Protein AF-0000000080394955 (afdb_homodimer)

Sequence (750 aa):
MQQEDTTAHTSISVATSKKPDEGQHMMPPAAPVEDSTLRFNTCITTRSNGSTASSISQKGTLDVMFLGTGVSIAVPNMGHVLEGHCATCMRAHSNPASKDRRNNVSIAILVNGTGQGPADSDRDCILVDAGKTMRDAILRRFPAAGVRSVQALLLTHDHADATFGLDDLRDLQMKEHEEGVGIHLLDEPIDVYLQDATLTALKHQFGYLVGATPWADKARRILQRNVPVLAWHPLATDDASFELTRSRVPVRAFPVFHGGEYVSLGFAFGQPGEFVYISDVKRIPPPSMAFLQSLPPIQTLVVDCISTTETSHYSHFNLAEALALVDTLRPRHTYLTGMCCEVGAHEEVEEKLRGMGYPHVSLAWDGMVLGGLRVMQQEDTTAHTSISVATSKKPDEGQHMMPPAAPVEDSTLRFNTCITTRSNGSTASSISQKGTLDVMFLGTGVSIAVPNMGHVLEGHCATCMRAHSNPASKDRRNNVSIAILVNGTGQGPADSDRDCILVDAGKTMRDAILRRFPAAGVRSVQALLLTHDHADATFGLDDLRDLQMKEHEEGVGIHLLDEPIDVYLQDATLTALKHQFGYLVGATPWADKARRILQRNVPVLAWHPLATDDASFELTRSRVPVRAFPVFHGGEYVSLGFAFGQPGEFVYISDVKRIPPPSMAFLQSLPPIQTLVVDCISTTETSHYSHFNLAEALALVDTLRPRHTYLTGMCCEVGAHEEVEEKLRGMGYPHVSLAWDGMVLGGLRV

InterPro domains:
  IPR001279 Metallo-beta-lactamase [PF12706] (126-338)
  IPR036866 Ribonuclease Z/Hydroxyacylglutathione hydrolase-like [G3DSA:3.60.15.10] (58-371)
  IPR036866 Ribonuclease Z/Hydroxyacylglutathione hydrolase-like [SSF56281] (64-370)

pLDDT: mean 79.18, std 28.03, range [19.27, 98.94]

Foldseek 3Di:
DDDDPCPPDPCPPPPDPPPPDPPCPPPPDDDPPPPPPPPPVPPPPPPPPDCPVPPPPQFWWKKKAWLFFAAQCWAPNPVCCVVVDFPLNVCVVVDVPALSGGAQTKMKIWTGDLCPDDPPPATAIEIEFFAPCNVVSCVPACVVVVHQAHQEYEYFAQDRSRYVRQFVNLRRFDWPPPPPDVQTQGDHAYEYEYAPVNLVVCCVVPVVANPDDDPPPVPRDRPPDSGGHHDYDHDPDQFDWDADDPSRWTKTWHWAFQADNHTTIKMDTAPFQQETEAAKHDGGDPVRVVSLQPTDARAEAEYEAAACDPDDDRGTHHPVRVVVVCVVRVHQAYEYGHYHSRNDRQVVNQVVCVVVVNPRYHYDGRGDMDIGGHD/DDPCPDDDPCVPPDPPPPPPDPPCPPDDDDDPPPPPPPPPPPPPPPPPPDPPVPPPPQFWWKKKAWLFFAALCWAPNPVCCVVVDFPLNVCVVVDVPALSGGAQTKMKIWTGDLCPDDPPPATAIEIEFFAPCNVVSCVPACVVVVHQAHQEYEYFAQDRSRYVRQFVNLRRFDWPPPPPDPQTQGDHAYEYEYAPVNLVVCCVVPVVANPDDDVPPVPRDRCPDSGGHHDYDHDPDQFDWDADPPSRWTKTWHWAFQADNHTTIKMDTADFQQETEAAKHDGGDPVRVVSLQPTDARAEAEYEAAACDPDDDRGTHHPVRVVVVCVVRVHQAYEYGHYHSRNDRQVVNQVVCVVVVNPRYHYDGRGDMDIGGHD

Structure (mmCIF, N/CA/C/O backbone):
data_AF-0000000080394955-model_v1
#
loop_
_entity.id
_entity.type
_entity.pdbx_description
1 polymer 'Metallo-beta-lactamase domain-containing protein'
#
loop_
_atom_site.group_PDB
_atom_site.id
_atom_site.type_symbol
_atom_site.label_atom_id
_atom_site.label_alt_id
_atom_site.label_comp_id
_atom_site.label_asym_id
_atom_site.label_entity_id
_atom_site.label_seq_id
_atom_site.pdbx_PDB_ins_code
_atom_site.Cartn_x
_atom_site.Cartn_y
_atom_site.Cartn_z
_atom_site.occupancy
_atom_site.B_iso_or_equiv
_atom_site.auth_seq_id
_atom_site.auth_comp_id
_atom_site.auth_asym_id
_atom_site.auth_atom_id
_atom_site.pdbx_PDB_model_num
ATOM 1 N N . MET A 1 1 ? 90.75 6.746 -20.188 1 22.39 1 MET A N 1
ATOM 2 C CA . MET A 1 1 ? 89.938 7.059 -21.344 1 22.39 1 MET A CA 1
ATOM 3 C C . MET A 1 1 ? 88.688 7.828 -20.938 1 22.39 1 MET A C 1
ATOM 5 O O . MET A 1 1 ? 88.125 7.598 -19.844 1 22.39 1 MET A O 1
ATOM 9 N N . GLN A 1 2 ? 88.125 8.797 -21.828 1 21.91 2 GLN A N 1
ATOM 10 C CA . GLN A 1 2 ? 87.312 10 -21.984 1 21.91 2 GLN A CA 1
ATOM 11 C C . GLN A 1 2 ? 85.812 9.703 -21.719 1 21.91 2 GLN A C 1
ATOM 13 O O . GLN A 1 2 ? 85.375 8.594 -21.984 1 21.91 2 GLN A O 1
ATOM 18 N N . GLN A 1 3 ? 85 10.727 -21.062 1 22.28 3 GLN A N 1
ATOM 19 C CA . GLN A 1 3 ? 83.812 11.156 -20.297 1 22.28 3 GLN A CA 1
ATOM 20 C C . GLN A 1 3 ? 82.625 11.391 -21.203 1 22.28 3 GLN A C 1
ATOM 22 O O . GLN A 1 3 ? 81.938 12.414 -21.078 1 22.28 3 GLN A O 1
ATOM 27 N N . GLU A 1 4 ? 82.562 10.789 -22.422 1 21.94 4 GLU A N 1
ATOM 28 C CA . GLU A 1 4 ? 81.688 11.492 -23.391 1 21.94 4 GLU A CA 1
ATOM 29 C C . GLU A 1 4 ? 80.25 11.492 -22.938 1 21.94 4 GLU A C 1
ATOM 31 O O . GLU A 1 4 ? 79.75 10.461 -22.516 1 21.94 4 GLU A O 1
ATOM 36 N N . ASP A 1 5 ? 79.562 12.711 -22.719 1 21.62 5 ASP A N 1
ATOM 37 C CA . ASP A 1 5 ? 78.438 13.477 -22.156 1 21.62 5 ASP A CA 1
ATOM 38 C C . ASP A 1 5 ? 77.188 13.32 -23 1 21.62 5 ASP A C 1
ATOM 40 O O . ASP A 1 5 ? 77 14.086 -23.953 1 21.62 5 ASP A O 1
ATOM 44 N N . THR A 1 6 ? 76.875 12.133 -23.594 1 21.92 6 THR A N 1
ATOM 45 C CA . THR A 1 6 ? 75.938 12.148 -24.719 1 21.92 6 THR A CA 1
ATOM 46 C C . THR A 1 6 ? 74.562 12.617 -24.297 1 21.92 6 THR A C 1
ATOM 48 O O . THR A 1 6 ? 73.938 11.992 -23.438 1 21.92 6 THR A O 1
ATOM 51 N N . THR A 1 7 ? 74.188 13.984 -24.406 1 19.8 7 THR A N 1
ATOM 52 C CA . THR A 1 7 ? 73.125 14.891 -24.047 1 19.8 7 THR A CA 1
ATOM 53 C C . THR A 1 7 ? 71.875 14.57 -24.844 1 19.8 7 THR A C 1
ATOM 55 O O . THR A 1 7 ? 71.75 14.859 -26.031 1 19.8 7 THR A O 1
ATOM 58 N N . ALA A 1 8 ? 71.312 13.32 -24.922 1 22.05 8 ALA A N 1
ATOM 59 C CA . ALA A 1 8 ? 70.312 12.992 -25.891 1 22.05 8 ALA A CA 1
ATOM 60 C C . ALA A 1 8 ? 69.062 13.883 -25.719 1 22.05 8 ALA A C 1
ATOM 62 O O . ALA A 1 8 ? 68.562 14.039 -24.609 1 22.05 8 ALA A O 1
ATOM 63 N N . HIS A 1 9 ? 68.812 14.922 -26.641 1 19.8 9 HIS A N 1
ATOM 64 C CA . HIS A 1 9 ? 67.875 16.016 -26.844 1 19.8 9 HIS A CA 1
ATOM 65 C C . HIS A 1 9 ? 66.5 15.5 -27 1 19.8 9 HIS A C 1
ATOM 67 O O . HIS A 1 9 ? 66.188 14.648 -27.859 1 19.8 9 HIS A O 1
ATOM 73 N N . THR A 1 10 ? 65.688 15.227 -25.922 1 21.44 10 THR A N 1
ATOM 74 C CA . THR A 1 10 ? 64.375 14.695 -25.75 1 21.44 10 THR A CA 1
ATOM 75 C C . THR A 1 10 ? 63.344 15.594 -26.438 1 21.44 10 THR A C 1
ATOM 77 O O . THR A 1 10 ? 63.188 16.766 -26.078 1 21.44 10 THR A O 1
ATOM 80 N N . SER A 1 11 ? 63.25 15.531 -27.828 1 19.5 11 SER A N 1
ATOM 81 C CA . SER A 1 11 ? 62.438 16.359 -28.703 1 19.5 11 SER A CA 1
ATOM 82 C C . SER A 1 11 ? 60.969 16.328 -28.266 1 19.5 11 SER A C 1
ATOM 84 O O . SER A 1 11 ? 60.375 15.25 -28.172 1 19.5 11 SER A O 1
ATOM 86 N N . ILE A 1 12 ? 60.531 17.172 -27.406 1 21.19 12 ILE A N 1
ATOM 87 C CA . ILE A 1 12 ? 59.25 17.422 -26.75 1 21.19 12 ILE A CA 1
ATOM 88 C C . ILE A 1 12 ? 58.219 17.844 -27.797 1 21.19 12 ILE A C 1
ATOM 90 O O . ILE A 1 12 ? 58.312 18.938 -28.375 1 21.19 12 ILE A O 1
ATOM 94 N N . SER A 1 13 ? 58 17.047 -28.906 1 19.39 13 SER A N 1
ATOM 95 C CA . SER A 1 13 ? 57.125 17.562 -29.953 1 19.39 13 SER A CA 1
ATOM 96 C C . SER A 1 13 ? 55.812 18.031 -29.391 1 19.39 13 SER A C 1
ATOM 98 O O . SER A 1 13 ? 55.219 17.344 -28.547 1 19.39 13 SER A O 1
ATOM 100 N N . VAL A 1 14 ? 55.531 19.344 -29.422 1 19.8 14 VAL A N 1
ATOM 101 C CA . VAL A 1 14 ? 54.5 20.297 -29.031 1 19.8 14 VAL A CA 1
ATOM 102 C C . VAL A 1 14 ? 53.219 20.016 -29.781 1 19.8 14 VAL A C 1
ATOM 104 O O . VAL A 1 14 ? 53.125 20.188 -31 1 19.8 14 VAL A O 1
ATOM 107 N N . ALA A 1 15 ? 52.656 18.797 -29.688 1 20.67 15 ALA A N 1
ATOM 108 C CA . ALA A 1 15 ? 51.438 18.531 -30.469 1 20.67 15 ALA A CA 1
ATOM 109 C C . ALA A 1 15 ? 50.438 19.656 -30.297 1 20.67 15 ALA A C 1
ATOM 111 O O . ALA A 1 15 ? 50.125 20.078 -29.172 1 20.67 15 ALA A O 1
ATOM 112 N N . THR A 1 16 ? 50.312 20.547 -31.234 1 19.27 16 THR A N 1
ATOM 113 C CA . THR A 1 16 ? 49.469 21.734 -31.438 1 19.27 16 THR A CA 1
ATOM 114 C C . THR A 1 16 ? 48 21.406 -31.188 1 19.27 16 THR A C 1
ATOM 116 O O . THR A 1 16 ? 47.531 20.344 -31.594 1 19.27 16 THR A O 1
ATOM 119 N N . SER A 1 17 ? 47.375 21.969 -30.141 1 19.7 17 SER A N 1
ATOM 120 C CA . SER A 1 17 ? 46.094 21.969 -29.469 1 19.7 17 SER A CA 1
ATOM 121 C C . SER A 1 17 ? 45 22.484 -30.375 1 19.7 17 SER A C 1
ATOM 123 O O . SER A 1 17 ? 45 23.656 -30.75 1 19.7 17 SER A O 1
ATOM 125 N N . LYS A 1 18 ? 44.75 21.844 -31.547 1 20.62 18 LYS A N 1
ATOM 126 C CA . LYS A 1 18 ? 43.719 22.422 -32.406 1 20.62 18 LYS A CA 1
ATOM 127 C C . LYS A 1 18 ? 42.469 22.766 -31.578 1 20.62 18 LYS A C 1
ATOM 129 O O . LYS A 1 18 ? 41.938 21.922 -30.844 1 20.62 18 LYS A O 1
ATOM 134 N N . LYS A 1 19 ? 42.188 24 -31.297 1 21.16 19 LYS A N 1
ATOM 135 C CA . LYS A 1 19 ? 41.094 24.656 -30.578 1 21.16 19 LYS A CA 1
ATOM 136 C C . LYS A 1 19 ? 39.75 24.391 -31.234 1 21.16 19 LYS A C 1
ATOM 138 O O . LYS A 1 19 ? 39.531 24.797 -32.375 1 21.16 19 LYS A O 1
ATOM 143 N N . PRO A 1 20 ? 39.219 23.141 -31.281 1 22.84 20 PRO A N 1
ATOM 144 C CA . PRO A 1 20 ? 38 23.156 -32.062 1 22.84 20 PRO A CA 1
ATOM 145 C C . PRO A 1 20 ? 37.031 24.281 -31.656 1 22.84 20 PRO A C 1
ATOM 147 O O . PRO A 1 20 ? 37.062 24.719 -30.5 1 22.84 20 PRO A O 1
ATOM 150 N N . ASP A 1 21 ? 36.656 25.172 -32.562 1 20.31 21 ASP A N 1
ATOM 151 C CA . ASP A 1 21 ? 35.75 26.312 -32.625 1 20.31 21 ASP A CA 1
ATOM 152 C C . ASP A 1 21 ? 34.375 25.953 -32.031 1 20.31 21 ASP A C 1
ATOM 154 O O . ASP A 1 21 ? 33.781 24.953 -32.438 1 20.31 21 ASP A O 1
ATOM 158 N N . GLU A 1 22 ? 34.156 26.266 -30.781 1 22.2 22 GLU A N 1
ATOM 159 C CA . GLU A 1 22 ? 33 26.203 -29.875 1 22.2 22 GLU A CA 1
ATOM 160 C C . GLU A 1 22 ? 31.797 26.891 -30.484 1 22.2 22 GLU A C 1
ATOM 162 O O . GLU A 1 22 ? 31.734 28.125 -30.547 1 22.2 22 GLU A O 1
ATOM 167 N N . GLY A 1 23 ? 31.516 26.672 -31.797 1 20.8 23 GLY A N 1
ATOM 168 C CA . GLY A 1 23 ? 30.406 27.469 -32.25 1 20.8 23 GLY A CA 1
ATOM 169 C C . GLY A 1 23 ? 29.203 27.406 -31.328 1 20.8 23 GLY A C 1
ATOM 170 O O . GLY A 1 23 ? 28.688 26.328 -31.031 1 20.8 23 GLY A O 1
ATOM 171 N N . GLN A 1 24 ? 29.062 28.328 -30.391 1 21.31 24 GLN A N 1
ATOM 172 C CA . GLN A 1 24 ? 28.078 28.656 -29.359 1 21.31 24 GLN A CA 1
ATOM 173 C C . GLN A 1 24 ? 26.703 28.859 -29.969 1 21.31 24 GLN A C 1
ATOM 175 O O . GLN A 1 24 ? 26.469 29.844 -30.688 1 21.31 24 GLN A O 1
ATOM 180 N N . HIS A 1 25 ? 26.234 27.906 -30.781 1 22.23 25 HIS A N 1
ATOM 181 C CA . HIS A 1 25 ? 24.938 28.312 -31.312 1 22.23 25 HIS A CA 1
ATOM 182 C C . HIS A 1 25 ? 24 28.781 -30.188 1 22.23 25 HIS A C 1
ATOM 184 O O . HIS A 1 25 ? 23.781 28.047 -29.219 1 22.23 25 HIS A O 1
ATOM 190 N N . MET A 1 26 ? 23.938 30.047 -29.969 1 22.91 26 MET A N 1
ATOM 191 C CA . MET A 1 26 ? 23.094 30.828 -29.062 1 22.91 26 MET A CA 1
ATOM 192 C C . MET A 1 26 ? 21.625 30.516 -29.297 1 22.91 26 MET A C 1
ATOM 194 O O . MET A 1 26 ? 21.109 30.672 -30.406 1 22.91 26 MET A O 1
ATOM 198 N N . MET A 1 27 ? 21.188 29.422 -28.719 1 23.53 27 MET A N 1
ATOM 199 C CA . MET A 1 27 ? 19.75 29.156 -28.828 1 23.53 27 MET A CA 1
ATOM 200 C C . MET A 1 27 ? 18.953 30.406 -28.547 1 23.53 27 MET A C 1
ATOM 202 O O . MET A 1 27 ? 19.312 31.203 -27.672 1 23.53 27 MET A O 1
ATOM 206 N N . PRO A 1 28 ? 18.172 30.891 -29.531 1 24.58 28 PRO A N 1
ATOM 207 C CA . PRO A 1 28 ? 17.422 32.156 -29.359 1 24.58 28 PRO A CA 1
ATOM 208 C C . PRO A 1 28 ? 16.641 32.219 -28.062 1 24.58 28 PRO A C 1
ATOM 210 O O . PRO A 1 28 ? 16.297 31.172 -27.484 1 24.58 28 PRO A O 1
ATOM 213 N N . PRO A 1 29 ? 16.672 33.344 -27.375 1 21.97 29 PRO A N 1
ATOM 214 C CA . PRO A 1 29 ? 16.047 33.594 -26.078 1 21.97 29 PRO A CA 1
ATOM 215 C C . PRO A 1 29 ? 14.555 33.25 -26.078 1 21.97 29 PRO A C 1
ATOM 217 O O . PRO A 1 29 ? 13.891 33.375 -27.109 1 21.97 29 PRO A O 1
ATOM 220 N N . ALA A 1 30 ? 14.164 32.25 -25.359 1 22.83 30 ALA A N 1
ATOM 221 C CA . ALA A 1 30 ? 12.758 31.891 -25.156 1 22.83 30 ALA A CA 1
ATOM 222 C C . ALA A 1 30 ? 11.898 33.125 -24.938 1 22.83 30 ALA A C 1
ATOM 224 O O . ALA A 1 30 ? 12.344 34.094 -24.328 1 22.83 30 ALA A O 1
ATOM 225 N N . ALA A 1 31 ? 10.961 33.344 -25.797 1 23.23 31 ALA A N 1
ATOM 226 C CA . ALA A 1 31 ? 10.023 34.469 -25.75 1 23.23 31 ALA A CA 1
ATOM 227 C C . ALA A 1 31 ? 9.547 34.719 -24.312 1 23.23 31 ALA A C 1
ATOM 229 O O . ALA A 1 31 ? 9.438 33.781 -23.516 1 23.23 31 ALA A O 1
ATOM 230 N N . PRO A 1 32 ? 9.586 35.938 -23.812 1 20.41 32 PRO A N 1
ATOM 231 C CA . PRO A 1 32 ? 9.164 36.281 -22.453 1 20.41 32 PRO A CA 1
ATOM 232 C C . PRO A 1 32 ? 7.746 35.812 -22.141 1 20.41 32 PRO A C 1
ATOM 234 O O . PRO A 1 32 ? 6.828 36.031 -22.938 1 20.41 32 PRO A O 1
ATOM 237 N N . VAL A 1 33 ? 7.586 34.625 -21.688 1 24.25 33 VAL A N 1
ATOM 238 C CA . VAL A 1 33 ? 6.242 34.25 -21.266 1 24.25 33 VAL A CA 1
ATOM 239 C C . VAL A 1 33 ? 5.629 35.375 -20.453 1 24.25 33 VAL A C 1
ATOM 241 O O . VAL A 1 33 ? 6.254 35.906 -19.516 1 24.25 33 VAL A O 1
ATOM 244 N N . GLU A 1 34 ? 4.844 36.219 -21.109 1 22.86 34 GLU A N 1
ATOM 245 C CA . GLU A 1 34 ? 4.023 37.25 -20.453 1 22.86 34 GLU A CA 1
ATOM 246 C C . GLU A 1 34 ? 3.43 36.75 -19.156 1 22.86 34 GLU A C 1
ATOM 248 O O . GLU A 1 34 ? 3.084 35.562 -19.047 1 22.86 34 GLU A O 1
ATOM 253 N N . ASP A 1 35 ? 3.736 37.406 -18.094 1 22.56 35 ASP A N 1
ATOM 254 C CA . ASP A 1 35 ? 3.332 37.344 -16.688 1 22.56 35 ASP A CA 1
ATOM 255 C C . ASP A 1 35 ? 1.811 37.312 -16.562 1 22.56 35 ASP A C 1
ATOM 257 O O . ASP A 1 35 ? 1.136 38.281 -16.859 1 22.56 35 ASP A O 1
ATOM 261 N N . SER A 1 36 ? 1.146 36.312 -17.125 1 26.47 36 SER A N 1
ATOM 262 C CA . SER A 1 36 ? -0.284 36.344 -16.828 1 26.47 36 SER A CA 1
ATOM 263 C C . SER A 1 36 ? -0.538 36.594 -15.352 1 26.47 36 SER A C 1
ATOM 265 O O . SER A 1 36 ? -0.07 35.844 -14.492 1 26.47 36 SER A O 1
ATOM 267 N N . THR A 1 37 ? -0.648 37.875 -14.953 1 24.64 37 THR A N 1
ATOM 268 C CA . THR A 1 37 ? -1.128 38.406 -13.672 1 24.64 37 THR A CA 1
ATOM 269 C C . THR A 1 37 ? -2.361 37.625 -13.219 1 24.64 37 THR A C 1
ATOM 271 O O . THR A 1 37 ? -3.369 37.562 -13.922 1 24.64 37 THR A O 1
ATOM 274 N N . LEU A 1 38 ? -2.145 36.594 -12.531 1 25.55 38 LEU A N 1
ATOM 275 C CA . LEU A 1 38 ? -3.227 35.969 -11.781 1 25.55 38 LEU A CA 1
ATOM 276 C C . LEU A 1 38 ? -4.086 37 -11.078 1 25.55 38 LEU A C 1
ATOM 278 O O . LEU A 1 38 ? -3.594 37.75 -10.219 1 25.55 38 LEU A O 1
ATOM 282 N N . ARG A 1 39 ? -5.02 37.625 -11.867 1 23.84 39 ARG A N 1
ATOM 283 C CA . ARG A 1 39 ? -6.055 38.469 -11.289 1 23.84 39 ARG A CA 1
ATOM 284 C C . ARG A 1 39 ? -6.746 37.781 -10.125 1 23.84 39 ARG A C 1
ATOM 286 O O . ARG A 1 39 ? -7.473 36.812 -10.32 1 23.84 39 ARG A O 1
ATOM 293 N N . PHE A 1 40 ? -6.086 37.875 -8.906 1 22.59 40 PHE A N 1
ATOM 294 C CA . PHE A 1 40 ? -6.77 37.531 -7.664 1 22.59 40 PHE A CA 1
ATOM 295 C C . PHE A 1 40 ? -7.91 38.5 -7.387 1 22.59 40 PHE A C 1
ATOM 297 O O . PHE A 1 40 ? -7.668 39.656 -7.062 1 22.59 40 PHE A O 1
ATOM 304 N N . ASN A 1 41 ? -8.93 38.562 -8.203 1 23.88 41 ASN A N 1
ATOM 305 C CA . ASN A 1 41 ? -10.055 39.406 -7.801 1 23.88 41 ASN A CA 1
ATOM 306 C C . ASN A 1 41 ? -10.562 39.031 -6.41 1 23.88 41 ASN A C 1
ATOM 308 O O . ASN A 1 41 ? -11.062 37.938 -6.195 1 23.88 41 ASN A O 1
ATOM 312 N N . THR A 1 42 ? -9.945 39.594 -5.395 1 23.72 42 THR A N 1
ATOM 313 C CA . THR A 1 42 ? -10.391 39.531 -4.012 1 23.72 42 THR A CA 1
ATOM 314 C C . THR A 1 42 ? -11.711 40.25 -3.82 1 23.72 42 THR A C 1
ATOM 316 O O . THR A 1 42 ? -11.734 41.5 -3.771 1 23.72 42 THR A O 1
ATOM 319 N N . CYS A 1 43 ? -12.852 40.094 -4.535 1 24.41 43 CYS A N 1
ATOM 320 C CA . CYS A 1 43 ? -14.039 40.812 -4.129 1 24.41 43 CYS A CA 1
ATOM 321 C C . CYS A 1 43 ? -14.461 40.438 -2.711 1 24.41 43 CYS A C 1
ATOM 323 O O . CYS A 1 43 ? -14.953 39.344 -2.477 1 24.41 43 CYS A O 1
ATOM 325 N N . ILE A 1 44 ? -13.797 41.031 -1.711 1 23.73 44 ILE A N 1
ATOM 326 C CA . ILE A 1 44 ? -14.242 40.906 -0.329 1 23.73 44 ILE A CA 1
ATOM 327 C C . ILE A 1 44 ? -15.547 41.688 -0.139 1 23.73 44 ILE A C 1
ATOM 329 O O . ILE A 1 44 ? -15.555 42.938 -0.205 1 23.73 44 ILE A O 1
ATOM 333 N N . THR A 1 45 ? -16.703 41.375 -0.767 1 25.25 45 THR A N 1
ATOM 334 C CA . THR A 1 45 ? -17.906 42.062 -0.316 1 25.25 45 THR A CA 1
ATOM 335 C C . THR A 1 45 ? -18.188 41.75 1.148 1 25.25 45 THR A C 1
ATOM 337 O O . THR A 1 45 ? -18.375 40.594 1.513 1 25.25 45 THR A O 1
ATOM 340 N N . THR A 1 46 ? -17.766 42.625 2.037 1 22.67 46 THR A N 1
ATOM 341 C CA . THR A 1 46 ? -18.078 42.562 3.463 1 22.67 46 THR A CA 1
ATOM 342 C C . THR A 1 46 ? -19.562 42.812 3.701 1 22.67 46 THR A C 1
ATOM 344 O O . THR A 1 46 ? -20.047 43.938 3.498 1 22.67 46 THR A O 1
ATOM 347 N N . ARG A 1 47 ? -20.562 41.969 3.4 1 25.77 47 ARG A N 1
ATOM 348 C CA . ARG A 1 47 ? -21.906 42.219 3.936 1 25.77 47 ARG A CA 1
ATOM 349 C C . ARG A 1 47 ? -21.875 42.25 5.461 1 25.77 47 ARG A C 1
ATOM 351 O O . ARG A 1 47 ? -21.266 41.406 6.102 1 25.77 47 ARG A O 1
ATOM 358 N N . SER A 1 48 ? -22.109 43.438 6.039 1 25.41 48 SER A N 1
ATOM 359 C CA . SER A 1 48 ? -22.328 43.75 7.445 1 25.41 48 SER A CA 1
ATOM 360 C C . SER A 1 48 ? -23.438 42.875 8.039 1 25.41 48 SER A C 1
ATOM 362 O O . SER A 1 48 ? -24.625 43.094 7.785 1 25.41 48 SER A O 1
ATOM 364 N N . ASN A 1 49 ? -23.516 41.594 7.867 1 29.56 49 ASN A N 1
ATOM 365 C CA . ASN A 1 49 ? -24.641 40.969 8.539 1 29.56 49 ASN A CA 1
ATOM 366 C C . ASN A 1 49 ? -24.641 41.25 10.031 1 29.56 49 ASN A C 1
ATOM 368 O O . ASN A 1 49 ? -23.578 41.375 10.648 1 29.56 49 ASN A O 1
ATOM 372 N N . GLY A 1 50 ? -25.703 41.875 10.609 1 30.06 50 GLY A N 1
ATOM 373 C CA . GLY A 1 50 ? -26.156 42.094 11.977 1 30.06 50 GLY A CA 1
ATOM 374 C C . GLY A 1 50 ? -25.875 40.906 12.898 1 30.06 50 GLY A C 1
ATOM 375 O O . GLY A 1 50 ? -25.953 39.75 12.484 1 30.06 50 GLY A O 1
ATOM 376 N N . SER A 1 51 ? -25.141 41.188 13.977 1 30.27 51 SER A N 1
ATOM 377 C CA . SER A 1 51 ? -24.578 40.375 15.055 1 30.27 51 SER A CA 1
ATOM 378 C C . SER A 1 51 ? -25.672 39.656 15.844 1 30.27 51 SER A C 1
ATOM 380 O O . SER A 1 51 ? -26.281 40.219 16.75 1 30.27 51 SER A O 1
ATOM 382 N N . THR A 1 52 ? -26.797 39.094 15.32 1 33 52 THR A N 1
ATOM 383 C CA . THR A 1 52 ? -27.547 38.375 16.328 1 33 52 THR A CA 1
ATOM 384 C C . THR A 1 52 ? -26.625 37.438 17.109 1 33 52 THR A C 1
ATOM 386 O O . THR A 1 52 ? -25.781 36.75 16.5 1 33 52 THR A O 1
ATOM 389 N N . ALA A 1 53 ? -26.438 37.688 18.406 1 33.19 53 ALA A N 1
ATOM 390 C CA . ALA A 1 53 ? -25.797 36.812 19.406 1 33.19 53 ALA A CA 1
ATOM 391 C C . ALA A 1 53 ? -26.266 35.375 19.281 1 33.19 53 ALA A C 1
ATOM 393 O O . ALA A 1 53 ? -27.359 35.031 19.75 1 33.19 53 ALA A O 1
ATOM 394 N N . SER A 1 54 ? -26.359 34.844 18.125 1 32.66 54 SER A N 1
ATOM 395 C CA . SER A 1 54 ? -26.703 33.438 18.031 1 32.66 54 SER A CA 1
ATOM 396 C C . SER A 1 54 ? -26 32.625 19.125 1 32.66 54 SER A C 1
ATOM 398 O O . SER A 1 54 ? -24.875 32.969 19.516 1 32.66 54 SER A O 1
ATOM 400 N N . SER A 1 55 ? -26.812 31.984 20.031 1 35.25 55 SER A N 1
ATOM 401 C CA . SER A 1 55 ? -26.375 30.938 20.953 1 35.25 55 SER A CA 1
ATOM 402 C C . SER A 1 55 ? -25.141 30.219 20.422 1 35.25 55 SER A C 1
ATOM 404 O O . SER A 1 55 ? -25.141 29.719 19.281 1 35.25 55 SER A O 1
ATOM 406 N N . ILE A 1 56 ? -24.047 30.734 20.734 1 35.41 56 ILE A N 1
ATOM 407 C CA . ILE A 1 56 ? -22.812 30 20.453 1 35.41 56 ILE A CA 1
ATOM 408 C C . ILE A 1 56 ? -23.031 28.516 20.656 1 35.41 56 ILE A C 1
ATOM 410 O O . ILE A 1 56 ? -23.172 28.047 21.797 1 35.41 56 ILE A O 1
ATOM 414 N N . SER A 1 57 ? -24.062 27.891 20.094 1 39.56 57 SER A N 1
ATOM 415 C CA . SER A 1 57 ? -24.156 26.422 20.047 1 39.56 57 SER A CA 1
ATOM 416 C C . SER A 1 57 ? -22.797 25.781 20.281 1 39.56 57 SER A C 1
ATOM 418 O O . SER A 1 57 ? -21.781 26.219 19.734 1 39.56 57 SER A O 1
ATOM 420 N N . GLN A 1 58 ? -22.531 25.344 21.5 1 46.91 58 GLN A N 1
ATOM 421 C CA . GLN A 1 58 ? -21.359 24.625 22 1 46.91 58 GLN A CA 1
ATOM 422 C C . GLN A 1 58 ? -20.656 23.875 20.859 1 46.91 58 GLN A C 1
ATOM 424 O O . GLN A 1 58 ? -21.141 22.844 20.406 1 46.91 58 GLN A O 1
ATOM 429 N N . LYS A 1 59 ? -20.109 24.516 20 1 58.03 59 LYS A N 1
ATOM 430 C CA . LYS A 1 59 ? -19.453 24.016 18.812 1 58.03 59 LYS A CA 1
ATOM 431 C C . LYS A 1 59 ? -18.5 22.859 19.156 1 58.03 59 LYS A C 1
ATOM 433 O O . LYS A 1 59 ? -17.938 22.812 20.25 1 58.03 59 LYS A O 1
ATOM 438 N N . GLY A 1 60 ? -18.578 21.672 18.688 1 80.44 60 GLY A N 1
ATOM 439 C CA . GLY A 1 60 ? -17.859 20.406 18.812 1 80.44 60 GLY A CA 1
ATOM 440 C C . GLY A 1 60 ? -16.359 20.578 18.797 1 80.44 60 GLY A C 1
ATOM 441 O O . GLY A 1 60 ? -15.844 21.703 18.875 1 80.44 60 GLY A O 1
ATOM 442 N N . THR A 1 61 ? -15.664 19.734 19.391 1 91.94 61 THR A N 1
ATOM 443 C CA . THR A 1 61 ? -14.211 19.703 19.375 1 91.94 61 THR A CA 1
ATOM 444 C C . THR A 1 61 ? -13.703 18.656 18.391 1 91.94 61 THR A C 1
ATOM 446 O O . THR A 1 61 ? -14.469 17.812 17.906 1 91.94 61 THR A O 1
ATOM 449 N N . LEU A 1 62 ? -12.508 18.875 18.031 1 94.44 62 LEU A N 1
ATOM 450 C CA . LEU A 1 62 ? -11.812 17.922 17.156 1 94.44 62 LEU A CA 1
ATOM 451 C C . LEU A 1 62 ? -10.68 17.234 17.891 1 94.44 62 LEU A C 1
ATOM 453 O O . LEU A 1 62 ? -9.977 17.859 18.688 1 94.44 62 LEU A O 1
ATOM 457 N N . ASP A 1 63 ? -10.555 15.977 17.688 1 96.88 63 ASP A N 1
ATOM 458 C CA . ASP A 1 63 ? -9.344 15.242 18.016 1 96.88 63 ASP A CA 1
ATOM 459 C C . ASP A 1 63 ? -8.562 14.875 16.75 1 96.88 63 ASP A C 1
ATOM 461 O O . ASP A 1 63 ? -9.141 14.391 15.781 1 96.88 63 ASP A O 1
ATOM 465 N N . VAL A 1 64 ? -7.27 15.164 16.812 1 98.19 64 VAL A N 1
ATOM 466 C CA . VAL A 1 64 ? -6.418 14.867 15.664 1 98.19 64 VAL A CA 1
ATOM 467 C C . VAL A 1 64 ? -5.496 13.695 15.992 1 98.19 64 VAL A C 1
ATOM 469 O O . VAL A 1 64 ? -4.754 13.742 16.984 1 98.19 64 VAL A O 1
ATOM 472 N N . MET A 1 65 ? -5.547 12.688 15.211 1 98.62 65 MET A N 1
ATOM 473 C CA . MET A 1 65 ? -4.66 11.531 15.352 1 98.62 65 MET A CA 1
ATOM 474 C C . MET A 1 65 ? -3.664 11.477 14.195 1 98.62 65 MET A C 1
ATOM 476 O O . MET A 1 65 ? -4.059 11.516 13.031 1 98.62 65 MET A O 1
ATOM 480 N N . PHE A 1 66 ? -2.391 11.367 14.547 1 98.88 66 PHE A N 1
ATOM 481 C CA . PHE A 1 66 ? -1.376 11.18 13.516 1 98.88 66 PHE A CA 1
ATOM 482 C C . PHE A 1 66 ? -1.316 9.719 13.07 1 98.88 66 PHE A C 1
ATOM 484 O O . PHE A 1 66 ? -0.921 8.844 13.844 1 98.88 66 PHE A O 1
ATOM 491 N N . LEU A 1 67 ? -1.661 9.461 11.828 1 98.75 67 LEU A N 1
ATOM 492 C CA . LEU A 1 67 ? -1.64 8.109 11.281 1 98.75 67 LEU A CA 1
ATOM 493 C C . LEU A 1 67 ? -0.265 7.773 10.711 1 98.75 67 LEU A C 1
ATOM 495 O O . LEU A 1 67 ? 0.156 6.613 10.734 1 98.75 67 LEU A O 1
ATOM 499 N N . GLY A 1 68 ? 0.333 8.727 10.18 1 98.81 68 GLY A N 1
ATOM 500 C CA . GLY A 1 68 ? 1.693 8.633 9.672 1 98.81 68 GLY A CA 1
ATOM 501 C C . GLY A 1 68 ? 2.447 9.953 9.742 1 98.81 68 GLY A C 1
ATOM 502 O O . GLY A 1 68 ? 1.856 11.023 9.586 1 98.81 68 GLY A O 1
ATOM 503 N N . THR A 1 69 ? 3.77 9.836 9.961 1 98.88 69 THR A N 1
ATOM 504 C CA . THR A 1 69 ? 4.59 11.031 10.133 1 98.88 69 THR A CA 1
ATOM 505 C C . THR A 1 69 ? 5.879 10.93 9.32 1 98.88 69 THR A C 1
ATOM 507 O O . THR A 1 69 ? 6.832 11.672 9.562 1 98.88 69 THR A O 1
ATOM 510 N N . GLY A 1 70 ? 5.895 9.922 8.398 1 98.5 70 GLY A N 1
ATOM 511 C CA . GLY A 1 70 ? 7.086 9.688 7.605 1 98.5 70 GLY A CA 1
ATOM 512 C C . GLY A 1 70 ? 6.949 10.148 6.168 1 98.5 70 GLY A C 1
ATOM 513 O O . GLY A 1 70 ? 5.863 10.539 5.738 1 98.5 70 GLY A O 1
ATOM 514 N N . VAL A 1 71 ? 8.039 10.094 5.492 1 95.12 71 VAL A N 1
ATOM 515 C CA . VAL A 1 71 ? 8.156 10.539 4.105 1 95.12 71 VAL A CA 1
ATOM 516 C C . VAL A 1 71 ? 7.598 9.469 3.172 1 95.12 71 VAL A C 1
ATOM 518 O O . VAL A 1 71 ? 7.113 8.43 3.625 1 95.12 71 VAL A O 1
ATOM 521 N N . SER A 1 72 ? 7.738 9.703 1.844 1 93.81 72 SER A N 1
ATOM 522 C CA . SER A 1 72 ? 7.133 8.852 0.82 1 93.81 72 SER A CA 1
ATOM 523 C C . SER A 1 72 ? 7.617 7.41 0.942 1 93.81 72 SER A C 1
ATOM 525 O O . SER A 1 72 ? 6.867 6.477 0.653 1 93.81 72 SER A O 1
ATOM 527 N N . ILE A 1 73 ? 8.844 7.172 1.409 1 92.88 73 ILE A N 1
ATOM 528 C CA . ILE A 1 73 ? 9.383 5.82 1.492 1 92.88 73 ILE A CA 1
ATOM 529 C C . ILE A 1 73 ? 9.102 5.234 2.873 1 92.88 73 ILE A C 1
ATOM 531 O O . ILE A 1 73 ? 9.422 4.074 3.141 1 92.88 73 ILE A O 1
ATOM 535 N N . ALA A 1 74 ? 8.414 6.059 3.764 1 97.06 74 ALA A N 1
ATOM 536 C CA . ALA A 1 74 ? 8.141 5.652 5.141 1 97.06 74 ALA A CA 1
ATOM 537 C C . ALA A 1 74 ? 9.43 5.273 5.863 1 97.06 74 ALA A C 1
ATOM 539 O O . ALA A 1 74 ? 10.523 5.375 5.301 1 97.06 74 ALA A O 1
ATOM 540 N N . VAL A 1 75 ? 9.375 5.074 7.113 1 98.06 75 VAL A N 1
ATOM 541 C CA . VAL A 1 75 ? 10.445 4.547 7.945 1 98.06 75 VAL A CA 1
ATOM 542 C C . VAL A 1 75 ? 9.977 3.285 8.664 1 98.06 75 VAL A C 1
ATOM 544 O O . VAL A 1 75 ? 8.992 3.318 9.406 1 98.06 75 VAL A O 1
ATOM 547 N N . PRO A 1 76 ? 10.656 2.068 8.539 1 97.81 76 PRO A N 1
ATOM 548 C CA . PRO A 1 76 ? 11.977 1.873 7.949 1 97.81 76 PRO A CA 1
ATOM 549 C C . PRO A 1 76 ? 11.945 1.875 6.422 1 97.81 76 PRO A C 1
ATOM 551 O O . PRO A 1 76 ? 10.938 1.508 5.82 1 97.81 76 PRO A O 1
ATOM 554 N N . ASN A 1 77 ? 13.008 2.395 5.898 1 95.5 77 ASN A N 1
ATOM 555 C CA . ASN A 1 77 ? 13.328 2.135 4.496 1 95.5 77 ASN A CA 1
ATOM 556 C C . ASN A 1 77 ? 13.648 0.664 4.258 1 95.5 77 ASN A C 1
ATOM 558 O O . ASN A 1 77 ? 14.5 0.089 4.945 1 95.5 77 ASN A O 1
ATOM 562 N N . MET A 1 78 ? 13.008 0.047 3.277 1 95.44 78 MET A N 1
ATOM 563 C CA . MET A 1 78 ? 13.195 -1.386 3.064 1 95.44 78 MET A CA 1
ATOM 564 C C . MET A 1 78 ? 14.641 -1.702 2.699 1 95.44 78 MET A C 1
ATOM 566 O O . MET A 1 78 ? 15.211 -2.672 3.201 1 95.44 78 MET A O 1
ATOM 570 N N . GLY A 1 79 ? 15.203 -0.87 1.833 1 92.44 79 GLY A N 1
ATOM 571 C CA . GLY A 1 79 ? 16.594 -1.078 1.447 1 92.44 79 GLY A CA 1
ATOM 572 C C . GLY A 1 79 ? 17.547 -1.026 2.621 1 92.44 79 GLY A C 1
ATOM 573 O O . GLY A 1 79 ? 18.469 -1.848 2.717 1 92.44 79 GLY A O 1
ATOM 574 N N . HIS A 1 80 ? 17.344 -0.095 3.508 1 94.75 80 HIS A N 1
ATOM 575 C CA . HIS A 1 80 ? 18.188 0.037 4.688 1 94.75 80 HIS A CA 1
ATOM 576 C C . HIS A 1 80 ? 18.078 -1.19 5.586 1 94.75 80 HIS A C 1
ATOM 578 O O . HIS A 1 80 ? 19.078 -1.637 6.16 1 94.75 80 HIS A O 1
ATOM 584 N N . VAL A 1 81 ? 16.906 -1.673 5.738 1 96.19 81 VAL A N 1
ATOM 585 C CA . VAL A 1 81 ? 16.688 -2.855 6.566 1 96.19 81 VAL A CA 1
ATOM 586 C C . VAL A 1 81 ? 17.406 -4.055 5.953 1 96.19 81 VAL A C 1
ATOM 588 O O . VAL A 1 81 ? 18.062 -4.82 6.66 1 96.19 81 VAL A O 1
ATOM 591 N N . LEU A 1 82 ? 17.25 -4.242 4.672 1 93.56 82 LEU A N 1
ATOM 592 C CA . LEU A 1 82 ? 17.844 -5.391 3.984 1 93.56 82 LEU A CA 1
ATOM 593 C C . LEU A 1 82 ? 19.359 -5.316 4.004 1 93.56 82 LEU A C 1
ATOM 595 O O . LEU A 1 82 ? 20.031 -6.348 4.039 1 93.56 82 LEU A O 1
ATOM 599 N N . GLU A 1 83 ? 19.875 -4.117 4.07 1 89.75 83 GLU A N 1
ATOM 600 C CA . GLU A 1 83 ? 21.328 -3.92 4.098 1 89.75 83 GLU A CA 1
ATOM 601 C C . GLU A 1 83 ? 21.859 -3.939 5.531 1 89.75 83 GLU A C 1
ATOM 603 O O . GLU A 1 83 ? 23.047 -4.191 5.754 1 89.75 83 GLU A O 1
ATOM 608 N N . GLY A 1 84 ? 21.109 -3.482 6.422 1 91.06 84 GLY A N 1
ATOM 609 C CA . GLY A 1 84 ? 21.422 -3.576 7.84 1 91.06 84 GLY A CA 1
ATOM 610 C C . GLY A 1 84 ? 22.344 -2.467 8.32 1 91.06 84 GLY A C 1
ATOM 611 O O . GLY A 1 84 ? 23.031 -2.621 9.328 1 91.06 84 GLY A O 1
ATOM 612 N N . HIS A 1 85 ? 22.297 -1.258 7.707 1 89.31 85 HIS A N 1
ATOM 613 C CA . HIS A 1 85 ? 23.328 -0.285 8.031 1 89.31 85 HIS A CA 1
ATOM 614 C C . HIS A 1 85 ? 22.75 0.944 8.711 1 89.31 85 HIS A C 1
ATOM 616 O O . HIS A 1 85 ? 23.484 1.771 9.258 1 89.31 85 HIS A O 1
ATOM 622 N N . CYS A 1 86 ? 21.516 1.185 8.672 1 95.06 86 CYS A N 1
ATOM 623 C CA . CYS A 1 86 ? 20.891 2.396 9.188 1 95.06 86 CYS A CA 1
ATOM 624 C C . CYS A 1 86 ? 20.281 2.152 10.57 1 95.06 86 CYS A C 1
ATOM 626 O O . CYS A 1 86 ? 19.297 1.426 10.703 1 95.06 86 CYS A O 1
ATOM 628 N N . ALA A 1 87 ? 20.828 2.811 11.523 1 96.75 87 ALA A N 1
ATOM 629 C CA . ALA A 1 87 ? 20.406 2.578 12.906 1 96.75 87 ALA A CA 1
ATOM 630 C C . ALA A 1 87 ? 18.938 2.916 13.094 1 96.75 87 ALA A C 1
ATOM 632 O O . ALA A 1 87 ? 18.203 2.184 13.773 1 96.75 87 ALA A O 1
ATOM 633 N N . THR A 1 88 ? 18.5 3.98 12.539 1 97.5 88 THR A N 1
ATOM 634 C CA . THR A 1 88 ? 17.109 4.418 12.672 1 97.5 88 THR A CA 1
ATOM 635 C C . THR A 1 88 ? 16.156 3.398 12.055 1 97.5 88 THR A C 1
ATOM 637 O O . THR A 1 88 ? 15.18 2.988 12.695 1 97.5 88 THR A O 1
ATOM 640 N N . CYS A 1 89 ? 16.438 2.945 10.875 1 97.81 89 CYS A N 1
ATOM 641 C CA . CYS A 1 89 ? 15.586 1.985 10.18 1 97.81 89 CYS A CA 1
ATOM 642 C C . CYS A 1 89 ? 15.609 0.632 10.883 1 97.81 89 CYS A C 1
ATOM 644 O O . CYS A 1 89 ? 14.586 -0.051 10.945 1 97.81 89 CYS A O 1
ATOM 646 N N . MET A 1 90 ? 16.75 0.3 11.383 1 97.69 90 MET A N 1
ATOM 647 C CA . MET A 1 90 ? 16.844 -0.972 12.094 1 97.69 90 MET A CA 1
ATOM 648 C C . MET A 1 90 ? 16.016 -0.939 13.375 1 97.69 90 MET A C 1
ATOM 650 O O . MET A 1 90 ? 15.312 -1.903 13.688 1 97.69 90 MET A O 1
ATOM 654 N N . ARG A 1 91 ? 16.031 0.171 14.102 1 97.44 91 ARG A N 1
ATOM 655 C CA . ARG A 1 91 ? 15.203 0.323 15.289 1 97.44 91 ARG A CA 1
ATOM 656 C C . ARG A 1 91 ? 13.719 0.287 14.93 1 97.44 91 ARG A C 1
ATOM 658 O O . ARG A 1 91 ? 12.93 -0.388 15.594 1 97.44 91 ARG A O 1
ATOM 665 N N . ALA A 1 92 ? 13.398 0.964 13.914 1 98.06 92 ALA A N 1
ATOM 666 C CA . ALA A 1 92 ? 12.008 1.018 13.461 1 98.06 92 ALA A CA 1
ATOM 667 C C . ALA A 1 92 ? 11.508 -0.369 13.062 1 98.06 92 ALA A C 1
ATOM 669 O O . ALA A 1 92 ? 10.344 -0.703 13.289 1 98.06 92 ALA A O 1
ATOM 670 N N . HIS A 1 93 ? 12.367 -1.126 12.438 1 97.75 93 HIS A N 1
ATOM 671 C CA . HIS A 1 93 ? 11.992 -2.455 11.969 1 97.75 93 HIS A CA 1
ATOM 672 C C . HIS A 1 93 ? 11.859 -3.434 13.125 1 97.75 93 HIS A C 1
ATOM 674 O O . HIS A 1 93 ? 10.922 -4.234 13.164 1 97.75 93 HIS A O 1
ATOM 680 N N . SER A 1 94 ? 12.727 -3.393 14.094 1 96.62 94 SER A N 1
ATOM 681 C CA . SER A 1 94 ? 12.82 -4.387 15.156 1 96.62 94 SER A CA 1
ATOM 682 C C . SER A 1 94 ? 11.781 -4.129 16.25 1 96.62 94 SER A C 1
ATOM 684 O O . SER A 1 94 ? 11.352 -5.059 16.938 1 96.62 94 SER A O 1
ATOM 686 N N . ASN A 1 95 ? 11.375 -2.883 16.391 1 96.12 95 ASN A N 1
ATOM 687 C CA . ASN A 1 95 ? 10.43 -2.508 17.438 1 96.12 95 ASN A CA 1
ATOM 688 C C . ASN A 1 95 ? 9.203 -1.803 16.875 1 96.12 95 ASN A C 1
ATOM 690 O O . ASN A 1 95 ? 9.234 -0.594 16.625 1 96.12 95 ASN A O 1
ATOM 694 N N . PRO A 1 96 ? 8.094 -2.498 16.781 1 90.94 96 PRO A N 1
ATOM 695 C CA . PRO A 1 96 ? 6.891 -1.909 16.188 1 90.94 96 PRO A CA 1
ATOM 696 C C . PRO A 1 96 ? 6.348 -0.732 16.984 1 90.94 96 PRO A C 1
ATOM 698 O O . PRO A 1 96 ? 5.543 0.052 16.484 1 90.94 96 PRO A O 1
ATOM 701 N N . ALA A 1 97 ? 6.766 -0.58 18.219 1 93.81 97 ALA A N 1
ATOM 702 C CA . ALA A 1 97 ? 6.277 0.5 19.078 1 93.81 97 ALA A CA 1
ATOM 703 C C . ALA A 1 97 ? 7.215 1.704 19.031 1 93.81 97 ALA A C 1
ATOM 705 O O . ALA A 1 97 ? 6.926 2.748 19.609 1 93.81 97 ALA A O 1
ATOM 706 N N . SER A 1 98 ? 8.273 1.551 18.281 1 97.31 98 SER A N 1
ATOM 707 C CA . SER A 1 98 ? 9.234 2.641 18.203 1 97.31 98 SER A CA 1
ATOM 708 C C . SER A 1 98 ? 8.617 3.881 17.562 1 97.31 98 SER A C 1
ATOM 710 O O . SER A 1 98 ? 7.883 3.777 16.578 1 97.31 98 SER A O 1
ATOM 712 N N . LYS A 1 99 ? 8.984 5.055 18.109 1 98.31 99 LYS A N 1
ATOM 713 C CA . LYS A 1 99 ? 8.539 6.312 17.516 1 98.31 99 LYS A CA 1
ATOM 714 C C . LYS A 1 99 ? 9.297 6.613 16.219 1 98.31 99 LYS A C 1
ATOM 716 O O . LYS A 1 99 ? 8.914 7.512 15.469 1 98.31 99 LYS A O 1
ATOM 721 N N . ASP A 1 100 ? 10.32 5.789 15.969 1 98 100 ASP A N 1
ATOM 722 C CA . ASP A 1 100 ? 11.078 5.949 14.734 1 98 100 ASP A CA 1
ATOM 723 C C . ASP A 1 100 ? 10.359 5.297 13.555 1 98 100 ASP A C 1
ATOM 725 O O . ASP A 1 100 ? 10.719 5.52 12.398 1 98 100 ASP A O 1
ATOM 729 N N . ARG A 1 101 ? 9.43 4.422 13.875 1 98.44 101 ARG A N 1
ATOM 730 C CA . ARG A 1 101 ? 8.617 3.834 12.82 1 98.44 101 ARG A CA 1
ATOM 731 C C . ARG A 1 101 ? 7.555 4.816 12.336 1 98.44 101 ARG A C 1
ATOM 733 O O . ARG A 1 101 ? 6.715 5.266 13.117 1 98.44 101 ARG A O 1
ATOM 740 N N . ARG A 1 102 ? 7.641 5.152 11.047 1 98.69 102 ARG A N 1
ATOM 741 C CA . ARG A 1 102 ? 6.789 6.219 10.531 1 98.69 102 ARG A CA 1
ATOM 742 C C . ARG A 1 102 ? 6.156 5.812 9.203 1 98.69 102 ARG A C 1
ATOM 744 O O . ARG A 1 102 ? 6.863 5.484 8.242 1 98.69 102 ARG A O 1
ATOM 751 N N . ASN A 1 103 ? 4.828 5.766 9.156 1 98.62 103 ASN A N 1
ATOM 752 C CA . ASN A 1 103 ? 4.07 5.605 7.918 1 98.62 103 ASN A CA 1
ATOM 753 C C . ASN A 1 103 ? 4.031 6.898 7.113 1 98.62 103 ASN A C 1
ATOM 755 O O . ASN A 1 103 ? 4.559 7.926 7.547 1 98.62 103 ASN A O 1
ATOM 759 N N . ASN A 1 104 ? 3.5 6.848 5.875 1 98.62 104 ASN A N 1
ATOM 760 C CA . ASN A 1 104 ? 3.342 8.062 5.082 1 98.62 104 ASN A CA 1
ATOM 761 C C . ASN A 1 104 ? 2.502 9.102 5.812 1 98.62 104 ASN A C 1
ATOM 763 O O . ASN A 1 104 ? 1.549 8.758 6.512 1 98.62 104 ASN A O 1
ATOM 767 N N . VAL A 1 105 ? 2.83 10.305 5.598 1 98.69 105 VAL A N 1
ATOM 768 C CA . VAL A 1 105 ? 2.184 11.422 6.281 1 98.69 105 VAL A CA 1
ATOM 769 C C . VAL A 1 105 ? 0.672 11.344 6.086 1 98.69 105 VAL A C 1
ATOM 771 O O . VAL A 1 105 ? 0.193 11.164 4.965 1 98.69 105 VAL A O 1
ATOM 774 N N . SER A 1 106 ? -0.05 11.391 7.129 1 98.88 106 SER A N 1
ATOM 775 C CA . SER A 1 106 ? -1.508 11.359 7.164 1 98.88 106 SER A CA 1
ATOM 776 C C . SER A 1 106 ? -2.035 11.609 8.57 1 98.88 106 SER A C 1
ATOM 778 O O . SER A 1 106 ? -1.402 11.219 9.555 1 98.88 106 SER A O 1
ATOM 780 N N . ILE A 1 107 ? -3.188 12.273 8.688 1 98.88 107 ILE A N 1
ATOM 781 C CA . ILE A 1 107 ? -3.855 12.445 9.977 1 98.88 107 ILE A CA 1
ATOM 782 C C . ILE A 1 107 ? -5.332 12.078 9.844 1 98.88 107 ILE A C 1
ATOM 784 O O . ILE A 1 107 ? -5.895 12.125 8.742 1 98.88 107 ILE A O 1
ATOM 788 N N . ALA A 1 108 ? -5.918 11.625 10.938 1 98.5 108 ALA A N 1
ATOM 789 C CA . ALA A 1 108 ? -7.359 11.461 11.102 1 98.5 108 ALA A CA 1
ATOM 790 C C . ALA A 1 108 ? -7.922 12.5 12.062 1 98.5 108 ALA A C 1
ATOM 792 O O . ALA A 1 108 ? -7.43 12.648 13.188 1 98.5 108 ALA A O 1
ATOM 793 N N . ILE A 1 109 ? -8.867 13.242 11.594 1 97.69 109 ILE A N 1
ATOM 794 C CA . ILE A 1 109 ? -9.578 14.203 12.43 1 97.69 109 ILE A CA 1
ATOM 795 C C . ILE A 1 109 ? -10.906 13.609 12.883 1 97.69 109 ILE A C 1
ATOM 797 O O . ILE A 1 109 ? -11.773 13.305 12.062 1 97.69 109 ILE A O 1
ATOM 801 N N . LEU A 1 110 ? -11.047 13.43 14.117 1 95.44 110 LEU A N 1
ATOM 802 C CA . LEU A 1 110 ? -12.258 12.898 14.727 1 95.44 110 LEU A CA 1
ATOM 803 C C . LEU A 1 110 ? -13.125 14.023 15.281 1 95.44 110 LEU A C 1
ATOM 805 O O . LEU A 1 110 ? -12.688 14.797 16.125 1 95.44 110 LEU A O 1
ATOM 809 N N . VAL A 1 111 ? -14.328 14.102 14.789 1 94.25 111 VAL A N 1
ATOM 810 C CA . VAL A 1 111 ? -15.227 15.195 15.133 1 94.25 111 VAL A CA 1
ATOM 811 C C . VAL A 1 111 ? -16.094 14.805 16.328 1 94.25 111 VAL A C 1
ATOM 813 O O . VAL A 1 111 ? -16.844 13.836 16.266 1 94.25 111 VAL A O 1
ATOM 816 N N . ASN A 1 112 ? -15.914 15.594 17.375 1 88.38 112 ASN A N 1
ATOM 817 C CA . ASN A 1 112 ? -16.703 15.352 18.594 1 88.38 112 ASN A CA 1
ATOM 818 C C . ASN A 1 112 ? -17.953 16.203 18.625 1 88.38 112 ASN A C 1
ATOM 820 O O . ASN A 1 112 ? -17.922 17.375 18.25 1 88.38 112 ASN A O 1
ATOM 824 N N . GLY A 1 113 ? -19.109 15.742 19.188 1 71.44 113 GLY 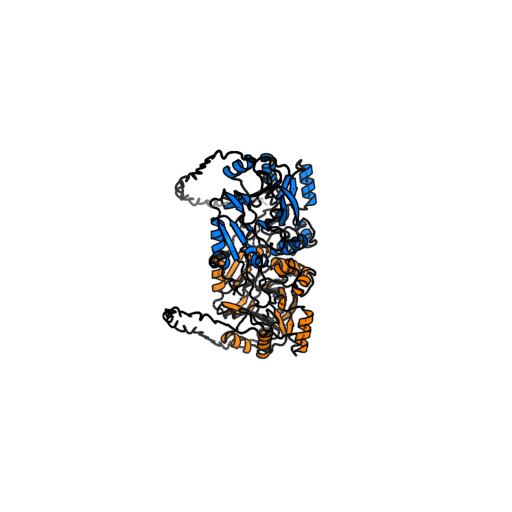A N 1
ATOM 825 C CA . GLY A 1 113 ? -20.266 16.531 19.578 1 71.44 113 GLY A CA 1
ATOM 826 C C . GLY A 1 113 ? -21.172 16.875 18.406 1 71.44 113 GLY A C 1
ATOM 827 O O . GLY A 1 113 ? -22.094 17.688 18.562 1 71.44 113 GLY A O 1
ATOM 828 N N . THR A 1 114 ? -20.75 16.734 17.266 1 54.94 114 THR A N 1
ATOM 829 C CA . THR A 1 114 ? -21.719 17.172 16.25 1 54.94 114 THR A CA 1
ATOM 830 C C . THR A 1 114 ? -22.844 16.156 16.109 1 54.94 114 THR A C 1
ATOM 832 O O . THR A 1 114 ? -23.609 16.203 15.148 1 54.94 114 THR A O 1
ATOM 835 N N . GLY A 1 115 ? -23.109 15.516 17.141 1 46.03 115 GLY A N 1
ATOM 836 C CA . GLY A 1 115 ? -24.109 14.453 17.047 1 46.03 115 GLY A CA 1
ATOM 837 C C . GLY A 1 115 ? -25.453 14.938 16.547 1 46.03 115 GLY A C 1
ATOM 838 O O . GLY A 1 115 ? -26.141 15.695 17.234 1 46.03 115 GLY A O 1
ATOM 839 N N . GLN A 1 116 ? -25.625 15.539 15.445 1 41.69 116 GLN A N 1
ATOM 840 C CA . GLN A 1 116 ? -27.047 15.688 15.133 1 41.69 116 GLN A CA 1
ATOM 841 C C . GLN A 1 116 ? -27.859 14.547 15.742 1 41.69 116 GLN A C 1
ATOM 843 O O . GLN A 1 116 ? -29.062 14.688 15.961 1 41.69 116 GLN A O 1
ATOM 848 N N . GLY A 1 117 ? -27.75 13.141 15.422 1 37.47 117 GLY A N 1
ATOM 849 C CA . GLY A 1 117 ? -28.609 12.133 16 1 37.47 117 GLY A CA 1
ATOM 850 C C . GLY A 1 117 ? -28.047 11.516 17.266 1 37.47 117 GLY A C 1
ATOM 851 O O . GLY A 1 117 ? -26.828 11.492 17.469 1 37.47 117 GLY A O 1
ATOM 852 N N . PRO A 1 118 ? -28.953 11.516 18.375 1 35.91 118 PRO A N 1
ATOM 853 C CA . PRO A 1 118 ? -28.703 10.969 19.703 1 35.91 118 PRO A CA 1
ATOM 854 C C . PRO A 1 118 ? -27.719 9.797 19.688 1 35.91 118 PRO A C 1
ATOM 856 O O . PRO A 1 118 ? -26.906 9.656 20.594 1 35.91 118 PRO A O 1
ATOM 859 N N . ALA A 1 119 ? -28.297 8.688 19.156 1 36.22 119 ALA A N 1
ATOM 860 C CA . ALA A 1 119 ? -27.906 7.293 19.359 1 36.22 119 ALA A CA 1
ATOM 861 C C . ALA A 1 119 ? -26.5 7.031 18.844 1 36.22 119 ALA A C 1
ATOM 863 O O . ALA A 1 119 ? -25.953 5.938 19.016 1 36.22 119 ALA A O 1
ATOM 864 N N . ASP A 1 120 ? -25.953 7.578 17.641 1 41.97 120 ASP A N 1
ATOM 865 C CA . ASP A 1 120 ? -24.875 7 16.859 1 41.97 120 ASP A CA 1
ATOM 866 C C . ASP A 1 120 ? -23.5 7.457 17.375 1 41.97 120 ASP A C 1
ATOM 868 O O . ASP A 1 120 ? -23.172 8.641 17.297 1 41.97 120 ASP A O 1
ATOM 872 N N . SER A 1 121 ? -23.047 7.145 18.422 1 49.5 121 SER A N 1
ATOM 873 C CA . SER A 1 121 ? -21.719 7.035 19.016 1 49.5 121 SER A CA 1
ATOM 874 C C . SER A 1 121 ? -20.625 7.152 17.953 1 49.5 121 SER A C 1
ATOM 876 O O . SER A 1 121 ? -19.438 7.113 18.281 1 49.5 121 SER A O 1
ATOM 878 N N . ASP A 1 122 ? -20.953 7.266 16.719 1 63.44 122 ASP A N 1
ATOM 879 C CA . ASP A 1 122 ? -19.906 7.066 15.719 1 63.44 122 ASP A CA 1
ATOM 880 C C . ASP A 1 122 ? -19.375 8.406 15.211 1 63.44 122 ASP A C 1
ATOM 882 O O . ASP A 1 122 ? -20.094 9.156 14.555 1 63.44 122 ASP A O 1
ATOM 886 N N . ARG A 1 123 ? -18.312 8.984 15.844 1 81.5 123 ARG A N 1
ATOM 887 C CA . ARG A 1 123 ? -17.562 10.156 15.406 1 81.5 123 ARG A CA 1
ATOM 888 C C . ARG A 1 123 ? -17.297 10.102 13.914 1 81.5 123 ARG A C 1
ATOM 890 O O . ARG A 1 123 ? -17 9.039 13.367 1 81.5 123 ARG A O 1
ATOM 897 N N . ASP A 1 124 ? -17.641 11.367 13.328 1 90.31 124 ASP A N 1
ATOM 898 C CA . ASP A 1 124 ? -17.156 11.461 11.953 1 90.31 124 ASP A CA 1
ATOM 899 C C . ASP A 1 124 ? -15.625 11.453 11.914 1 90.31 124 ASP A C 1
ATOM 901 O O . ASP A 1 124 ? -14.969 12.07 12.758 1 90.31 124 ASP A O 1
ATOM 905 N N . CYS A 1 125 ? -15.18 10.734 10.992 1 95.44 125 CYS A N 1
ATOM 906 C CA . CYS A 1 125 ? -13.742 10.68 10.781 1 95.44 125 CYS A CA 1
ATOM 907 C C . CYS A 1 125 ? -13.359 11.297 9.445 1 95.44 125 CYS A C 1
ATOM 909 O O . CYS A 1 125 ? -13.875 10.891 8.398 1 95.44 125 CYS A O 1
ATOM 911 N N . ILE A 1 126 ? -12.492 12.305 9.508 1 97.06 126 ILE A N 1
ATOM 912 C CA . ILE A 1 126 ? -11.953 12.969 8.32 1 97.06 126 ILE A CA 1
ATOM 913 C C . ILE A 1 126 ? -10.484 12.609 8.148 1 97.06 126 ILE A C 1
ATOM 915 O O . ILE A 1 126 ? -9.672 12.836 9.055 1 97.06 126 ILE A O 1
ATOM 919 N N . LEU A 1 127 ? -10.195 12.039 6.965 1 98.38 127 LEU A N 1
ATOM 920 C CA . LEU A 1 127 ? -8.805 11.719 6.664 1 98.38 127 LEU A CA 1
ATOM 921 C C . LEU A 1 127 ? -8.156 12.82 5.836 1 98.38 127 LEU A C 1
ATOM 923 O O . LEU A 1 127 ? -8.805 13.414 4.969 1 98.38 127 LEU A O 1
ATOM 927 N N . VAL A 1 128 ? -6.918 13.109 6.18 1 98.88 128 VAL A N 1
ATOM 928 C CA . VAL A 1 128 ? -6.082 13.867 5.254 1 98.88 128 VAL A CA 1
ATOM 929 C C . VAL A 1 128 ? -5.047 12.945 4.613 1 98.88 128 VAL A C 1
ATOM 931 O O . VAL A 1 128 ? -4.164 12.422 5.301 1 98.88 128 VAL A O 1
ATOM 934 N N . ASP A 1 129 ? -5.152 12.711 3.35 1 98.81 129 ASP A N 1
ATOM 935 C CA . ASP A 1 129 ? -4.328 11.844 2.516 1 98.81 129 ASP A CA 1
ATOM 936 C C . ASP A 1 129 ? -4.578 10.367 2.844 1 98.81 129 ASP A C 1
ATOM 938 O O . ASP A 1 129 ? -4.93 10.031 3.975 1 98.81 129 ASP A O 1
ATOM 942 N N . ALA A 1 130 ? -4.508 9.562 1.854 1 98.19 130 ALA A N 1
ATOM 943 C CA . ALA A 1 130 ? -4.633 8.109 1.886 1 98.19 130 ALA A CA 1
ATOM 944 C C . ALA A 1 130 ? -3.533 7.441 1.061 1 98.19 130 ALA A C 1
ATOM 946 O O . ALA A 1 130 ? -3.762 7.047 -0.086 1 98.19 130 ALA A O 1
ATOM 947 N N . GLY A 1 131 ? -2.404 7.332 1.714 1 97.31 131 GLY A N 1
ATOM 948 C CA . GLY A 1 131 ? -1.228 6.875 0.994 1 97.31 131 GLY A CA 1
ATOM 949 C C . GLY A 1 131 ? -1.042 5.371 1.044 1 97.31 131 GLY A C 1
ATOM 950 O O . GLY A 1 131 ? -1.948 4.645 1.453 1 97.31 131 GLY A O 1
ATOM 951 N N . LYS A 1 132 ? 0.181 4.914 0.659 1 95.5 132 LYS A N 1
ATOM 952 C CA . LYS A 1 132 ? 0.527 3.508 0.467 1 95.5 132 LYS A CA 1
ATOM 953 C C . LYS A 1 132 ? 0.516 2.754 1.794 1 95.5 132 LYS A C 1
ATOM 955 O O . LYS A 1 132 ? 0.357 1.532 1.817 1 95.5 132 LYS A O 1
ATOM 960 N N . THR A 1 133 ? 0.702 3.465 2.893 1 97.81 133 THR A N 1
ATOM 961 C CA . THR A 1 133 ? 0.83 2.801 4.184 1 97.81 133 THR A CA 1
ATOM 962 C C . THR A 1 133 ? -0.457 2.941 4.992 1 97.81 133 THR A C 1
ATOM 964 O O . THR A 1 133 ? -0.482 2.637 6.188 1 97.81 133 THR A O 1
ATOM 967 N N . MET A 1 134 ? -1.526 3.381 4.336 1 98.06 134 MET A N 1
ATOM 968 C CA . MET A 1 134 ? -2.779 3.648 5.035 1 98.06 134 MET A CA 1
ATOM 969 C C . MET A 1 134 ? -3.301 2.389 5.719 1 98.06 134 MET A C 1
ATOM 971 O O . MET A 1 134 ? -3.744 2.441 6.867 1 98.06 134 MET A O 1
ATOM 975 N N . ARG A 1 135 ? -3.244 1.271 5.035 1 97.5 135 ARG A N 1
ATOM 976 C CA . ARG A 1 135 ? -3.768 0.028 5.59 1 97.5 135 ARG A CA 1
ATOM 977 C C . ARG A 1 135 ? -3.098 -0.303 6.918 1 97.5 135 ARG A C 1
ATOM 979 O O . ARG A 1 135 ? -3.773 -0.641 7.895 1 97.5 135 ARG A O 1
ATOM 986 N N . ASP A 1 136 ? -1.815 -0.201 6.953 1 97.19 136 ASP A N 1
ATOM 987 C CA . ASP A 1 136 ? -1.073 -0.463 8.188 1 97.19 136 ASP A CA 1
ATOM 988 C C . ASP A 1 136 ? -1.493 0.497 9.297 1 97.19 136 ASP A C 1
ATOM 990 O O . ASP A 1 136 ? -1.733 0.077 10.43 1 97.19 136 ASP A O 1
ATOM 994 N N . ALA A 1 137 ? -1.581 1.764 8.969 1 98.19 137 ALA A N 1
ATOM 995 C CA . ALA A 1 137 ? -1.962 2.783 9.938 1 98.19 137 ALA A CA 1
ATOM 996 C C . ALA A 1 137 ? -3.346 2.5 10.516 1 98.19 137 ALA A C 1
ATOM 998 O O . ALA A 1 137 ? -3.541 2.557 11.734 1 98.19 137 ALA A O 1
ATOM 999 N N . ILE A 1 138 ? -4.301 2.172 9.68 1 98 138 ILE A N 1
ATOM 1000 C CA . ILE A 1 138 ? -5.691 1.974 10.078 1 98 138 ILE A CA 1
ATOM 1001 C C . ILE A 1 138 ? -5.801 0.749 10.977 1 98 138 ILE A C 1
ATOM 1003 O O . ILE A 1 138 ? -6.414 0.813 12.047 1 98 138 ILE A O 1
ATOM 1007 N N . LEU A 1 139 ? -5.223 -0.345 10.578 1 97.38 139 LEU A N 1
ATOM 1008 C CA . LEU A 1 139 ? -5.312 -1.581 11.352 1 97.38 139 LEU A CA 1
ATOM 1009 C C . LEU A 1 139 ? -4.68 -1.41 12.727 1 97.38 139 LEU A C 1
ATOM 1011 O O . LEU A 1 139 ? -5.133 -2.012 13.703 1 97.38 139 LEU A O 1
ATOM 1015 N N . ARG A 1 140 ? -3.719 -0.52 12.828 1 96.69 140 ARG A N 1
ATOM 1016 C CA . ARG A 1 140 ? -3.004 -0.331 14.086 1 96.69 140 ARG A CA 1
ATOM 1017 C C . ARG A 1 140 ? -3.738 0.652 14.992 1 96.69 140 ARG A C 1
ATOM 1019 O O . ARG A 1 140 ? -3.68 0.537 16.219 1 96.69 140 ARG A O 1
ATOM 1026 N N . ARG A 1 141 ? -4.43 1.594 14.406 1 97.31 141 ARG A N 1
ATOM 1027 C CA . ARG A 1 141 ? -4.828 2.736 15.227 1 97.31 141 ARG A CA 1
ATOM 1028 C C . ARG A 1 141 ? -6.344 2.793 15.383 1 97.31 141 ARG A C 1
ATOM 1030 O O . ARG A 1 141 ? -6.852 3.104 16.469 1 97.31 141 ARG A O 1
ATOM 1037 N N . PHE A 1 142 ? -7.102 2.48 14.398 1 97 142 PHE A N 1
ATOM 1038 C CA . PHE A 1 142 ? -8.531 2.752 14.375 1 97 142 PHE A CA 1
ATOM 1039 C C . PHE A 1 142 ? -9.273 1.854 15.359 1 97 142 PHE A C 1
ATOM 1041 O O . PHE A 1 142 ? -10.188 2.303 16.047 1 97 142 PHE A O 1
ATOM 1048 N N . PRO A 1 143 ? -8.875 0.532 15.43 1 95.31 143 PRO A N 1
ATOM 1049 C CA . PRO A 1 143 ? -9.617 -0.313 16.375 1 95.31 143 PRO A CA 1
ATOM 1050 C C . PRO A 1 143 ? -9.578 0.217 17.797 1 95.31 143 PRO A C 1
ATOM 1052 O O . PRO A 1 143 ? -10.625 0.336 18.453 1 95.31 143 PRO A O 1
ATOM 1055 N N . ALA A 1 144 ? -8.461 0.598 18.266 1 93.81 144 ALA A N 1
ATOM 1056 C CA . ALA A 1 144 ? -8.32 1.098 19.625 1 93.81 144 ALA A CA 1
ATOM 1057 C C . ALA A 1 144 ? -9.016 2.443 19.797 1 93.81 144 ALA A C 1
ATOM 1059 O O . ALA A 1 144 ? -9.484 2.777 20.891 1 93.81 144 ALA A O 1
ATOM 1060 N N . ALA A 1 145 ? -9.117 3.209 18.719 1 94.31 145 ALA A N 1
ATOM 1061 C CA . ALA A 1 145 ? -9.719 4.539 18.766 1 94.31 145 ALA A CA 1
ATOM 1062 C C . ALA A 1 145 ? -11.234 4.461 18.578 1 94.31 145 ALA A C 1
ATOM 1064 O O . ALA A 1 145 ? -11.93 5.473 18.672 1 94.31 145 ALA A O 1
ATOM 1065 N N . GLY A 1 146 ? -11.734 3.314 18.234 1 92.31 146 GLY A N 1
ATOM 1066 C CA . GLY A 1 146 ? -13.164 3.127 18.031 1 92.31 146 GLY A CA 1
ATOM 1067 C C . GLY A 1 146 ? -13.672 3.721 16.734 1 92.31 146 GLY A C 1
ATOM 1068 O O . GLY A 1 146 ? -14.844 4.082 16.625 1 92.31 146 GLY A O 1
ATOM 1069 N N . VAL A 1 147 ? -12.844 3.936 15.797 1 93.56 147 VAL A N 1
ATOM 1070 C CA . VAL A 1 147 ? -13.234 4.469 14.492 1 93.56 147 VAL A CA 1
ATOM 1071 C C . VAL A 1 147 ? -13.68 3.328 13.578 1 93.56 147 VAL A C 1
ATOM 1073 O O . VAL A 1 147 ? -12.953 2.35 13.391 1 93.56 147 VAL A O 1
ATOM 1076 N N . ARG A 1 148 ? -14.82 3.465 12.922 1 90 148 ARG A N 1
ATOM 1077 C CA . ARG A 1 148 ? -15.375 2.344 12.164 1 90 148 ARG A CA 1
ATOM 1078 C C . ARG A 1 148 ? -15.461 2.674 10.68 1 90 148 ARG A C 1
ATOM 1080 O O . ARG A 1 148 ? -15.602 1.775 9.844 1 90 148 ARG A O 1
ATOM 1087 N N . SER A 1 149 ? -15.477 3.938 10.391 1 91.12 149 SER A N 1
ATOM 1088 C CA . SER A 1 149 ? -15.633 4.363 9 1 91.12 149 SER A CA 1
ATOM 1089 C C . SER A 1 149 ? -15.07 5.766 8.789 1 91.12 149 SER A C 1
ATOM 1091 O O . SER A 1 149 ? -14.766 6.469 9.75 1 91.12 149 SER A O 1
ATOM 1093 N N . VAL A 1 150 ? -14.859 6.098 7.551 1 94.25 150 VAL A N 1
ATOM 1094 C CA . VAL A 1 150 ? -14.375 7.406 7.137 1 94.25 150 VAL A CA 1
ATOM 1095 C C . VAL A 1 150 ? -15.445 8.133 6.332 1 94.25 150 VAL A C 1
ATOM 1097 O O . VAL A 1 150 ? -16.031 7.555 5.41 1 94.25 150 VAL A O 1
ATOM 1100 N N . GLN A 1 151 ? -15.688 9.383 6.695 1 92.44 151 GLN A N 1
ATOM 1101 C CA . GLN A 1 151 ? -16.766 10.125 6.055 1 92.44 151 GLN A CA 1
ATOM 1102 C C . GLN A 1 151 ? -16.219 11.102 5.012 1 92.44 151 GLN A C 1
ATOM 1104 O O . GLN A 1 151 ? -16.922 11.438 4.051 1 92.44 151 GLN A O 1
ATOM 1109 N N . ALA A 1 152 ? -15.023 11.539 5.23 1 96 152 ALA A N 1
ATOM 1110 C CA . ALA A 1 152 ? -14.43 12.477 4.285 1 96 152 ALA A CA 1
ATOM 1111 C C . ALA A 1 152 ? -12.922 12.266 4.164 1 96 152 ALA A C 1
ATOM 1113 O O . ALA A 1 152 ? -12.289 11.766 5.094 1 96 152 ALA A O 1
ATOM 1114 N N . LEU A 1 153 ? -12.422 12.617 2.979 1 97.81 153 LEU A N 1
ATOM 1115 C CA . LEU A 1 153 ? -11 12.586 2.662 1 97.81 153 LEU A CA 1
ATOM 1116 C C . LEU A 1 153 ? -10.555 13.891 2.008 1 97.81 153 LEU A C 1
ATOM 1118 O O . LEU A 1 153 ? -11.18 14.352 1.054 1 97.81 153 LEU A O 1
ATOM 1122 N N . LEU A 1 154 ? -9.594 14.547 2.617 1 98.69 154 LEU A N 1
ATOM 1123 C CA . LEU A 1 154 ? -8.914 15.664 1.976 1 98.69 154 LEU A CA 1
ATOM 1124 C C . LEU A 1 154 ? -7.562 15.227 1.414 1 98.69 154 LEU A C 1
ATOM 1126 O O . LEU A 1 154 ? -6.75 14.633 2.129 1 98.69 154 LEU A O 1
ATOM 1130 N N . LEU A 1 155 ? -7.34 15.453 0.11 1 98.62 155 LEU A N 1
ATOM 1131 C CA . LEU A 1 155 ? -6.066 15.125 -0.514 1 98.62 155 LEU A CA 1
ATOM 1132 C C . LEU A 1 155 ? -5.207 16.375 -0.692 1 98.62 155 LEU A C 1
ATOM 1134 O O . LEU A 1 155 ? -5.664 17.375 -1.256 1 98.62 155 LEU A O 1
ATOM 1138 N N . THR A 1 156 ? -3.971 16.234 -0.221 1 98.62 156 THR A N 1
ATOM 1139 C CA . THR A 1 156 ? -3.043 17.359 -0.37 1 98.62 156 THR A CA 1
ATOM 1140 C C . THR A 1 156 ? -2.537 17.453 -1.807 1 98.62 156 THR A C 1
ATOM 1142 O O . THR A 1 156 ? -2.381 18.547 -2.344 1 98.62 156 THR A O 1
ATOM 1145 N N . HIS A 1 157 ? -2.176 16.344 -2.359 1 97.38 157 HIS A N 1
ATOM 1146 C CA . HIS A 1 157 ? -1.636 16.266 -3.713 1 97.38 157 HIS A CA 1
ATOM 1147 C C . HIS A 1 157 ? -1.725 14.852 -4.262 1 97.38 157 HIS A C 1
ATOM 1149 O O . HIS A 1 157 ? -2.305 13.969 -3.627 1 97.38 157 HIS A O 1
ATOM 1155 N N . ASP A 1 158 ? -1.166 14.57 -5.488 1 94.94 158 ASP A N 1
ATOM 1156 C CA . ASP A 1 158 ? -1.508 13.336 -6.188 1 94.94 158 ASP A CA 1
ATOM 1157 C C . ASP A 1 158 ? -0.371 12.32 -6.098 1 94.94 158 ASP A C 1
ATOM 1159 O O . ASP A 1 158 ? -0.405 11.281 -6.758 1 94.94 158 ASP A O 1
ATOM 1163 N N . HIS A 1 159 ? 0.65 12.555 -5.246 1 94.19 159 HIS A N 1
ATOM 1164 C CA . HIS A 1 159 ? 1.742 11.594 -5.141 1 94.19 159 HIS A CA 1
ATOM 1165 C C . HIS A 1 159 ? 1.268 10.289 -4.512 1 94.19 159 HIS A C 1
ATOM 1167 O O . HIS A 1 159 ? 0.239 10.258 -3.834 1 94.19 159 HIS A O 1
ATOM 1173 N N . ALA A 1 160 ? 2.061 9.211 -4.734 1 93.44 160 ALA A N 1
ATOM 1174 C CA . ALA A 1 160 ? 1.725 7.863 -4.289 1 93.44 160 ALA A CA 1
ATOM 1175 C C . ALA A 1 160 ? 1.542 7.812 -2.775 1 93.44 160 ALA A C 1
ATOM 1177 O O . ALA A 1 160 ? 0.647 7.129 -2.273 1 93.44 160 ALA A O 1
ATOM 1178 N N . ASP A 1 161 ? 2.367 8.523 -2.062 1 95.06 161 ASP A N 1
ATOM 1179 C CA . ASP A 1 161 ? 2.322 8.469 -0.604 1 95.06 161 ASP A CA 1
ATOM 1180 C C . ASP A 1 161 ? 1.104 9.219 -0.065 1 95.06 161 ASP A C 1
ATOM 1182 O O . ASP A 1 161 ? 0.798 9.133 1.126 1 95.06 161 ASP A O 1
ATOM 1186 N N . ALA A 1 162 ? 0.323 9.852 -0.924 1 98 162 ALA A N 1
ATOM 1187 C CA . ALA A 1 162 ? -0.901 10.531 -0.505 1 98 162 ALA A CA 1
ATOM 1188 C C . ALA A 1 162 ? -2.133 9.844 -1.093 1 98 162 ALA A C 1
ATOM 1190 O O . ALA A 1 162 ? -3.252 10.055 -0.62 1 98 162 ALA A O 1
ATOM 1191 N N . THR A 1 163 ? -1.932 8.992 -2.127 1 96.75 163 THR A N 1
ATOM 1192 C CA . THR A 1 163 ? -3.139 8.617 -2.854 1 96.75 163 THR A CA 1
ATOM 1193 C C . THR A 1 163 ? -3.189 7.105 -3.064 1 96.75 163 THR A C 1
ATOM 1195 O O . THR A 1 163 ? -4.242 6.551 -3.389 1 96.75 163 THR A O 1
ATOM 1198 N N . PHE A 1 164 ? -2.191 6.316 -2.881 1 95.44 164 PHE A N 1
ATOM 1199 C CA . PHE A 1 164 ? -2.154 4.93 -3.338 1 95.44 164 PHE A CA 1
ATOM 1200 C C . PHE A 1 164 ? -2.857 4.016 -2.344 1 95.44 164 PHE A C 1
ATOM 1202 O O . PHE A 1 164 ? -2.93 2.803 -2.555 1 95.44 164 PHE A O 1
ATOM 1209 N N . GLY A 1 165 ? -3.436 4.543 -1.392 1 96.5 165 GLY A N 1
ATOM 1210 C CA . GLY A 1 165 ? -4.328 3.793 -0.523 1 96.5 165 GLY A CA 1
ATOM 1211 C C . GLY A 1 165 ? -5.793 3.945 -0.896 1 96.5 165 GLY A C 1
ATOM 1212 O O . GLY A 1 165 ? -6.66 3.326 -0.28 1 96.5 165 GLY A O 1
ATOM 1213 N N . LEU A 1 166 ? -6.117 4.68 -1.916 1 94.81 166 LEU A N 1
ATOM 1214 C CA . LEU A 1 166 ? -7.488 5 -2.289 1 94.81 166 LEU A CA 1
ATOM 1215 C C . LEU A 1 166 ? -8.289 3.732 -2.57 1 94.81 166 LEU A C 1
ATOM 1217 O O . LEU A 1 166 ? -9.477 3.654 -2.236 1 94.81 166 LEU A O 1
ATOM 1221 N N . ASP A 1 167 ? -7.664 2.736 -3.172 1 91.56 167 ASP A N 1
ATOM 1222 C CA . ASP A 1 167 ? -8.336 1.479 -3.482 1 91.56 167 ASP A CA 1
ATOM 1223 C C . ASP A 1 167 ? -8.875 0.813 -2.217 1 91.56 167 ASP A C 1
ATOM 1225 O O . ASP A 1 167 ? -9.938 0.194 -2.236 1 91.56 167 ASP A O 1
ATOM 1229 N N . ASP A 1 168 ? -8.211 0.987 -1.148 1 93.69 168 ASP A N 1
ATOM 1230 C CA . ASP A 1 168 ? -8.516 0.297 0.1 1 93.69 168 ASP A CA 1
ATOM 1231 C C . ASP A 1 168 ? -9.609 1.033 0.877 1 93.69 168 ASP A C 1
ATOM 1233 O O . ASP A 1 168 ? -10.117 0.521 1.874 1 93.69 168 ASP A O 1
ATOM 1237 N N . LEU A 1 169 ? -10.008 2.186 0.442 1 93.19 169 LEU A N 1
ATOM 1238 C CA . LEU A 1 169 ? -11.055 2.932 1.127 1 93.19 169 LEU A CA 1
ATOM 1239 C C . LEU A 1 169 ? -12.383 2.174 1.087 1 93.19 169 LEU A C 1
ATOM 1241 O O . LEU A 1 169 ? -13.297 2.48 1.849 1 93.19 169 LEU A O 1
ATOM 1245 N N . ARG A 1 170 ? -12.484 1.207 0.223 1 87.38 170 ARG A N 1
ATOM 1246 C CA . ARG A 1 170 ? -13.688 0.391 0.108 1 87.38 170 ARG A CA 1
ATOM 1247 C C . ARG A 1 170 ? -14.031 -0.273 1.438 1 87.38 170 ARG A C 1
ATOM 1249 O O . ARG A 1 170 ? -15.203 -0.496 1.744 1 87.38 170 ARG A O 1
ATOM 1256 N N . ASP A 1 171 ? -13.047 -0.493 2.227 1 89.5 171 ASP A N 1
ATOM 1257 C CA . ASP A 1 171 ? -13.242 -1.189 3.496 1 89.5 171 ASP A CA 1
ATOM 1258 C C . ASP A 1 171 ? -13.648 -0.216 4.602 1 89.5 171 ASP A C 1
ATOM 1260 O O . ASP A 1 171 ? -14.039 -0.635 5.691 1 89.5 171 ASP A O 1
ATOM 1264 N N . LEU A 1 172 ? -13.562 1.088 4.316 1 91.12 172 LEU A N 1
ATOM 1265 C CA . LEU A 1 172 ? -13.766 2.094 5.352 1 91.12 172 LEU A CA 1
ATOM 1266 C C . LEU A 1 172 ? -15.086 2.828 5.145 1 91.12 172 LEU A C 1
ATOM 1268 O O . LEU A 1 172 ? -15.344 3.85 5.789 1 91.12 172 LEU A O 1
ATOM 1272 N N . GLN A 1 173 ? -15.797 2.285 4.223 1 84.88 173 GLN A N 1
ATOM 1273 C CA . GLN A 1 173 ? -17.094 2.904 3.945 1 84.88 173 GLN A CA 1
ATOM 1274 C C . GLN A 1 173 ? -18.188 2.273 4.789 1 84.88 173 GLN A C 1
ATOM 1276 O O . GLN A 1 173 ? -18.125 1.09 5.125 1 84.88 173 GLN A O 1
ATOM 1281 N N . MET A 1 174 ? -19.125 3.088 5.176 1 66.75 174 MET A N 1
ATOM 1282 C CA . MET A 1 174 ? -20.266 2.59 5.941 1 66.75 174 MET A CA 1
ATOM 1283 C C . MET A 1 174 ? -21.125 1.67 5.09 1 66.75 174 MET A C 1
ATOM 1285 O O . MET A 1 174 ? -21.578 2.059 4.012 1 66.75 174 MET A O 1
ATOM 1289 N N . LYS A 1 175 ? -20.953 0.352 5.328 1 60.94 175 LYS A N 1
ATOM 1290 C CA . LYS A 1 175 ? -21.766 -0.606 4.582 1 60.94 175 LYS A CA 1
ATOM 1291 C C . LYS A 1 175 ? -22.969 -1.063 5.395 1 60.94 175 LYS A C 1
ATOM 1293 O O . LYS A 1 175 ? -22.891 -1.209 6.617 1 60.94 175 LYS A O 1
ATOM 1298 N N . GLU A 1 176 ? -24.125 -0.746 4.887 1 51.84 176 GLU A N 1
ATOM 1299 C CA . GLU A 1 176 ? -25.281 -1.412 5.5 1 51.84 176 GLU A CA 1
ATOM 1300 C C . GLU A 1 176 ? -25.375 -2.867 5.051 1 51.84 176 GLU A C 1
ATOM 1302 O O . GLU A 1 176 ? -25.25 -3.166 3.859 1 51.84 176 GLU A O 1
ATOM 1307 N N . HIS A 1 177 ? -24.641 -3.752 5.707 1 47.5 177 HIS A N 1
ATOM 1308 C CA . HIS A 1 177 ? -24.734 -5.172 5.387 1 47.5 177 HIS A CA 1
ATOM 1309 C C . HIS A 1 177 ? -26.188 -5.656 5.453 1 47.5 177 HIS A C 1
ATOM 1311 O O . HIS A 1 177 ? -26.875 -5.418 6.441 1 47.5 177 HIS A O 1
ATOM 1317 N N . GLU A 1 178 ? -26.797 -5.586 4.324 1 41.66 178 GLU A N 1
ATOM 1318 C CA . GLU A 1 178 ? -28.016 -6.375 4.438 1 41.66 178 GLU A CA 1
ATOM 1319 C C . GLU A 1 178 ? -27.703 -7.867 4.555 1 41.66 178 GLU A C 1
ATOM 1321 O O . GLU A 1 178 ? -26.969 -8.414 3.738 1 41.66 178 GLU A O 1
ATOM 1326 N N . GLU A 1 179 ? -27.906 -8.391 5.59 1 42.12 179 GLU A N 1
ATOM 1327 C CA . GLU A 1 179 ? -27.812 -9.812 5.906 1 42.12 179 GLU A CA 1
ATOM 1328 C C . GLU A 1 179 ? -28.344 -10.672 4.762 1 42.12 179 GLU A C 1
ATOM 1330 O O . GLU A 1 179 ? -29.406 -10.391 4.219 1 42.12 179 GLU A O 1
ATOM 1335 N N . GLY A 1 180 ? -27.656 -11.688 4.207 1 39.44 180 GLY A N 1
ATOM 1336 C CA . GLY A 1 180 ? -28.141 -12.758 3.348 1 39.44 180 GLY A CA 1
ATOM 1337 C C . GLY A 1 180 ? -27.75 -12.578 1.894 1 39.44 180 GLY A C 1
ATOM 1338 O O . GLY A 1 180 ? -27.859 -13.516 1.098 1 39.44 180 GLY A O 1
ATOM 1339 N N . VAL A 1 181 ? -27.75 -11.297 1.386 1 38.84 181 VAL A N 1
ATOM 1340 C CA . VAL A 1 181 ? -27.734 -11.258 -0.072 1 38.84 181 VAL A CA 1
ATOM 1341 C C . VAL A 1 181 ? -26.328 -10.914 -0.565 1 38.84 181 VAL A C 1
ATOM 1343 O O . VAL A 1 181 ? -26.078 -10.875 -1.773 1 38.84 181 VAL A O 1
ATOM 1346 N N . GLY A 1 182 ? -25.234 -11.281 0.114 1 43.03 182 GLY A N 1
ATOM 1347 C CA . GLY A 1 182 ? -23.891 -11.055 -0.408 1 43.03 182 GLY A CA 1
ATOM 1348 C C . GLY A 1 182 ? -23.719 -9.703 -1.067 1 43.03 182 GLY A C 1
ATOM 1349 O O . GLY A 1 182 ? -22.766 -9.484 -1.814 1 43.03 182 GLY A O 1
ATOM 1350 N N . ILE A 1 183 ? -24.891 -8.984 -1.185 1 42.69 183 ILE A N 1
ATOM 1351 C CA . ILE A 1 183 ? -24.875 -7.676 -1.825 1 42.69 183 ILE A CA 1
ATOM 1352 C C . ILE A 1 183 ? -24.5 -6.605 -0.807 1 42.69 183 ILE A C 1
ATOM 1354 O O . ILE A 1 183 ? -25.031 -6.57 0.301 1 42.69 183 ILE A O 1
ATOM 1358 N N . HIS A 1 184 ? -23.344 -6.105 -0.867 1 49.78 184 HIS A N 1
ATOM 1359 C CA . HIS A 1 184 ? -22.969 -4.965 -0.038 1 49.78 184 HIS A CA 1
ATOM 1360 C C . HIS A 1 184 ? -23.688 -3.695 -0.498 1 49.78 184 HIS A C 1
ATOM 1362 O O . HIS A 1 184 ? -23.641 -3.35 -1.682 1 49.78 184 HIS A O 1
ATOM 1368 N N . LEU A 1 185 ? -24.828 -3.328 0.257 1 50.44 185 LEU A N 1
ATOM 1369 C CA . LEU A 1 185 ? -25.484 -2.045 -0.006 1 50.44 185 LEU A CA 1
ATOM 1370 C C . LEU A 1 185 ? -24.641 -0.896 0.549 1 50.44 185 LEU A C 1
ATOM 1372 O O . LEU A 1 185 ? -24.219 -0.93 1.708 1 50.44 185 LEU A O 1
ATOM 1376 N N . LEU A 1 186 ? -23.984 -0.269 -0.347 1 56.12 186 LEU A N 1
ATOM 1377 C CA . LEU A 1 186 ? -23.219 0.901 0.068 1 56.12 186 LEU A CA 1
ATOM 1378 C C . LEU A 1 186 ? -24.141 2.053 0.444 1 56.12 186 LEU A C 1
ATOM 1380 O O . LEU A 1 186 ? -25.016 2.439 -0.343 1 56.12 186 LEU A O 1
ATOM 1384 N N . ASP A 1 187 ? -24.078 2.479 1.766 1 58.09 187 ASP A N 1
ATOM 1385 C CA . ASP A 1 187 ? -24.969 3.555 2.215 1 58.09 187 ASP A CA 1
ATOM 1386 C C . ASP A 1 187 ? -24.5 4.906 1.675 1 58.09 187 ASP A C 1
ATOM 1388 O O . ASP A 1 187 ? -25.234 5.578 0.955 1 58.09 187 ASP A O 1
ATOM 1392 N N . GLU A 1 188 ? -23.188 5.395 2.094 1 72.81 188 GLU A N 1
ATOM 1393 C CA . GLU A 1 188 ? -22.828 6.777 1.791 1 72.81 188 GLU A CA 1
ATOM 1394 C C . GLU A 1 188 ? -21.422 6.867 1.195 1 72.81 188 GLU A C 1
ATOM 1396 O O . GLU A 1 188 ? -20.5 6.176 1.646 1 72.81 188 GLU A O 1
ATOM 1401 N N . PRO A 1 189 ? -21.266 7.598 0.124 1 86.38 189 PRO A N 1
ATOM 1402 C CA . PRO A 1 189 ? -19.938 7.828 -0.438 1 86.38 189 PRO A CA 1
ATOM 1403 C C . PRO A 1 189 ? -19.016 8.594 0.514 1 86.38 189 PRO A C 1
ATOM 1405 O O . PRO A 1 189 ? -19.5 9.281 1.416 1 86.38 189 PRO A O 1
ATOM 1408 N N . ILE A 1 190 ? -17.75 8.336 0.411 1 91.38 190 ILE A N 1
ATOM 1409 C CA . ILE A 1 190 ? -16.766 9.18 1.079 1 91.38 190 ILE A CA 1
ATOM 1410 C C . ILE A 1 190 ? -16.578 10.477 0.288 1 91.38 190 ILE A C 1
ATOM 1412 O O . ILE A 1 190 ? -16.281 10.438 -0.909 1 91.38 190 ILE A O 1
ATOM 1416 N N . ASP A 1 191 ? -16.812 11.625 0.943 1 93.81 191 ASP A N 1
ATOM 1417 C CA . ASP A 1 191 ? -16.562 12.906 0.297 1 93.81 191 ASP A CA 1
ATOM 1418 C C . ASP A 1 191 ? -15.062 13.172 0.155 1 93.81 191 ASP A C 1
ATOM 1420 O O . ASP A 1 191 ? -14.328 13.141 1.144 1 93.81 191 ASP A O 1
ATOM 1424 N N . VAL A 1 192 ? -14.641 13.43 -1.105 1 96.5 192 VAL A N 1
ATOM 1425 C CA . VAL A 1 192 ? -13.211 13.656 -1.343 1 96.5 192 VAL A CA 1
ATOM 1426 C C . VAL A 1 192 ? -12.984 15.094 -1.81 1 96.5 192 VAL A C 1
ATOM 1428 O O . VAL A 1 192 ? -13.461 15.484 -2.877 1 96.5 192 VAL A O 1
ATOM 1431 N N . TYR A 1 193 ? -12.281 15.875 -1.017 1 97.75 193 TYR A N 1
ATOM 1432 C CA . TYR A 1 193 ? -11.938 17.25 -1.35 1 97.75 193 TYR A CA 1
ATOM 1433 C C . TYR A 1 193 ? -10.5 17.359 -1.838 1 97.75 193 TYR A C 1
ATOM 1435 O O . TYR A 1 193 ? -9.586 16.828 -1.203 1 97.75 193 TYR A O 1
ATOM 1443 N N . LEU A 1 194 ? -10.266 17.938 -2.979 1 97.88 194 LEU A N 1
ATOM 1444 C CA . LEU A 1 194 ? -8.953 17.969 -3.619 1 97.88 194 LEU A CA 1
ATOM 1445 C C . LEU A 1 194 ? -8.875 19.094 -4.648 1 97.88 194 LEU A C 1
ATOM 1447 O O . LEU A 1 194 ? -9.891 19.688 -5 1 97.88 194 LEU A O 1
ATOM 1451 N N . GLN A 1 195 ? -7.641 19.297 -5.094 1 96.56 195 GLN A N 1
ATOM 1452 C CA . GLN A 1 195 ? -7.434 20.203 -6.219 1 96.56 195 GLN A CA 1
ATOM 1453 C C . GLN A 1 195 ? -7.953 19.594 -7.516 1 96.56 195 GLN A C 1
ATOM 1455 O O . GLN A 1 195 ? -7.945 18.359 -7.68 1 96.56 195 GLN A O 1
ATOM 1460 N N . ASP A 1 196 ? -8.312 20.531 -8.422 1 95.31 196 ASP A N 1
ATOM 1461 C CA . ASP A 1 196 ? -8.711 20.062 -9.75 1 95.31 196 ASP A CA 1
ATOM 1462 C C . ASP A 1 196 ? -7.562 19.328 -10.438 1 95.31 196 ASP A C 1
ATOM 1464 O O . ASP A 1 196 ? -7.785 18.312 -11.109 1 95.31 196 ASP A O 1
ATOM 1468 N N . ALA A 1 197 ? -6.41 19.844 -10.281 1 94.75 197 ALA A N 1
ATOM 1469 C CA . ALA A 1 197 ? -5.238 19.203 -10.875 1 94.75 197 ALA A CA 1
ATOM 1470 C C . ALA A 1 197 ? -5.039 17.797 -10.328 1 94.75 197 ALA A C 1
ATOM 1472 O O . ALA A 1 197 ? -4.676 16.891 -11.07 1 94.75 197 ALA A O 1
ATOM 1473 N N . THR A 1 198 ? -5.227 17.641 -9.07 1 96.06 198 THR A N 1
ATOM 1474 C CA . THR A 1 198 ? -5.121 16.328 -8.453 1 96.06 198 THR A CA 1
ATOM 1475 C C . THR A 1 198 ? -6.184 15.383 -9 1 96.06 198 THR A C 1
ATOM 1477 O O . THR A 1 198 ? -5.898 14.219 -9.297 1 96.06 198 THR A O 1
ATOM 1480 N N . LEU A 1 199 ? -7.395 15.859 -9.164 1 95.62 199 LEU A N 1
ATOM 1481 C CA . LEU A 1 199 ? -8.461 15.039 -9.727 1 95.62 199 LEU A CA 1
ATOM 1482 C C . LEU A 1 199 ? -8.094 14.57 -11.133 1 95.62 199 LEU A C 1
ATOM 1484 O O . LEU A 1 199 ? -8.32 13.406 -11.477 1 95.62 199 LEU A O 1
ATOM 1488 N N . THR A 1 200 ? -7.562 15.43 -11.906 1 93.25 200 THR A N 1
ATOM 1489 C CA . THR A 1 200 ? -7.148 15.094 -13.266 1 93.25 200 THR A CA 1
ATOM 1490 C C . THR A 1 200 ? -6.098 13.992 -13.258 1 93.25 200 THR A C 1
ATOM 1492 O O . THR A 1 200 ? -6.18 13.039 -14.031 1 93.25 200 THR A O 1
ATOM 1495 N N . ALA A 1 201 ? -5.172 14.164 -12.359 1 92.75 201 ALA A N 1
ATOM 1496 C CA . ALA A 1 201 ? -4.145 13.133 -12.227 1 92.75 201 ALA A CA 1
ATOM 1497 C C . ALA A 1 201 ? -4.758 11.797 -11.812 1 92.75 201 ALA A C 1
ATOM 1499 O O . ALA A 1 201 ? -4.383 10.742 -12.328 1 92.75 201 ALA A O 1
ATOM 1500 N N . LEU A 1 202 ? -5.676 11.836 -10.922 1 93.56 202 LEU A N 1
ATOM 1501 C CA . LEU A 1 202 ? -6.293 10.625 -10.398 1 93.56 202 LEU A CA 1
ATOM 1502 C C . LEU A 1 202 ? -7.141 9.938 -11.469 1 93.56 202 LEU A C 1
ATOM 1504 O O . LEU A 1 202 ? -7.281 8.719 -11.469 1 93.56 202 LEU A O 1
ATOM 1508 N N . LYS A 1 203 ? -7.707 10.664 -12.367 1 90.19 203 LYS A N 1
ATOM 1509 C CA . LYS A 1 203 ? -8.453 10.086 -13.484 1 90.19 203 LYS A CA 1
ATOM 1510 C C . LYS A 1 203 ? -7.566 9.164 -14.312 1 90.19 203 LYS A C 1
ATOM 1512 O O . LYS A 1 203 ? -8.023 8.125 -14.797 1 90.19 203 LYS A O 1
ATOM 1517 N N . HIS A 1 204 ? -6.391 9.523 -14.367 1 86.75 204 HIS A N 1
ATOM 1518 C CA . HIS A 1 204 ? -5.438 8.703 -15.109 1 86.75 204 HIS A CA 1
ATOM 1519 C C . HIS A 1 204 ? -4.969 7.52 -14.266 1 86.75 204 HIS A C 1
ATOM 1521 O O . HIS A 1 204 ? -4.898 6.395 -14.766 1 86.75 204 HIS A O 1
ATOM 1527 N N . GLN A 1 205 ? -4.742 7.77 -13.094 1 85.62 205 GLN A N 1
ATOM 1528 C CA . GLN A 1 205 ? -4.148 6.758 -12.227 1 85.62 205 GLN A CA 1
ATOM 1529 C C . GLN A 1 205 ? -5.191 5.742 -11.766 1 85.62 205 GLN A C 1
ATOM 1531 O O . GLN A 1 205 ? -4.887 4.559 -11.617 1 85.62 205 GLN A O 1
ATOM 1536 N N . PHE A 1 206 ? -6.383 6.281 -11.516 1 86.56 206 PHE A N 1
ATOM 1537 C CA . PHE A 1 206 ? -7.473 5.504 -10.938 1 86.56 206 PHE A CA 1
ATOM 1538 C C . PHE A 1 206 ? -8.727 5.621 -11.789 1 86.56 206 PHE A C 1
ATOM 1540 O O . PHE A 1 206 ? -9.82 5.867 -11.273 1 86.56 206 PHE A O 1
ATOM 1547 N N . GLY A 1 207 ? -8.602 5.402 -13.023 1 80.25 207 GLY A N 1
ATOM 1548 C CA . GLY A 1 207 ? -9.734 5.555 -13.914 1 80.25 207 GLY A CA 1
ATOM 1549 C C . GLY A 1 207 ? -10.984 4.84 -13.422 1 80.25 207 GLY A C 1
ATOM 1550 O O . GLY A 1 207 ? -12.094 5.359 -13.555 1 80.25 207 GLY A O 1
ATOM 1551 N N . TYR A 1 208 ? -10.844 3.748 -12.797 1 77.12 208 TYR A N 1
ATOM 1552 C CA . TYR A 1 208 ? -11.969 2.934 -12.352 1 77.12 208 TYR A CA 1
ATOM 1553 C C . TYR A 1 208 ? -12.648 3.559 -11.141 1 77.12 208 TYR A C 1
ATOM 1555 O O . TYR A 1 208 ? -13.789 3.217 -10.82 1 77.12 208 TYR A O 1
ATOM 1563 N N . LEU A 1 209 ? -11.984 4.488 -10.438 1 81.31 209 LEU A N 1
ATOM 1564 C CA . LEU A 1 209 ? -12.562 5.148 -9.273 1 81.31 209 LEU A CA 1
ATOM 1565 C C . LEU A 1 209 ? -13.25 6.453 -9.672 1 81.31 209 LEU A C 1
ATOM 1567 O O . LEU A 1 209 ? -14.18 6.898 -9 1 81.31 209 LEU A O 1
ATOM 1571 N N . VAL A 1 210 ? -12.672 7.254 -10.586 1 80 210 VAL A N 1
ATOM 1572 C CA . VAL A 1 210 ? -13.141 8.602 -10.898 1 80 210 VAL A CA 1
ATOM 1573 C C . VAL A 1 210 ? -14.242 8.531 -11.953 1 80 210 VAL A C 1
ATOM 1575 O O . VAL A 1 210 ? -15.164 9.352 -11.953 1 80 210 VAL A O 1
ATOM 1578 N N . GLY A 1 211 ? -14.312 7.676 -12.922 1 62.28 211 GLY A N 1
ATOM 1579 C CA . GLY A 1 211 ? -15.328 7.547 -13.953 1 62.28 211 GLY A CA 1
ATOM 1580 C C . GLY A 1 211 ? -16.562 6.797 -13.492 1 62.28 211 GLY A C 1
ATOM 1581 O O . GLY A 1 211 ? -17.531 6.648 -14.242 1 62.28 211 GLY A O 1
ATOM 1582 N N . ALA A 1 212 ? -16.422 6.16 -12.5 1 52.97 212 ALA A N 1
ATOM 1583 C CA . ALA A 1 212 ? -17.609 5.422 -12.078 1 52.97 212 ALA A CA 1
ATOM 1584 C C . ALA A 1 212 ? -18.781 6.367 -11.828 1 52.97 212 ALA A C 1
ATOM 1586 O O . ALA A 1 212 ? -18.578 7.531 -11.477 1 52.97 212 ALA A O 1
ATOM 1587 N N . THR A 1 213 ? -19.938 6.215 -12.625 1 46.53 213 THR A N 1
ATOM 1588 C CA . THR A 1 213 ? -21.188 6.945 -12.727 1 46.53 213 THR A CA 1
ATOM 1589 C C . THR A 1 213 ? -21.578 7.539 -11.383 1 46.53 213 THR A C 1
ATOM 1591 O O . THR A 1 213 ? -21.406 6.906 -10.336 1 46.53 213 THR A O 1
ATOM 1594 N N . PRO A 1 214 ? -21.875 8.898 -11.531 1 42.19 214 PRO A N 1
ATOM 1595 C CA . PRO A 1 214 ? -22.516 9.555 -10.391 1 42.19 214 PRO A CA 1
ATOM 1596 C C . PRO A 1 214 ? -23.453 8.625 -9.633 1 42.19 214 PRO A C 1
ATOM 1598 O O . PRO A 1 214 ? -24.094 7.754 -10.234 1 42.19 214 PRO A O 1
ATOM 1601 N N . TRP A 1 215 ? -23.062 8.281 -8.477 1 39.94 215 TRP A N 1
ATOM 1602 C CA . TRP A 1 215 ? -24 7.641 -7.559 1 39.94 215 TRP A CA 1
ATOM 1603 C C . TRP A 1 215 ? -25.391 8.242 -7.695 1 39.94 215 TRP A C 1
ATOM 1605 O O . TRP A 1 215 ? -26.25 8.062 -6.82 1 39.94 215 TRP A O 1
ATOM 1615 N N . ALA A 1 216 ? -25.625 9.117 -8.578 1 37.69 216 ALA A N 1
ATOM 1616 C CA . ALA A 1 216 ? -26.953 9.734 -8.555 1 37.69 216 ALA A CA 1
ATOM 1617 C C . ALA A 1 216 ? -28.047 8.68 -8.391 1 37.69 216 ALA A C 1
ATOM 1619 O O . ALA A 1 216 ? -29.188 9.016 -8.078 1 37.69 216 ALA A O 1
ATOM 1620 N N . ASP A 1 217 ? -28.031 7.691 -9.312 1 37.03 217 ASP A N 1
ATOM 1621 C CA . ASP A 1 217 ? -29.281 6.957 -9.094 1 37.03 217 ASP A CA 1
ATOM 1622 C C . ASP A 1 217 ? -29.219 6.133 -7.812 1 37.03 217 ASP A C 1
ATOM 1624 O O . ASP A 1 217 ? -28.281 5.367 -7.605 1 37.03 217 ASP A O 1
ATOM 1628 N N . LYS A 1 218 ? -29.719 6.695 -6.766 1 39.44 218 LYS A N 1
ATOM 1629 C CA . LYS A 1 218 ? -30.062 6.168 -5.445 1 39.44 218 LYS A CA 1
ATOM 1630 C C . LYS A 1 218 ? -30.156 4.645 -5.473 1 39.44 218 LYS A C 1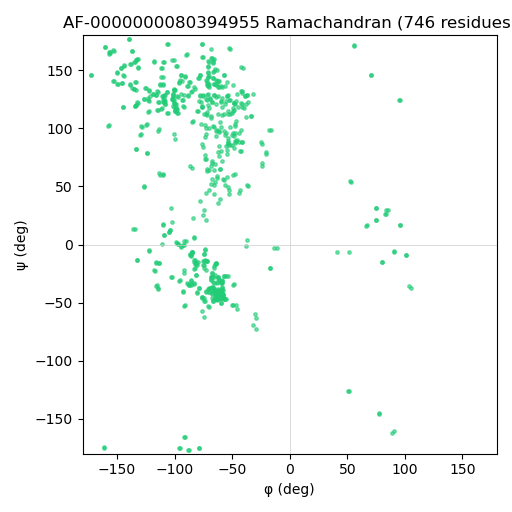
ATOM 1632 O O . LYS A 1 218 ? -30.531 4.023 -4.477 1 39.44 218 LYS A O 1
ATOM 1637 N N . ALA A 1 219 ? -30.328 4.09 -6.559 1 35.78 219 ALA A N 1
ATOM 1638 C CA . ALA A 1 219 ? -30.625 2.664 -6.453 1 35.78 219 ALA A CA 1
ATOM 1639 C C . ALA A 1 219 ? -29.391 1.874 -6.039 1 35.78 219 ALA A C 1
ATOM 1641 O O . ALA A 1 219 ? -28.297 2.121 -6.539 1 35.78 219 ALA A O 1
ATOM 1642 N N . ARG A 1 220 ? -29.391 1.322 -4.844 1 41.66 220 ARG A N 1
ATOM 1643 C CA . ARG A 1 220 ? -28.562 0.327 -4.168 1 41.66 220 ARG A CA 1
ATOM 1644 C C . ARG A 1 220 ? -27.797 -0.524 -5.176 1 41.66 220 ARG A C 1
ATOM 1646 O O . ARG A 1 220 ? -28.391 -1.269 -5.953 1 41.66 220 ARG A O 1
ATOM 1653 N N . ARG A 1 221 ? -26.719 -0.045 -5.758 1 43.84 221 ARG A N 1
ATOM 1654 C CA . ARG A 1 221 ? -26.094 -0.858 -6.789 1 43.84 221 ARG A CA 1
ATOM 1655 C C . ARG A 1 221 ? -25.344 -2.043 -6.176 1 43.84 221 ARG A C 1
ATOM 1657 O O . ARG A 1 221 ? -24.734 -1.916 -5.113 1 43.84 221 ARG A O 1
ATOM 1664 N N . ILE A 1 222 ? -25.812 -3.16 -6.41 1 41.59 222 ILE A N 1
ATOM 1665 C CA . ILE A 1 222 ? -25.047 -4.391 -6.281 1 41.59 222 ILE A CA 1
ATOM 1666 C C . ILE A 1 222 ? -23.656 -4.191 -6.891 1 41.59 222 ILE A C 1
ATOM 1668 O O . ILE A 1 222 ? -23.531 -3.889 -8.078 1 41.59 222 ILE A O 1
ATOM 1672 N N . LEU A 1 223 ? -22.75 -3.699 -6.008 1 46.56 223 LEU A N 1
ATOM 1673 C CA . LEU A 1 223 ? -21.406 -3.578 -6.559 1 46.56 223 LEU A CA 1
ATOM 1674 C C . LEU A 1 223 ? -20.922 -4.91 -7.117 1 46.56 223 LEU A C 1
ATOM 1676 O O . LEU A 1 223 ? -20.812 -5.895 -6.383 1 46.56 223 LEU A O 1
ATOM 1680 N N . GLN A 1 224 ? -21.078 -5.141 -8.438 1 48.91 224 GLN A N 1
ATOM 1681 C CA . GLN A 1 224 ? -20.469 -6.309 -9.062 1 48.91 224 GLN A CA 1
ATOM 1682 C C . GLN A 1 224 ? -18.969 -6.375 -8.773 1 48.91 224 GLN A C 1
ATOM 1684 O O . GLN A 1 224 ? -18.406 -7.465 -8.688 1 48.91 224 GLN A O 1
ATOM 1689 N N . ARG A 1 225 ? -18.469 -4.992 -8.539 1 59.16 225 ARG A N 1
ATOM 1690 C CA . ARG A 1 225 ? -17.047 -4.934 -8.195 1 59.16 225 ARG A CA 1
ATOM 1691 C C . ARG A 1 225 ? -16.844 -4.242 -6.852 1 59.16 225 ARG A C 1
ATOM 1693 O O . ARG A 1 225 ? -17.438 -3.205 -6.582 1 59.16 225 ARG A O 1
ATOM 1700 N N . ASN A 1 226 ? -16.188 -4.91 -6.055 1 67.88 226 ASN A N 1
ATOM 1701 C CA . ASN A 1 226 ? -15.906 -4.383 -4.723 1 67.88 226 ASN A CA 1
ATOM 1702 C C . ASN A 1 226 ? -14.875 -3.256 -4.773 1 67.88 226 ASN A C 1
ATOM 1704 O O . ASN A 1 226 ? -13.711 -3.455 -4.426 1 67.88 226 ASN A O 1
ATOM 1708 N N . VAL A 1 227 ? -15.406 -1.971 -5.316 1 72.19 227 VAL A N 1
ATOM 1709 C CA . VAL A 1 227 ? -14.555 -0.789 -5.359 1 72.19 227 VAL A CA 1
ATOM 1710 C C . VAL A 1 227 ? -15.148 0.309 -4.48 1 72.19 227 VAL A C 1
ATOM 1712 O O . VAL A 1 227 ? -16.344 0.328 -4.223 1 72.19 227 VAL A O 1
ATOM 1715 N N . PRO A 1 228 ? -14.266 1.267 -4.035 1 82.81 228 PRO A N 1
ATOM 1716 C CA . PRO A 1 228 ? -14.797 2.354 -3.211 1 82.81 228 PRO A CA 1
ATOM 1717 C C . PRO A 1 228 ? -15.742 3.273 -3.98 1 82.81 228 PRO A C 1
ATOM 1719 O O . PRO A 1 228 ? -15.539 3.518 -5.172 1 82.81 228 PRO A O 1
ATOM 1722 N N . VAL A 1 229 ? -16.734 3.709 -3.324 1 83.31 229 VAL A N 1
ATOM 1723 C CA . VAL A 1 229 ? -17.609 4.73 -3.865 1 83.31 229 VAL A CA 1
ATOM 1724 C C . VAL A 1 229 ? -17.234 6.098 -3.305 1 83.31 229 VAL A C 1
ATOM 1726 O O . VAL A 1 229 ? -17.391 6.355 -2.109 1 83.31 229 VAL A O 1
ATOM 1729 N N . LEU A 1 230 ? -16.781 6.996 -4.168 1 89.5 230 LEU A N 1
ATOM 1730 C CA . LEU A 1 230 ? -16.234 8.289 -3.768 1 89.5 230 LEU A CA 1
ATOM 1731 C C . LEU A 1 230 ? -17 9.43 -4.426 1 89.5 230 LEU A C 1
ATOM 1733 O O . LEU A 1 230 ? -17.359 9.336 -5.602 1 89.5 230 LEU A O 1
ATOM 1737 N N . ALA A 1 231 ? -17.359 10.414 -3.613 1 90.88 231 ALA A N 1
ATOM 1738 C CA . ALA A 1 231 ? -17.922 11.656 -4.133 1 90.88 231 ALA A CA 1
ATOM 1739 C C . ALA A 1 231 ? -16.859 12.742 -4.234 1 90.88 231 ALA A C 1
ATOM 1741 O O . ALA A 1 231 ? -16.375 13.242 -3.219 1 90.88 231 ALA A O 1
ATOM 1742 N N . TRP A 1 232 ? -16.547 13.125 -5.43 1 93.75 232 TRP A N 1
ATOM 1743 C CA . TRP A 1 232 ? -15.438 14.031 -5.676 1 93.75 232 TRP A CA 1
ATOM 1744 C C . TRP A 1 232 ? -15.891 15.484 -5.602 1 93.75 232 TRP A C 1
ATOM 1746 O O . TRP A 1 232 ? -16.859 15.875 -6.25 1 93.75 232 TRP A O 1
ATOM 1756 N N . HIS A 1 233 ? -15.164 16.25 -4.793 1 94.69 233 HIS A N 1
ATOM 1757 C CA . HIS A 1 233 ? -15.422 17.688 -4.617 1 94.69 233 HIS A CA 1
ATOM 1758 C C . HIS A 1 233 ? -14.18 18.516 -4.934 1 94.69 233 HIS A C 1
ATOM 1760 O O . HIS A 1 233 ? -13.492 18.969 -4.023 1 94.69 233 HIS A O 1
ATOM 1766 N N . PRO A 1 234 ? -13.906 18.719 -6.246 1 95.44 234 PRO A N 1
ATOM 1767 C CA . PRO A 1 234 ? -12.781 19.609 -6.57 1 95.44 234 PRO A CA 1
ATOM 1768 C C . PRO A 1 234 ? -12.984 21.031 -6.047 1 95.44 234 PRO A C 1
ATOM 1770 O O . PRO A 1 234 ? -14.086 21.578 -6.125 1 95.44 234 PRO A O 1
ATOM 1773 N N . LEU A 1 235 ? -11.922 21.547 -5.469 1 95.38 235 LEU A N 1
ATOM 1774 C CA . LEU A 1 235 ? -11.969 22.906 -4.957 1 95.38 235 LEU A CA 1
ATOM 1775 C C . LEU A 1 235 ? -12.008 23.922 -6.102 1 95.38 235 LEU A C 1
ATOM 1777 O O . LEU A 1 235 ? -11.391 23.703 -7.148 1 95.38 235 LEU A O 1
ATOM 1781 N N . ALA A 1 236 ? -12.711 24.969 -5.906 1 86.38 236 ALA A N 1
ATOM 1782 C CA . ALA A 1 236 ? -12.828 26.016 -6.926 1 86.38 236 ALA A CA 1
ATOM 1783 C C . ALA A 1 236 ? -11.469 26.641 -7.238 1 86.38 236 ALA A C 1
ATOM 1785 O O . ALA A 1 236 ? -11.172 26.938 -8.398 1 86.38 236 ALA A O 1
ATOM 1786 N N . THR A 1 237 ? -10.75 26.875 -6.184 1 87.5 237 THR A N 1
ATOM 1787 C CA . THR A 1 237 ? -9.367 27.328 -6.27 1 87.5 237 THR A CA 1
ATOM 1788 C C . THR A 1 237 ? -8.492 26.594 -5.262 1 87.5 237 THR A C 1
ATOM 1790 O O . THR A 1 237 ? -9 25.922 -4.363 1 87.5 237 THR A O 1
ATOM 1793 N N . ASP A 1 238 ? -7.246 26.766 -5.496 1 89 238 ASP A N 1
ATOM 1794 C CA . ASP A 1 238 ? -6.324 26.156 -4.547 1 89 238 ASP A CA 1
ATOM 1795 C C . ASP A 1 238 ? -6.332 26.891 -3.213 1 89 238 ASP A C 1
ATOM 1797 O O . ASP A 1 238 ? -5.746 26.422 -2.234 1 89 238 ASP A O 1
ATOM 1801 N N . ASP A 1 239 ? -6.879 28.031 -3.213 1 90.75 239 ASP A N 1
ATOM 1802 C CA . ASP A 1 239 ? -7.137 28.828 -2.025 1 90.75 239 ASP A CA 1
ATOM 1803 C C . ASP A 1 239 ? -8.641 28.984 -1.783 1 90.75 239 ASP A C 1
ATOM 1805 O O . ASP A 1 239 ? -9.297 29.797 -2.43 1 90.75 239 ASP A O 1
ATOM 1809 N N . ALA A 1 240 ? -9.203 28.156 -0.851 1 92.94 240 ALA A N 1
ATOM 1810 C CA . ALA A 1 240 ? -10.656 28.094 -0.728 1 92.94 240 ALA A CA 1
ATOM 1811 C C . ALA A 1 240 ? -11.07 27.766 0.706 1 92.94 240 ALA A C 1
ATOM 1813 O O . ALA A 1 240 ? -10.43 26.969 1.382 1 92.94 240 ALA A O 1
ATOM 1814 N N . SER A 1 241 ? -12.078 28.469 1.085 1 95.12 241 SER A N 1
ATOM 1815 C CA . SER A 1 241 ? -12.758 28.141 2.332 1 95.12 241 SER A CA 1
ATOM 1816 C C . SER A 1 241 ? -14.039 27.359 2.07 1 95.12 241 SER A C 1
ATOM 1818 O O . SER A 1 241 ? -14.789 27.672 1.141 1 95.12 241 SER A O 1
ATOM 1820 N N . PHE A 1 242 ? -14.203 26.281 2.824 1 94.94 242 PHE A N 1
ATOM 1821 C CA . PHE A 1 242 ? -15.406 25.469 2.674 1 94.94 242 PHE A CA 1
ATOM 1822 C C . PHE A 1 242 ? -15.727 24.734 3.969 1 94.94 242 PHE A C 1
ATOM 1824 O O . PHE A 1 242 ? -14.945 24.766 4.922 1 94.94 242 PHE A O 1
ATOM 1831 N N . GLU A 1 243 ? -16.953 24.188 4 1 93.81 243 GLU A N 1
ATOM 1832 C CA . GLU A 1 243 ? -17.359 23.312 5.09 1 93.81 243 GLU A CA 1
ATOM 1833 C C . GLU A 1 243 ? -17.5 21.859 4.617 1 93.81 243 GLU A C 1
ATOM 1835 O O . GLU A 1 243 ? -18.016 21.609 3.521 1 93.81 243 GLU A O 1
ATOM 1840 N N . LEU A 1 244 ? -16.984 20.984 5.492 1 93 244 LEU A N 1
ATOM 1841 C CA . LEU A 1 244 ? -17.188 19.578 5.16 1 93 244 LEU A CA 1
ATOM 1842 C C . LEU A 1 244 ? -18.672 19.219 5.145 1 93 244 LEU A C 1
ATOM 1844 O O . LEU A 1 244 ? -19.438 19.688 6 1 93 244 LEU A O 1
ATOM 1848 N N . THR A 1 245 ? -19.109 18.453 4.188 1 84.56 245 THR A N 1
ATOM 1849 C CA . THR A 1 245 ? -20.516 18.234 3.877 1 84.56 245 THR A CA 1
ATOM 1850 C C . THR A 1 245 ? -21.234 17.625 5.07 1 84.56 245 THR A C 1
ATOM 1852 O O . THR A 1 245 ? -22.297 18.109 5.484 1 84.56 245 THR A O 1
ATOM 1855 N N . ARG A 1 246 ? -20.766 16.688 5.703 1 84.06 246 ARG A N 1
ATOM 1856 C CA . ARG A 1 246 ? -21.469 15.969 6.762 1 84.06 246 ARG A CA 1
ATOM 1857 C C . ARG A 1 246 ? -21.188 16.594 8.125 1 84.06 246 ARG A C 1
ATOM 1859 O O . ARG A 1 246 ? -22.109 17.047 8.797 1 84.06 246 ARG A O 1
ATOM 1866 N N . SER A 1 247 ? -19.984 16.766 8.445 1 86.5 247 SER A N 1
ATOM 1867 C CA . SER A 1 247 ? -19.609 17.203 9.789 1 86.5 247 SER A CA 1
ATOM 1868 C C . SER A 1 247 ? -19.719 18.719 9.93 1 86.5 247 SER A C 1
ATOM 1870 O O . SER A 1 247 ? -19.703 19.234 11.047 1 86.5 247 SER A O 1
ATOM 1872 N N . ARG A 1 248 ? -19.703 19.422 8.852 1 89.88 248 ARG A N 1
ATOM 1873 C CA . ARG A 1 248 ? -19.828 20.875 8.781 1 89.88 248 ARG A CA 1
ATOM 1874 C C . ARG A 1 248 ? -18.609 21.547 9.414 1 89.88 248 ARG A C 1
ATOM 1876 O O . ARG A 1 248 ? -18.656 22.734 9.75 1 89.88 248 ARG A O 1
ATOM 1883 N N . VAL A 1 249 ? -17.547 20.797 9.586 1 92.81 249 VAL A N 1
ATOM 1884 C CA . VAL A 1 249 ? -16.297 21.375 10.078 1 92.81 249 VAL A CA 1
ATOM 1885 C C . VAL A 1 249 ? -15.773 22.391 9.062 1 92.81 249 VAL A C 1
ATOM 1887 O O . VAL A 1 249 ? -15.633 22.078 7.879 1 92.81 249 VAL A O 1
ATOM 1890 N N . PRO A 1 250 ? -15.484 23.641 9.531 1 95.31 250 PRO A N 1
ATOM 1891 C CA . PRO A 1 250 ? -14.883 24.594 8.617 1 95.31 250 PRO A CA 1
ATOM 1892 C C . PRO A 1 250 ? -13.438 24.25 8.258 1 95.31 250 PRO A C 1
ATOM 1894 O O . PRO A 1 250 ? -12.656 23.859 9.125 1 95.31 250 PRO A O 1
ATOM 1897 N N . VAL A 1 251 ? -13.094 24.406 6.949 1 97.38 251 VAL A N 1
ATOM 1898 C CA . VAL A 1 251 ? -11.75 24.125 6.449 1 97.38 251 VAL A CA 1
ATOM 1899 C C . VAL A 1 251 ? -11.305 25.25 5.516 1 97.38 251 VAL A C 1
ATOM 1901 O O . VAL A 1 251 ? -12.086 25.719 4.695 1 97.38 251 VAL A O 1
ATOM 1904 N N . ARG A 1 252 ? -10.125 25.672 5.727 1 97.88 252 ARG A N 1
ATOM 1905 C CA . ARG A 1 252 ? -9.453 26.531 4.758 1 97.88 252 ARG A CA 1
ATOM 1906 C C . ARG A 1 252 ? -8.289 25.812 4.098 1 97.88 252 ARG A C 1
ATOM 1908 O O . ARG A 1 252 ? -7.336 25.406 4.773 1 97.88 252 ARG A O 1
ATOM 1915 N N . ALA A 1 253 ? -8.414 25.625 2.777 1 98.5 253 ALA A N 1
ATOM 1916 C CA . ALA A 1 253 ? -7.301 25.094 1.999 1 98.5 253 ALA A CA 1
ATOM 1917 C C . ALA A 1 253 ? -6.469 26.219 1.393 1 98.5 253 ALA A C 1
ATOM 1919 O O . ALA A 1 253 ? -7.008 27.234 0.958 1 98.5 253 ALA A O 1
ATOM 1920 N N . PHE A 1 254 ? -5.141 26.062 1.385 1 98.5 254 PHE A N 1
ATOM 1921 C CA . PHE A 1 254 ? -4.266 27.047 0.765 1 98.5 254 PHE A CA 1
ATOM 1922 C C . PHE A 1 254 ? -3.078 26.375 0.09 1 98.5 254 PHE A C 1
ATOM 1924 O O . PHE A 1 254 ? -2.594 25.344 0.565 1 98.5 254 PHE A O 1
ATOM 1931 N N . PRO A 1 255 ? -2.572 26.875 -1.036 1 98.44 255 PRO A N 1
ATOM 1932 C CA . PRO A 1 255 ? -1.506 26.234 -1.801 1 98.44 255 PRO A CA 1
ATOM 1933 C C . PRO A 1 255 ? -0.122 26.453 -1.197 1 98.44 255 PRO A C 1
ATOM 1935 O O . PRO A 1 255 ? 0.155 27.531 -0.67 1 98.44 255 PRO A O 1
ATOM 1938 N N . VAL A 1 256 ? 0.694 25.484 -1.265 1 98.69 256 VAL A N 1
ATOM 1939 C CA . VAL A 1 256 ? 2.129 25.562 -1.007 1 98.69 256 VAL A CA 1
ATOM 1940 C C . VAL A 1 256 ? 2.895 24.859 -2.121 1 98.69 256 VAL A C 1
ATOM 1942 O O . VAL A 1 256 ? 2.326 24.047 -2.855 1 98.69 256 VAL A O 1
ATOM 1945 N N . PHE A 1 257 ? 4.176 25.219 -2.217 1 97.75 257 PHE A N 1
ATOM 1946 C CA . PHE A 1 257 ? 4.988 24.562 -3.238 1 97.75 257 PHE A CA 1
ATOM 1947 C C . PHE A 1 257 ? 5.719 23.359 -2.66 1 97.75 257 PHE A C 1
ATOM 1949 O O . PHE A 1 257 ? 6.418 23.469 -1.65 1 97.75 257 PHE A O 1
ATOM 1956 N N . HIS A 1 258 ? 5.527 22.188 -3.264 1 96.81 258 HIS A N 1
ATOM 1957 C CA . HIS A 1 258 ? 6.145 20.922 -2.906 1 96.81 258 HIS A CA 1
ATOM 1958 C C . HIS A 1 258 ? 7.156 20.484 -3.961 1 96.81 258 HIS A C 1
ATOM 1960 O O . HIS A 1 258 ? 7.066 19.375 -4.496 1 96.81 258 HIS A O 1
ATOM 1966 N N . GLY A 1 259 ? 8.172 21.344 -4.148 1 92.69 259 GLY A N 1
ATOM 1967 C CA . GLY A 1 259 ? 9.156 21.188 -5.203 1 92.69 259 GLY A CA 1
ATOM 1968 C C . GLY A 1 259 ? 8.82 21.984 -6.449 1 92.69 259 GLY A C 1
ATOM 1969 O O . GLY A 1 259 ? 7.762 21.797 -7.047 1 92.69 259 GLY A O 1
ATOM 1970 N N . GLY A 1 260 ? 9.742 22.828 -6.871 1 92.56 260 GLY A N 1
ATOM 1971 C CA . GLY A 1 260 ? 9.438 23.672 -8.008 1 92.56 260 GLY A CA 1
ATOM 1972 C C . GLY A 1 260 ? 8.125 24.422 -7.859 1 92.56 260 GLY A C 1
ATOM 1973 O O . GLY A 1 260 ? 7.895 25.094 -6.848 1 92.56 260 GLY A O 1
ATOM 1974 N N . GLU A 1 261 ? 7.273 24.234 -8.906 1 92.94 261 GLU A N 1
ATOM 1975 C CA . GLU A 1 261 ? 5.98 24.906 -8.898 1 92.94 261 GLU A CA 1
ATOM 1976 C C . GLU A 1 261 ? 4.84 23.906 -8.695 1 92.94 261 GLU A C 1
ATOM 1978 O O . GLU A 1 261 ? 3.68 24.234 -8.961 1 92.94 261 GLU A O 1
ATOM 1983 N N . TYR A 1 262 ? 5.25 22.766 -8.219 1 94.06 262 TYR A N 1
ATOM 1984 C CA . TYR A 1 262 ? 4.23 21.766 -7.934 1 94.06 262 TYR A CA 1
ATOM 1985 C C . TYR A 1 262 ? 3.473 22.109 -6.656 1 94.06 262 TYR A C 1
ATOM 1987 O O . TYR A 1 262 ? 4.078 22.312 -5.602 1 94.06 262 TYR A O 1
ATOM 1995 N N . VAL A 1 263 ? 2.166 22.109 -6.773 1 97.06 263 VAL A N 1
ATOM 1996 C CA . VAL A 1 263 ? 1.355 22.625 -5.672 1 97.06 263 VAL A CA 1
ATOM 1997 C C . VAL A 1 263 ? 0.847 21.453 -4.824 1 97.06 263 VAL A C 1
ATOM 1999 O O . VAL A 1 263 ? 0.338 20.469 -5.359 1 97.06 263 VAL A O 1
ATOM 2002 N N . SER A 1 264 ? 1.047 21.5 -3.594 1 98.12 264 SER A N 1
ATOM 2003 C CA . SER A 1 264 ? 0.356 20.75 -2.551 1 98.12 264 SER A CA 1
ATOM 2004 C C . SER A 1 264 ? -0.525 21.656 -1.704 1 98.12 264 SER A C 1
ATOM 2006 O O . SER A 1 264 ? -0.317 22.875 -1.669 1 98.12 264 SER A O 1
ATOM 2008 N N . LEU A 1 265 ? -1.509 21.125 -1.061 1 98.69 265 LEU A N 1
ATOM 2009 C CA . LEU A 1 265 ? -2.406 21.938 -0.245 1 98.69 265 LEU A CA 1
ATOM 2010 C C . LEU A 1 265 ? -2.041 21.828 1.231 1 98.69 265 LEU A C 1
ATOM 2012 O O . LEU A 1 265 ? -1.756 20.734 1.731 1 98.69 265 LEU A O 1
ATOM 2016 N N . GLY A 1 266 ? -1.977 22.953 1.925 1 98.75 266 GLY A N 1
ATOM 2017 C CA . GLY A 1 266 ? -2.135 23.031 3.369 1 98.75 266 GLY A CA 1
ATOM 2018 C C . GLY A 1 266 ? -3.574 23.234 3.803 1 98.75 266 GLY A C 1
ATOM 2019 O O . GLY A 1 266 ? -4.426 23.609 2.996 1 98.75 266 GLY A O 1
ATOM 2020 N N . PHE A 1 267 ? -3.846 22.969 5.113 1 98.75 267 PHE A N 1
ATOM 2021 C CA . PHE A 1 267 ? -5.211 23.078 5.617 1 98.75 267 PHE A CA 1
ATOM 2022 C C . PHE A 1 267 ? -5.227 23.734 6.992 1 98.75 267 PHE A C 1
ATOM 2024 O O . PHE A 1 267 ? -4.355 23.469 7.824 1 98.75 267 PHE A O 1
ATOM 2031 N N . ALA A 1 268 ? -6.176 24.625 7.176 1 98.62 268 ALA A N 1
ATOM 2032 C CA . ALA A 1 268 ? -6.559 25.094 8.508 1 98.62 268 ALA A CA 1
ATOM 2033 C C . ALA A 1 268 ? -7.938 24.562 8.898 1 98.62 268 ALA A C 1
ATOM 2035 O O . ALA A 1 268 ? -8.891 24.672 8.109 1 98.62 268 ALA A O 1
ATOM 2036 N N . PHE A 1 269 ? -7.992 23.938 10.031 1 97.5 269 PHE A N 1
ATOM 2037 C CA . PHE A 1 269 ? -9.242 23.328 10.477 1 97.5 269 PHE A CA 1
ATOM 2038 C C . PHE A 1 269 ? -9.805 24.062 11.68 1 97.5 269 PHE A C 1
ATOM 2040 O O . PHE A 1 269 ? -9.055 24.469 12.57 1 97.5 269 PHE A O 1
ATOM 2047 N N . GLY A 1 270 ? -11.164 24.156 11.727 1 94.62 270 GLY A N 1
ATOM 2048 C CA . GLY A 1 270 ? -11.828 24.703 12.898 1 94.62 270 GLY A CA 1
ATOM 2049 C C . GLY A 1 270 ? -11.773 26.219 12.969 1 94.62 270 GLY A C 1
ATOM 2050 O O . GLY A 1 270 ? -11.836 26.891 11.938 1 94.62 270 GLY A O 1
ATOM 2051 N N . GLN A 1 271 ? -11.68 26.734 14.148 1 95.12 271 GLN A N 1
ATOM 2052 C CA . GLN A 1 271 ? -11.586 28.188 14.344 1 95.12 271 GLN A CA 1
ATOM 2053 C C . GLN A 1 271 ? -10.273 28.719 13.773 1 95.12 271 GLN A C 1
ATOM 2055 O O . GLN A 1 271 ? -9.258 28.031 13.781 1 95.12 271 GLN A O 1
ATOM 2060 N N . PRO A 1 272 ? -10.375 29.938 13.328 1 96 272 PRO A N 1
ATOM 2061 C CA . PRO A 1 272 ? -9.141 30.531 12.805 1 96 272 PRO A CA 1
ATOM 2062 C C . PRO A 1 272 ? -7.977 30.422 13.789 1 96 272 PRO A C 1
ATOM 2064 O O .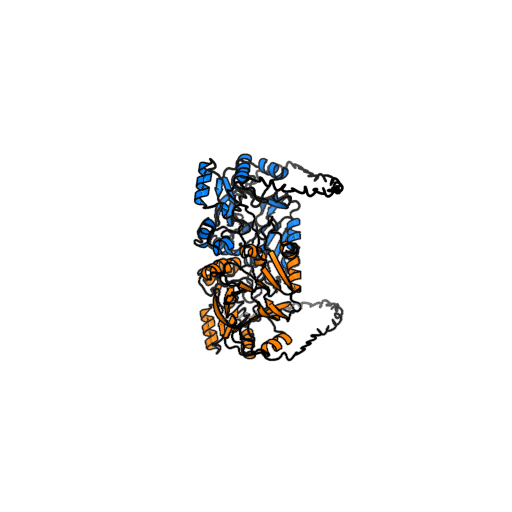 PRO A 1 272 ? -8.125 30.781 14.961 1 96 272 PRO A O 1
ATOM 2067 N N . GLY A 1 273 ? -6.922 29.859 13.367 1 97.38 273 GLY A N 1
ATOM 2068 C CA . GLY A 1 273 ? -5.711 29.781 14.164 1 97.38 273 GLY A CA 1
ATOM 2069 C C . GLY A 1 273 ? -5.648 28.531 15.023 1 97.38 273 GLY A C 1
ATOM 2070 O O . GLY A 1 273 ? -4.617 28.25 15.648 1 97.38 273 GLY A O 1
ATOM 2071 N N . GLU A 1 274 ? -6.629 27.766 15.07 1 97.38 274 GLU A N 1
ATOM 2072 C CA . GLU A 1 274 ? -6.688 26.641 15.984 1 97.38 274 GLU A CA 1
ATOM 2073 C C . GLU A 1 274 ? -5.715 25.531 15.57 1 97.38 274 GLU A C 1
ATOM 2075 O O . GLU A 1 274 ? -4.93 25.047 16.391 1 97.38 274 GLU A O 1
ATOM 2080 N N . PHE A 1 275 ? -5.836 25.125 14.328 1 98.5 275 PHE A N 1
ATOM 2081 C CA . PHE A 1 275 ? -5.043 24.016 13.828 1 98.5 275 PHE A CA 1
ATOM 2082 C C . PHE A 1 275 ? -4.66 24.219 12.375 1 98.5 275 PHE A C 1
ATOM 2084 O O . PHE A 1 275 ? -5.531 24.281 11.5 1 98.5 275 PHE A O 1
ATOM 2091 N N . VAL A 1 276 ? -3.361 24.297 12.07 1 98.88 276 VAL A N 1
ATOM 2092 C CA . VAL A 1 276 ? -2.836 24.438 10.719 1 98.88 276 VAL A CA 1
ATOM 2093 C C . VAL A 1 276 ? -1.953 23.25 10.375 1 98.88 276 VAL A C 1
ATOM 2095 O O . VAL A 1 276 ? -1.074 22.875 11.156 1 98.88 276 VAL A O 1
ATOM 2098 N N . TYR A 1 277 ? -2.195 22.641 9.25 1 98.94 277 TYR A N 1
ATOM 2099 C CA . TYR A 1 277 ? -1.524 21.422 8.805 1 98.94 277 TYR A CA 1
ATOM 2100 C C . TYR A 1 277 ? -0.851 21.625 7.453 1 98.94 277 TYR A C 1
ATOM 2102 O O . TYR A 1 277 ? -1.524 21.844 6.445 1 98.94 277 TYR A O 1
ATOM 2110 N N . ILE A 1 278 ? 0.468 21.578 7.371 1 98.88 278 ILE A N 1
ATOM 2111 C CA . ILE A 1 278 ? 1.269 21.703 6.16 1 98.88 278 ILE A CA 1
ATOM 2112 C C . ILE A 1 278 ? 2.264 20.547 6.07 1 98.88 278 ILE A C 1
ATOM 2114 O O . ILE A 1 278 ? 3.402 20.672 6.531 1 98.88 278 ILE A O 1
ATOM 2118 N N . SER A 1 279 ? 1.951 19.5 5.375 1 98.5 279 SER A N 1
ATOM 2119 C CA . SER A 1 279 ? 2.715 18.266 5.48 1 98.5 279 SER A CA 1
ATOM 2120 C C . SER A 1 279 ? 3.764 18.172 4.375 1 98.5 279 SER A C 1
ATOM 2122 O O . SER A 1 279 ? 4.777 17.484 4.535 1 98.5 279 SER A O 1
ATOM 2124 N N . ASP A 1 280 ? 3.564 18.703 3.209 1 98.12 280 ASP A N 1
ATOM 2125 C CA . ASP A 1 280 ? 4.457 18.641 2.059 1 98.12 280 ASP A CA 1
ATOM 2126 C C . ASP A 1 280 ? 4.727 20.031 1.492 1 98.12 280 ASP A C 1
ATOM 2128 O O . ASP A 1 280 ? 3.91 20.578 0.745 1 98.12 280 ASP A O 1
ATOM 2132 N N . VAL A 1 281 ? 5.945 20.547 1.872 1 98.56 281 VAL A N 1
ATOM 2133 C CA . VAL A 1 281 ? 6.199 21.922 1.47 1 98.56 281 VAL A CA 1
ATOM 2134 C C . VAL A 1 281 ? 7.699 22.156 1.319 1 98.56 281 VAL A C 1
ATOM 2136 O O . VAL A 1 281 ? 8.492 21.625 2.102 1 98.56 281 VAL A O 1
ATOM 2139 N N . LYS A 1 282 ? 8 22.891 0.332 1 97.81 282 LYS A N 1
ATOM 2140 C CA . LYS A 1 282 ? 9.352 23.422 0.178 1 97.81 282 LYS A CA 1
ATOM 2141 C C . LYS A 1 282 ? 9.352 24.938 0.268 1 97.81 282 LYS A C 1
ATOM 2143 O O . LYS A 1 282 ? 10.32 25.547 0.748 1 97.81 282 LYS A O 1
ATOM 2148 N N . ARG A 1 283 ? 8.305 25.531 -0.247 1 98.31 283 ARG A N 1
ATOM 2149 C CA . ARG A 1 283 ? 8.164 26.984 -0.251 1 98.31 283 ARG A CA 1
ATOM 2150 C C . ARG A 1 283 ? 6.703 27.391 -0.074 1 98.31 283 ARG A C 1
ATOM 2152 O O . ARG A 1 283 ? 5.805 26.766 -0.661 1 98.31 283 ARG A O 1
ATOM 2159 N N . ILE A 1 284 ? 6.527 28.406 0.727 1 98.62 284 ILE A N 1
ATOM 2160 C CA . ILE A 1 284 ? 5.188 28.969 0.911 1 98.62 284 ILE A CA 1
ATOM 2161 C C . ILE A 1 284 ? 5.039 30.234 0.078 1 98.62 284 ILE A C 1
ATOM 2163 O O . ILE A 1 284 ? 5.746 31.219 0.302 1 98.62 284 ILE A O 1
ATOM 2167 N N . PRO A 1 285 ? 4.113 30.219 -0.856 1 98.06 285 PRO A N 1
ATOM 2168 C CA . PRO A 1 285 ? 3.934 31.422 -1.677 1 98.06 285 PRO A CA 1
ATOM 2169 C C . PRO A 1 285 ? 3.416 32.625 -0.874 1 98.06 285 PRO A C 1
ATOM 2171 O O . PRO A 1 285 ? 2.754 32.438 0.152 1 98.06 285 PRO A O 1
ATOM 2174 N N . PRO A 1 286 ? 3.621 33.812 -1.412 1 97.88 286 PRO A N 1
ATOM 2175 C CA . PRO A 1 286 ? 3.287 35.031 -0.67 1 97.88 286 PRO A CA 1
ATOM 2176 C C . PRO A 1 286 ? 1.816 35.094 -0.26 1 97.88 286 PRO A C 1
ATOM 2178 O O . PRO A 1 286 ? 1.504 35.438 0.884 1 97.88 286 PRO A O 1
ATOM 2181 N N . PRO A 1 287 ? 0.879 34.75 -1.116 1 97.88 287 PRO A N 1
ATOM 2182 C CA . PRO A 1 287 ? -0.519 34.812 -0.682 1 97.88 287 PRO A CA 1
ATOM 2183 C C . PRO A 1 287 ? -0.814 33.844 0.472 1 97.88 287 PRO A C 1
ATOM 2185 O O . PRO A 1 287 ? -1.57 34.188 1.384 1 97.88 287 PRO A O 1
ATOM 2188 N N . SER A 1 288 ? -0.258 32.656 0.405 1 98.56 288 SER A N 1
ATOM 2189 C CA . SER A 1 288 ? -0.444 31.703 1.492 1 98.56 288 SER A CA 1
ATOM 2190 C C . SER A 1 288 ? 0.198 32.188 2.783 1 98.56 288 SER A C 1
ATOM 2192 O O . SER A 1 288 ? -0.364 32.031 3.867 1 98.56 288 SER A O 1
ATOM 2194 N N . MET A 1 289 ? 1.349 32.812 2.641 1 98.69 289 MET A N 1
ATOM 2195 C CA . MET A 1 289 ? 2.004 33.375 3.818 1 98.69 289 MET A CA 1
ATOM 2196 C C . MET A 1 289 ? 1.169 34.5 4.422 1 98.69 289 MET A C 1
ATOM 2198 O O . MET A 1 289 ? 1.038 34.594 5.645 1 98.69 289 MET A O 1
ATOM 2202 N N . ALA A 1 290 ? 0.627 35.312 3.572 1 98.5 290 ALA A N 1
ATOM 2203 C CA . ALA A 1 290 ? -0.241 36.406 4.035 1 98.5 290 ALA A CA 1
ATOM 2204 C C . ALA A 1 290 ? -1.444 35.844 4.797 1 98.5 290 ALA A C 1
ATOM 2206 O O . ALA A 1 290 ? -1.825 36.375 5.84 1 98.5 290 ALA A O 1
ATOM 2207 N N . PHE A 1 291 ? -2.006 34.812 4.273 1 98.38 291 PHE A N 1
ATOM 2208 C CA . PHE A 1 291 ? -3.119 34.156 4.945 1 98.38 291 PHE A CA 1
ATOM 2209 C C . PHE A 1 291 ? -2.701 33.656 6.328 1 98.38 291 PHE A C 1
ATOM 2211 O O . PHE A 1 291 ? -3.352 33.969 7.328 1 98.38 291 PHE A O 1
ATOM 2218 N N . LEU A 1 292 ? -1.593 32.938 6.379 1 98.75 292 LEU A N 1
ATOM 2219 C CA . LEU A 1 292 ? -1.11 32.375 7.637 1 98.75 292 LEU A CA 1
ATOM 2220 C C . LEU A 1 292 ? -0.843 33.5 8.656 1 98.75 292 LEU A C 1
ATOM 2222 O O . LEU A 1 292 ? -1.173 33.344 9.836 1 98.75 292 LEU A O 1
ATOM 2226 N N . GLN A 1 293 ? -0.295 34.562 8.219 1 98.5 293 GLN A N 1
ATOM 2227 C CA . GLN A 1 293 ? 0.047 35.688 9.102 1 98.5 293 GLN A CA 1
ATOM 2228 C C . GLN A 1 293 ? -1.2 36.438 9.531 1 98.5 293 GLN A C 1
ATOM 2230 O O . GLN A 1 293 ? -1.163 37.219 10.492 1 98.5 293 GLN A O 1
ATOM 2235 N N . SER A 1 294 ? -2.264 36.312 8.789 1 98.06 294 SER A N 1
ATOM 2236 C CA . SER A 1 294 ? -3.504 37 9.109 1 98.06 294 SER A CA 1
ATOM 2237 C C . SER A 1 294 ? -4.277 36.281 10.203 1 98.06 294 SER A C 1
ATOM 2239 O O . SER A 1 294 ? -5.215 36.844 10.781 1 98.06 294 SER A O 1
ATOM 2241 N N . LEU A 1 295 ? -3.924 35.062 10.469 1 97.88 295 LEU A N 1
ATOM 2242 C CA . LEU A 1 295 ? -4.613 34.281 11.477 1 97.88 295 LEU A CA 1
ATOM 2243 C C . LEU A 1 295 ? -4.301 34.781 12.875 1 97.88 295 LEU A C 1
ATOM 2245 O O . LEU A 1 295 ? -3.229 35.344 13.117 1 97.88 295 LEU A O 1
ATOM 2249 N N . PRO A 1 296 ? -5.355 34.625 13.805 1 97.19 296 PRO A N 1
ATOM 2250 C CA . PRO A 1 296 ? -4.93 34.75 15.203 1 97.19 296 PRO A CA 1
ATOM 2251 C C . PRO A 1 296 ? -3.748 33.844 15.547 1 97.19 296 PRO A C 1
ATOM 2253 O O . PRO A 1 296 ? -3.387 32.969 14.766 1 97.19 296 PRO A O 1
ATOM 2256 N N . PRO A 1 297 ? -3.162 34.062 16.703 1 97.19 297 PRO A N 1
ATOM 2257 C CA . PRO A 1 297 ? -2.045 33.188 17.062 1 97.19 297 PRO A CA 1
ATOM 2258 C C . PRO A 1 297 ? -2.369 31.703 16.859 1 97.19 297 PRO A C 1
ATOM 2260 O O . PRO A 1 297 ? -3.311 31.188 17.484 1 97.19 297 PRO A O 1
ATOM 2263 N N . ILE A 1 298 ? -1.576 31.094 16.062 1 98.5 298 ILE A N 1
ATOM 2264 C CA . ILE A 1 298 ? -1.806 29.688 15.734 1 98.5 298 ILE A CA 1
ATOM 2265 C C . ILE A 1 298 ? -1.564 28.844 16.969 1 98.5 298 ILE A C 1
ATOM 2267 O O . ILE A 1 298 ? -0.487 28.891 17.578 1 98.5 298 ILE A O 1
ATOM 2271 N N . GLN A 1 299 ? -2.576 28.078 17.375 1 98.31 299 GLN A N 1
ATOM 2272 C CA . GLN A 1 299 ? -2.453 27.234 18.547 1 98.31 299 GLN A CA 1
ATOM 2273 C C . GLN A 1 299 ? -1.588 26.016 18.266 1 98.31 299 GLN A C 1
ATOM 2275 O O . GLN A 1 299 ? -0.675 25.688 19.031 1 98.31 299 GLN A O 1
ATOM 2280 N N . THR A 1 300 ? -1.848 25.328 17.188 1 98.75 300 THR A N 1
ATOM 2281 C CA . THR A 1 300 ? -1.087 24.141 16.797 1 98.75 300 THR A CA 1
ATOM 2282 C C . THR A 1 300 ? -0.717 24.203 15.32 1 98.75 300 THR A C 1
ATOM 2284 O O . THR A 1 300 ? -1.593 24.312 14.461 1 98.75 300 THR A O 1
ATOM 2287 N N . LEU A 1 301 ? 0.531 24.188 15.039 1 98.88 301 LEU A N 1
ATOM 2288 C CA . LEU A 1 301 ? 1.064 24.078 13.688 1 98.88 301 LEU A CA 1
ATOM 2289 C C . LEU A 1 301 ? 1.695 22.703 13.469 1 98.88 301 LEU A C 1
ATOM 2291 O O . LEU A 1 301 ? 2.543 22.266 14.25 1 98.88 301 LEU A O 1
ATOM 2295 N N . VAL A 1 302 ? 1.24 21.938 12.523 1 98.94 302 VAL A N 1
ATOM 2296 C CA . VAL A 1 302 ? 1.924 20.75 12.031 1 98.94 302 VAL A CA 1
ATOM 2297 C C . VAL A 1 302 ? 2.617 21.062 10.703 1 98.94 302 VAL A C 1
ATOM 2299 O O . VAL A 1 302 ? 1.978 21.516 9.75 1 98.94 302 VAL A O 1
ATOM 2302 N N . VAL A 1 303 ? 3.928 20.797 10.625 1 98.94 303 VAL A N 1
ATOM 2303 C CA . VAL A 1 303 ? 4.617 21.266 9.422 1 98.94 303 VAL A CA 1
ATOM 2304 C C . VAL A 1 303 ? 5.688 20.25 9.023 1 98.94 303 VAL A C 1
ATOM 2306 O O . VAL A 1 303 ? 6.23 19.547 9.867 1 98.94 303 VAL A O 1
ATOM 2309 N N . ASP A 1 304 ? 6.012 20.219 7.781 1 98.62 304 ASP A N 1
ATOM 2310 C CA . ASP A 1 304 ? 6.961 19.375 7.07 1 98.62 304 ASP A CA 1
ATOM 2311 C C . ASP A 1 304 ? 8.367 19.531 7.645 1 98.62 304 ASP A C 1
ATOM 2313 O O . ASP A 1 304 ? 8.805 20.641 7.953 1 98.62 304 ASP A O 1
ATOM 2317 N N . CYS A 1 305 ? 9.039 18.438 7.824 1 98.5 305 CYS A N 1
ATOM 2318 C CA . CYS A 1 305 ? 10.453 18.375 8.156 1 98.5 305 CYS A CA 1
ATOM 2319 C C . CYS A 1 305 ? 11.055 17.031 7.746 1 98.5 305 CYS A C 1
ATOM 2321 O O . CYS A 1 305 ? 10.984 16.047 8.5 1 98.5 305 CYS A O 1
ATOM 2323 N N . ILE A 1 306 ? 11.766 16.969 6.695 1 97.56 306 ILE A N 1
ATOM 2324 C CA . ILE A 1 306 ? 12.164 15.688 6.117 1 97.56 306 ILE A CA 1
ATOM 2325 C C . ILE A 1 306 ? 13.406 15.164 6.828 1 97.56 306 ILE A C 1
ATOM 2327 O O . ILE A 1 306 ? 13.586 13.953 6.973 1 97.56 306 ILE A O 1
ATOM 2331 N N . SER A 1 307 ? 14.297 16.094 7.27 1 96.75 307 SER A N 1
ATOM 2332 C CA . SER A 1 307 ? 15.555 15.688 7.883 1 96.75 307 SER A CA 1
ATOM 2333 C C . SER A 1 307 ? 16.109 16.781 8.789 1 96.75 307 SER A C 1
ATOM 2335 O O . SER A 1 307 ? 15.625 17.922 8.766 1 96.75 307 SER A O 1
ATOM 2337 N N . THR A 1 308 ? 17.062 16.375 9.586 1 96 308 THR A N 1
ATOM 2338 C CA . THR A 1 308 ? 17.734 17.328 10.453 1 96 308 THR A CA 1
ATOM 2339 C C . THR A 1 308 ? 19.047 17.781 9.836 1 96 308 THR A C 1
ATOM 2341 O O . THR A 1 308 ? 19.781 18.594 10.43 1 96 308 THR A O 1
ATOM 2344 N N . THR A 1 309 ? 19.297 17.266 8.68 1 92 309 THR A N 1
ATOM 2345 C CA . THR A 1 309 ? 20.547 17.641 8.016 1 92 309 THR A CA 1
ATOM 2346 C C . THR A 1 309 ? 20.453 19.047 7.445 1 92 309 THR A C 1
ATOM 2348 O O . THR A 1 309 ? 19.359 19.578 7.242 1 92 309 THR A O 1
ATOM 2351 N N . GLU A 1 310 ? 21.609 19.594 7.191 1 90.94 310 GLU A N 1
ATOM 2352 C CA . GLU A 1 310 ? 21.656 20.938 6.641 1 90.94 310 GLU A CA 1
ATOM 2353 C C . GLU A 1 310 ? 21.453 20.938 5.129 1 90.94 310 GLU A C 1
ATOM 2355 O O . GLU A 1 310 ? 21.203 21.984 4.523 1 90.94 310 GLU A O 1
ATOM 2360 N N . THR A 1 311 ? 21.547 19.781 4.629 1 88 311 THR A N 1
ATOM 2361 C CA . THR A 1 311 ? 21.359 19.672 3.188 1 88 311 THR A CA 1
ATOM 2362 C C . THR A 1 311 ? 19.906 19.938 2.814 1 88 311 THR A C 1
ATOM 2364 O O . THR A 1 311 ? 18.984 19.328 3.377 1 88 311 THR A O 1
ATOM 2367 N N . SER A 1 312 ? 19.828 20.844 1.937 1 89.31 312 SER A N 1
ATOM 2368 C CA . SER A 1 312 ? 18.484 21.203 1.485 1 89.31 312 SER A CA 1
ATOM 2369 C C . SER A 1 312 ? 17.906 20.109 0.594 1 89.31 312 SER A C 1
ATOM 2371 O O . SER A 1 312 ? 18.609 19.516 -0.211 1 89.31 312 SER A O 1
ATOM 2373 N N . HIS A 1 313 ? 16.625 19.906 0.785 1 90.62 313 HIS A N 1
ATOM 2374 C CA . HIS A 1 313 ? 15.891 18.984 -0.062 1 90.62 313 HIS A CA 1
ATOM 2375 C C . HIS A 1 313 ? 15.133 19.719 -1.16 1 90.62 313 HIS A C 1
ATOM 2377 O O . HIS A 1 313 ? 14.719 20.859 -0.973 1 90.62 313 HIS A O 1
ATOM 2383 N N . TYR A 1 314 ? 14.906 19.078 -2.197 1 88.94 314 TYR A N 1
ATOM 2384 C CA . TYR A 1 314 ? 14.266 19.703 -3.352 1 88.94 314 TYR A CA 1
ATOM 2385 C C . TYR A 1 314 ? 12.812 20.031 -3.061 1 88.94 314 TYR A C 1
ATOM 2387 O O . TYR A 1 314 ? 12.312 21.078 -3.459 1 88.94 314 TYR A O 1
ATOM 2395 N N . SER A 1 315 ? 12.195 19.156 -2.34 1 94.25 315 SER A N 1
ATOM 2396 C CA . SER A 1 315 ? 10.734 19.266 -2.305 1 94.25 315 SER A CA 1
ATOM 2397 C C . SER A 1 315 ? 10.227 19.438 -0.877 1 94.25 315 SER A C 1
ATOM 2399 O O . SER A 1 315 ? 9.039 19.641 -0.658 1 94.25 315 SER A O 1
ATOM 2401 N N . HIS A 1 316 ? 11.055 19.359 0.124 1 97.12 316 HIS A N 1
ATOM 2402 C CA . HIS A 1 316 ? 10.594 19.375 1.51 1 97.12 316 HIS A CA 1
ATOM 2403 C C . HIS A 1 316 ? 11.43 20.328 2.354 1 97.12 316 HIS A C 1
ATOM 2405 O O . HIS A 1 316 ? 12.578 20.625 2.014 1 97.12 316 HIS A O 1
ATOM 2411 N N . PHE A 1 317 ? 10.852 20.766 3.484 1 98.06 317 PHE A N 1
ATOM 2412 C CA . PHE A 1 317 ? 11.602 21.484 4.512 1 98.06 317 PHE A CA 1
ATOM 2413 C C . PHE A 1 317 ? 12.57 20.547 5.223 1 98.06 317 PHE A C 1
ATOM 2415 O O . PHE A 1 317 ? 12.234 19.391 5.496 1 98.06 317 PHE A O 1
ATOM 2422 N N . ASN A 1 318 ? 13.781 21.031 5.422 1 97.44 318 ASN A N 1
ATOM 2423 C CA . ASN A 1 318 ? 14.57 20.438 6.5 1 97.44 318 ASN A CA 1
ATOM 2424 C C . ASN A 1 318 ? 14.297 21.141 7.832 1 97.44 318 ASN A C 1
ATOM 2426 O O . ASN A 1 318 ? 13.422 22 7.922 1 97.44 318 ASN A O 1
ATOM 2430 N N . LEU A 1 319 ? 14.992 20.75 8.859 1 98.25 319 LEU A N 1
ATOM 2431 C CA . LEU A 1 319 ? 14.703 21.266 10.195 1 98.25 319 LEU A CA 1
ATOM 2432 C C . LEU A 1 319 ? 14.898 22.766 10.25 1 98.25 319 LEU A C 1
ATOM 2434 O O . LEU A 1 319 ? 14.055 23.484 10.789 1 98.25 319 LEU A O 1
ATOM 2438 N N . ALA A 1 320 ? 15.969 23.234 9.711 1 98 320 ALA A N 1
ATOM 2439 C CA . ALA A 1 320 ? 16.266 24.656 9.75 1 98 320 ALA A CA 1
ATOM 2440 C C . ALA A 1 320 ? 15.148 25.469 9.086 1 98 320 ALA A C 1
ATOM 2442 O O . ALA A 1 320 ? 14.734 26.516 9.602 1 98 320 ALA A O 1
ATOM 2443 N N . GLU A 1 321 ? 14.695 25 8.008 1 98.5 321 GLU A N 1
ATOM 2444 C CA . GLU A 1 321 ? 13.633 25.672 7.27 1 98.5 321 GLU A CA 1
ATOM 2445 C C . GLU A 1 321 ? 12.32 25.625 8.039 1 98.5 321 GLU A C 1
ATOM 2447 O O . GLU A 1 321 ? 11.57 26.609 8.062 1 98.5 321 GLU A O 1
ATOM 2452 N N . ALA A 1 322 ? 12 24.516 8.609 1 98.75 322 ALA A N 1
ATOM 2453 C CA . ALA A 1 322 ? 10.805 24.406 9.445 1 98.75 322 ALA A CA 1
ATOM 2454 C C . ALA A 1 322 ? 10.859 25.375 10.617 1 98.75 322 ALA A C 1
ATOM 2456 O O . ALA A 1 322 ? 9.875 26.047 10.922 1 98.75 322 ALA A O 1
ATOM 2457 N N . LEU A 1 323 ? 12.008 25.422 11.258 1 98.69 323 LEU A N 1
ATOM 2458 C CA . LEU A 1 323 ? 12.164 26.312 12.414 1 98.69 323 LEU A CA 1
ATOM 2459 C C . LEU A 1 323 ? 12.078 27.766 12 1 98.69 323 LEU A C 1
ATOM 2461 O O . LEU A 1 323 ? 11.57 28.609 12.75 1 98.69 323 LEU A O 1
ATOM 2465 N N . ALA A 1 324 ? 12.547 28.078 10.82 1 98.62 324 ALA A N 1
ATOM 2466 C CA . ALA A 1 324 ? 12.406 29.453 10.305 1 98.62 324 ALA A CA 1
ATOM 2467 C C . ALA A 1 324 ? 10.938 29.828 10.18 1 98.62 324 ALA A C 1
ATOM 2469 O O . ALA A 1 324 ? 10.555 30.969 10.484 1 98.62 324 ALA A O 1
ATOM 2470 N N . LEU A 1 325 ? 10.156 28.922 9.719 1 98.81 325 LEU A N 1
ATOM 2471 C CA . LEU A 1 325 ? 8.727 29.172 9.633 1 98.81 325 LEU A CA 1
ATOM 2472 C C . LEU A 1 325 ? 8.133 29.375 11.023 1 98.81 325 LEU A C 1
ATOM 2474 O O . LEU A 1 325 ? 7.297 30.266 11.219 1 98.81 325 LEU A O 1
ATOM 2478 N N . VAL A 1 326 ? 8.531 28.594 11.961 1 98.75 326 VAL A N 1
ATOM 2479 C CA . VAL A 1 326 ? 8.062 28.688 13.344 1 98.75 326 VAL A CA 1
ATOM 2480 C C . VAL A 1 326 ? 8.398 30.078 13.898 1 98.75 326 VAL A C 1
ATOM 2482 O O . VAL A 1 326 ? 7.562 30.703 14.555 1 98.75 326 VAL A O 1
ATOM 2485 N N . ASP A 1 327 ? 9.57 30.5 13.633 1 98.69 327 ASP A N 1
ATOM 2486 C CA . ASP A 1 327 ? 9.992 31.812 14.109 1 98.69 327 ASP A CA 1
ATOM 2487 C C . ASP A 1 327 ? 9.148 32.938 13.5 1 98.69 327 ASP A C 1
ATOM 2489 O O . ASP A 1 327 ? 8.914 33.969 14.133 1 98.69 327 ASP A O 1
ATOM 2493 N N . THR A 1 328 ? 8.734 32.719 12.32 1 98.62 328 THR A N 1
ATOM 2494 C CA . THR A 1 328 ? 7.949 33.688 11.602 1 98.62 328 THR A CA 1
ATOM 2495 C C . THR A 1 328 ? 6.512 33.75 12.109 1 98.62 328 THR A C 1
ATOM 2497 O O . THR A 1 328 ? 5.965 34.812 12.367 1 98.62 328 THR A O 1
ATOM 2500 N N . LEU A 1 329 ? 5.891 32.562 12.305 1 98.75 329 LEU A N 1
ATOM 2501 C CA . LEU A 1 329 ? 4.465 32.469 12.617 1 98.75 329 LEU A CA 1
ATOM 2502 C C . LEU A 1 329 ? 4.234 32.469 14.125 1 98.75 329 LEU A C 1
ATOM 2504 O O . LEU A 1 329 ? 3.125 32.75 14.586 1 98.75 329 LEU A O 1
ATOM 2508 N N . ARG A 1 330 ? 5.152 32.094 14.867 1 98.38 330 ARG A N 1
ATOM 2509 C CA . ARG A 1 330 ? 5.156 32.062 16.328 1 98.38 330 ARG A CA 1
ATOM 2510 C C . ARG A 1 330 ? 3.941 31.312 16.859 1 98.38 330 ARG A C 1
ATOM 2512 O O . ARG A 1 330 ? 3.223 31.812 17.734 1 98.38 330 ARG A O 1
ATOM 2519 N N . PRO A 1 331 ? 3.744 30.062 16.406 1 98.75 331 PRO A N 1
ATOM 2520 C CA . PRO A 1 331 ? 2.67 29.234 16.969 1 98.75 331 PRO A CA 1
ATOM 2521 C C . PRO A 1 331 ? 2.904 28.859 18.438 1 98.75 331 PRO A C 1
ATOM 2523 O O . PRO A 1 331 ? 4.043 28.891 18.906 1 98.75 331 PRO A O 1
ATOM 2526 N N . ARG A 1 332 ? 1.815 28.547 19.141 1 98.38 332 ARG A N 1
ATOM 2527 C CA . ARG A 1 332 ? 1.943 28.109 20.531 1 98.38 332 ARG A CA 1
ATOM 2528 C C . ARG A 1 332 ? 2.635 26.75 20.609 1 98.38 332 ARG A C 1
ATOM 2530 O O . ARG A 1 332 ? 3.498 26.531 21.453 1 98.38 332 ARG A O 1
ATOM 2537 N N . HIS A 1 333 ? 2.242 25.766 19.781 1 98.44 333 HIS A N 1
ATOM 2538 C CA . HIS A 1 333 ? 2.867 24.453 19.688 1 98.44 333 HIS A CA 1
ATOM 2539 C C . HIS A 1 333 ? 3.076 24.062 18.219 1 98.44 333 HIS A C 1
ATOM 2541 O O . HIS A 1 333 ? 2.223 24.328 17.375 1 98.44 333 HIS A O 1
ATOM 2547 N N . THR A 1 334 ? 4.211 23.469 17.969 1 98.88 334 THR A N 1
ATOM 2548 C CA . THR A 1 334 ? 4.492 22.969 16.625 1 98.88 334 THR A CA 1
ATOM 2549 C C . THR A 1 334 ? 4.852 21.484 16.672 1 98.88 334 THR A C 1
ATOM 2551 O O . THR A 1 334 ? 5.602 21.047 17.547 1 98.88 334 THR A O 1
ATOM 2554 N N . TYR A 1 335 ? 4.293 20.719 15.789 1 98.94 335 TYR A N 1
ATOM 2555 C CA . TYR A 1 335 ? 4.684 19.328 15.57 1 98.94 335 TYR A CA 1
ATOM 2556 C C . TYR A 1 335 ? 5.254 19.125 14.172 1 98.94 335 TYR A C 1
ATOM 2558 O O . TYR A 1 335 ? 4.641 19.531 13.188 1 98.94 335 TYR A O 1
ATOM 2566 N N . LEU A 1 336 ? 6.418 18.516 14.133 1 98.94 336 LEU A N 1
ATOM 2567 C CA . LEU A 1 336 ? 7.074 18.219 12.867 1 98.94 336 LEU A CA 1
ATOM 2568 C C . LEU A 1 336 ? 6.605 16.875 12.312 1 98.94 336 LEU A C 1
ATOM 2570 O O . LEU A 1 336 ? 6.426 15.922 13.062 1 98.94 336 LEU A O 1
ATOM 2574 N N . THR A 1 337 ? 6.391 16.781 10.945 1 98.88 337 THR A N 1
ATOM 2575 C CA . THR A 1 337 ? 5.965 15.578 10.25 1 98.88 337 THR A CA 1
ATOM 2576 C C . THR A 1 337 ? 6.703 15.43 8.922 1 98.88 337 THR A C 1
ATOM 2578 O O . THR A 1 337 ? 7.527 16.281 8.562 1 98.88 337 THR A O 1
ATOM 2581 N N . GLY A 1 338 ? 6.477 14.297 8.156 1 98.56 338 GLY A N 1
ATOM 2582 C CA . GLY A 1 338 ? 7.117 14.062 6.875 1 98.56 338 GLY A CA 1
ATOM 2583 C C . GLY A 1 338 ? 8.57 13.656 7.004 1 98.56 338 GLY A C 1
ATOM 2584 O O . GLY A 1 338 ? 9.383 13.938 6.113 1 98.56 338 GLY A O 1
ATOM 2585 N N . MET A 1 339 ? 8.938 12.984 8.031 1 98.62 339 MET A N 1
ATOM 2586 C CA . MET A 1 339 ? 10.328 12.766 8.422 1 98.62 339 MET A CA 1
ATOM 2587 C C . MET A 1 339 ? 10.883 11.508 7.762 1 98.62 339 MET A C 1
ATOM 2589 O O . MET A 1 339 ? 10.211 10.477 7.707 1 98.62 339 MET A O 1
ATOM 2593 N N . CYS A 1 340 ? 12.094 11.539 7.242 1 97.12 340 CYS A N 1
ATOM 2594 C CA . CYS A 1 340 ? 12.805 10.336 6.824 1 97.12 340 CYS A CA 1
ATOM 2595 C C . CYS A 1 340 ? 13.734 9.844 7.922 1 97.12 340 CYS A C 1
ATOM 2597 O O . CYS A 1 340 ? 13.734 10.375 9.031 1 97.12 340 CYS A O 1
ATOM 2599 N N . CYS A 1 341 ? 14.523 8.828 7.668 1 96.94 341 CYS A N 1
ATOM 2600 C CA . CYS A 1 341 ? 15.336 8.18 8.695 1 96.94 341 CYS A CA 1
ATOM 2601 C C . CYS A 1 341 ? 16.516 9.055 9.086 1 96.94 341 CYS A C 1
ATOM 2603 O O . CYS A 1 341 ? 17.125 8.852 10.141 1 96.94 341 CYS A O 1
ATOM 2605 N N . GLU A 1 342 ? 16.812 10.07 8.336 1 95.5 342 GLU A N 1
ATOM 2606 C CA . GLU A 1 342 ? 17.938 10.953 8.609 1 95.5 342 GLU A CA 1
ATOM 2607 C C . GLU A 1 342 ? 17.641 11.891 9.773 1 95.5 342 GLU A C 1
ATOM 2609 O O . GLU A 1 342 ? 18.547 12.539 10.305 1 95.5 342 GLU A O 1
ATOM 2614 N N . VAL A 1 343 ? 16.422 11.969 10.125 1 96.75 343 VAL A N 1
ATOM 2615 C CA . VAL A 1 343 ? 16.078 12.742 11.312 1 96.75 343 VAL A CA 1
ATOM 2616 C C . VAL A 1 343 ? 16.766 12.133 12.539 1 96.75 343 VAL A C 1
ATOM 2618 O O . VAL A 1 343 ? 17.141 12.844 13.469 1 96.75 343 VAL A O 1
ATOM 2621 N N . GLY A 1 344 ? 16.969 10.812 12.492 1 95.81 344 GLY A N 1
ATOM 2622 C CA . GLY A 1 344 ? 17.609 10.133 13.602 1 95.81 344 GLY A CA 1
ATOM 2623 C C . GLY A 1 344 ? 16.641 9.656 14.664 1 95.81 344 GLY A C 1
ATOM 2624 O O . GLY A 1 344 ? 15.453 9.508 14.398 1 95.81 344 GLY A O 1
ATOM 2625 N N . ALA A 1 345 ? 17.219 9.383 15.844 1 97.44 345 ALA A N 1
ATOM 2626 C CA . ALA A 1 345 ? 16.406 8.859 16.938 1 97.44 345 ALA A CA 1
ATOM 2627 C C . ALA A 1 345 ? 15.469 9.938 17.484 1 97.44 345 ALA A C 1
ATOM 2629 O O . ALA A 1 345 ? 15.906 11.039 17.812 1 97.44 345 ALA A O 1
ATOM 2630 N N . HIS A 1 346 ? 14.219 9.602 17.594 1 98.25 346 HIS A N 1
ATOM 2631 C CA . HIS A 1 346 ? 13.156 10.531 18 1 98.25 346 HIS A CA 1
ATOM 2632 C C . HIS A 1 346 ? 13.539 11.281 19.266 1 98.25 346 HIS A C 1
ATOM 2634 O O . HIS A 1 346 ? 13.539 12.516 19.281 1 98.25 346 HIS A O 1
ATOM 2640 N N . GLU A 1 347 ? 13.953 10.586 20.344 1 97.44 347 GLU A N 1
ATOM 2641 C CA . GLU A 1 347 ? 14.227 11.18 21.641 1 97.44 347 GLU A CA 1
ATOM 2642 C C . GLU A 1 347 ? 15.438 12.109 21.578 1 97.44 347 GLU A C 1
ATOM 2644 O O . GLU A 1 347 ? 15.469 13.141 22.25 1 97.44 347 GLU A O 1
ATOM 2649 N N . GLU A 1 348 ? 16.359 11.688 20.812 1 97.69 348 GLU A N 1
ATOM 2650 C CA . GLU A 1 348 ? 17.562 12.508 20.672 1 97.69 348 GLU A CA 1
ATOM 2651 C C . GLU A 1 348 ? 17.234 13.844 20 1 97.69 348 GLU A C 1
ATOM 2653 O O . GLU A 1 348 ? 17.766 14.883 20.391 1 97.69 348 GLU A O 1
ATOM 2658 N N . VAL A 1 349 ? 16.391 13.805 19.031 1 97.94 349 VAL A N 1
ATOM 2659 C CA . VAL A 1 349 ? 16.031 15.023 18.312 1 97.94 349 VAL A CA 1
ATOM 2660 C C . VAL A 1 349 ? 15.18 15.922 19.203 1 97.94 349 VAL A C 1
ATOM 2662 O O . VAL A 1 349 ? 15.328 17.156 19.188 1 97.94 349 VAL A O 1
ATOM 2665 N N . GLU A 1 350 ? 14.32 15.344 19.969 1 98.19 350 GLU A N 1
ATOM 2666 C CA . GLU A 1 350 ? 13.547 16.109 20.953 1 98.19 350 GLU A CA 1
ATOM 2667 C C . GLU A 1 350 ? 14.461 16.891 21.891 1 98.19 350 GLU A C 1
ATOM 2669 O O . GLU A 1 350 ? 14.219 18.078 22.156 1 98.19 350 GLU A O 1
ATOM 2674 N N . GLU A 1 351 ? 15.438 16.234 22.375 1 98.12 351 GLU A N 1
ATOM 2675 C CA . GLU A 1 351 ? 16.391 16.875 23.281 1 98.12 351 GLU A CA 1
ATOM 2676 C C . GLU A 1 351 ? 17.156 17.984 22.562 1 98.12 351 GLU A C 1
ATOM 2678 O O . GLU A 1 351 ? 17.375 19.062 23.141 1 98.12 351 GLU A O 1
ATOM 2683 N N . LYS A 1 352 ? 17.484 17.688 21.391 1 97.19 352 LYS A N 1
ATOM 2684 C CA . LYS A 1 352 ? 18.188 18.688 20.594 1 97.19 352 LYS A CA 1
ATOM 2685 C C . LYS A 1 352 ? 17.328 19.938 20.406 1 97.19 352 LYS A C 1
ATOM 2687 O O . LYS A 1 352 ? 17.828 21.062 20.5 1 97.19 352 LYS A O 1
ATOM 2692 N N . LEU A 1 353 ? 16.078 19.766 20.109 1 98.31 353 LEU A N 1
ATOM 2693 C CA . LEU A 1 353 ? 15.156 20.891 19.922 1 98.31 353 LEU A CA 1
ATOM 2694 C C . LEU A 1 353 ? 15.062 21.734 21.172 1 98.31 353 LEU A C 1
ATOM 2696 O O . LEU A 1 353 ? 15.117 22.969 21.109 1 98.31 353 LEU A O 1
ATOM 2700 N N . ARG A 1 354 ? 14.977 21.125 22.312 1 97.81 354 ARG A N 1
ATOM 2701 C CA . ARG A 1 354 ? 14.945 21.844 23.578 1 97.81 354 ARG A CA 1
ATOM 2702 C C . ARG A 1 354 ? 16.234 22.641 23.781 1 97.81 354 ARG A C 1
ATOM 2704 O O . ARG A 1 354 ? 16.188 23.812 24.172 1 97.81 354 ARG A O 1
ATOM 2711 N N . GLY A 1 355 ? 17.266 22 23.5 1 97.75 355 GLY A N 1
ATOM 2712 C CA . GLY A 1 355 ? 18.562 22.656 23.672 1 97.75 355 GLY A CA 1
ATOM 2713 C C . GLY A 1 355 ? 18.75 23.828 22.734 1 97.75 355 GLY A C 1
ATOM 2714 O O . GLY A 1 355 ? 19.484 24.781 23.078 1 97.75 355 GLY A O 1
ATOM 2715 N N . MET A 1 356 ? 18.109 23.812 21.656 1 97.38 356 MET A N 1
ATOM 2716 C CA . MET A 1 356 ? 18.219 24.875 20.656 1 97.38 356 MET A CA 1
ATOM 2717 C C . MET A 1 356 ? 17.281 26.031 20.984 1 97.38 356 MET A C 1
ATOM 2719 O O . MET A 1 356 ? 17.25 27.031 20.266 1 97.38 356 MET A O 1
ATOM 2723 N N . GLY A 1 357 ? 16.453 25.859 22 1 97.56 357 GLY A N 1
ATOM 2724 C CA . GLY A 1 357 ? 15.555 26.922 22.422 1 97.56 357 GLY A CA 1
ATOM 2725 C C . GLY A 1 357 ? 14.164 26.797 21.812 1 97.56 357 GLY A C 1
ATOM 2726 O O . GLY A 1 357 ? 13.438 27.781 21.703 1 97.56 357 GLY A O 1
ATOM 2727 N N . TYR A 1 358 ? 13.859 25.625 21.297 1 98.31 358 TYR A N 1
ATOM 2728 C CA . TYR A 1 358 ? 12.539 25.375 20.734 1 98.31 358 TYR A CA 1
ATOM 2729 C C . TYR A 1 358 ? 11.773 24.359 21.562 1 98.31 358 TYR A C 1
ATOM 2731 O O . TYR A 1 358 ? 11.359 23.312 21.031 1 98.31 358 TYR A O 1
ATOM 2739 N N . PRO A 1 359 ? 11.516 24.625 22.828 1 97.69 359 PRO A N 1
ATOM 2740 C CA . PRO A 1 359 ? 10.797 23.656 23.656 1 97.69 359 PRO A CA 1
ATOM 2741 C C . PRO A 1 359 ? 9.359 23.438 23.203 1 97.69 359 PRO A C 1
ATOM 2743 O O . PRO A 1 359 ? 8.719 22.453 23.609 1 97.69 359 PRO A O 1
ATOM 2746 N N . HIS A 1 360 ? 8.797 24.359 22.422 1 98.38 360 HIS A N 1
ATOM 2747 C CA . HIS A 1 360 ? 7.41 24.281 21.969 1 98.38 360 HIS A CA 1
ATOM 2748 C C . HIS A 1 360 ? 7.309 23.562 20.625 1 98.38 360 HIS A C 1
ATOM 2750 O O . HIS A 1 360 ? 6.23 23.5 20.031 1 98.38 360 HIS A O 1
ATOM 2756 N N . VAL A 1 361 ? 8.438 23.078 20.109 1 98.81 361 VAL A N 1
ATOM 2757 C CA . VAL A 1 361 ? 8.492 22.297 18.875 1 98.81 361 VAL A CA 1
ATOM 2758 C C . VAL A 1 361 ? 8.82 20.844 19.219 1 98.81 361 VAL A C 1
ATOM 2760 O O . VAL A 1 361 ? 9.758 20.562 19.969 1 98.81 361 VAL A O 1
ATOM 2763 N N . SER A 1 362 ? 8.031 19.906 18.719 1 98.81 362 SER A N 1
ATOM 2764 C CA . SER A 1 362 ? 8.219 18.484 18.953 1 98.81 362 SER A CA 1
ATOM 2765 C C . SER A 1 362 ? 8.07 17.672 17.672 1 98.81 362 SER A C 1
ATOM 2767 O O . SER A 1 362 ? 7.492 18.156 16.688 1 98.81 362 SER A O 1
ATOM 2769 N N . LEU A 1 363 ? 8.664 16.5 17.688 1 98.88 363 LEU A N 1
ATOM 2770 C CA . LEU A 1 363 ? 8.391 15.547 16.609 1 98.88 363 LEU A CA 1
ATOM 2771 C C . LEU A 1 363 ? 7.051 14.859 16.828 1 98.88 363 LEU A C 1
ATOM 2773 O O . LEU A 1 363 ? 6.781 14.344 17.922 1 98.88 363 LEU A O 1
ATOM 2777 N N . ALA A 1 364 ? 6.211 14.883 15.789 1 98.88 364 ALA A N 1
ATOM 2778 C CA . ALA A 1 364 ? 5.047 14.008 15.844 1 98.88 364 ALA A CA 1
ATOM 2779 C C . ALA A 1 364 ? 5.453 12.539 15.695 1 98.88 364 ALA A C 1
ATOM 2781 O O . ALA A 1 364 ? 6.555 12.242 15.234 1 98.88 364 ALA A O 1
ATOM 2782 N N . TRP A 1 365 ? 4.637 11.625 16.156 1 98.81 365 TRP A N 1
ATOM 2783 C CA . TRP A 1 365 ? 4.855 10.195 15.961 1 98.81 365 TRP A CA 1
ATOM 2784 C C . TRP A 1 365 ? 3.547 9.484 15.641 1 98.81 365 TRP A C 1
ATOM 2786 O O . TRP A 1 365 ? 2.463 10.008 15.922 1 98.81 365 TRP A O 1
ATOM 2796 N N . ASP A 1 366 ? 3.664 8.352 14.969 1 98.69 366 ASP A N 1
ATOM 2797 C CA . ASP A 1 366 ? 2.477 7.594 14.586 1 98.69 366 ASP A CA 1
ATOM 2798 C C . ASP A 1 366 ? 1.67 7.176 15.812 1 98.69 366 ASP A C 1
ATOM 2800 O O . ASP A 1 366 ? 2.197 6.527 16.719 1 98.69 366 ASP A O 1
ATOM 2804 N N . GLY A 1 367 ? 0.386 7.574 15.844 1 97.94 367 GLY A N 1
ATOM 2805 C CA . GLY A 1 367 ? -0.496 7.227 16.938 1 97.94 367 GLY A CA 1
ATOM 2806 C C . GLY A 1 367 ? -0.684 8.359 17.938 1 97.94 367 GLY A C 1
ATOM 2807 O O . GLY A 1 367 ? -1.534 8.281 18.828 1 97.94 367 GLY A O 1
ATOM 2808 N N . MET A 1 368 ? 0.078 9.391 17.797 1 98.44 368 MET A N 1
ATOM 2809 C CA . MET A 1 368 ? -0.089 10.562 18.641 1 98.44 368 MET A CA 1
ATOM 2810 C C . MET A 1 368 ? -1.47 11.18 18.453 1 98.44 368 MET A C 1
ATOM 2812 O O . MET A 1 368 ? -1.961 11.281 17.328 1 98.44 368 MET A O 1
ATOM 2816 N N . VAL A 1 369 ? -2.092 11.648 19.578 1 98.06 369 VAL A N 1
ATOM 2817 C CA . VAL A 1 369 ? -3.414 12.258 19.516 1 98.06 369 VAL A CA 1
ATOM 2818 C C . VAL A 1 369 ? -3.377 13.633 20.172 1 98.06 369 VAL A C 1
ATOM 2820 O O . VAL A 1 369 ? -2.848 13.789 21.281 1 98.06 369 VAL A O 1
ATOM 2823 N N . LEU A 1 370 ? -3.795 14.602 19.438 1 97.88 370 LEU A N 1
ATOM 2824 C CA . LEU A 1 370 ? -4.066 15.938 19.969 1 97.88 370 LEU A CA 1
ATOM 2825 C C . LEU A 1 370 ? -5.562 16.141 20.188 1 97.88 370 LEU A C 1
ATOM 2827 O O . LEU A 1 370 ? -6.344 16.094 19.234 1 97.88 370 LEU A O 1
ATOM 2831 N N . GLY A 1 371 ? -5.953 16.438 21.391 1 94.62 371 GLY A N 1
ATOM 2832 C CA . GLY A 1 371 ? -7.371 16.469 21.703 1 94.62 371 GLY A CA 1
ATOM 2833 C C . GLY A 1 371 ? -7.875 17.875 22 1 94.62 371 GLY A C 1
ATOM 2834 O O . GLY A 1 371 ? -7.09 18.766 22.328 1 94.62 371 GLY A O 1
ATOM 2835 N N . GLY A 1 372 ? -9.156 18.062 21.719 1 91.5 372 GLY A N 1
ATOM 2836 C CA . GLY A 1 372 ? -9.891 19.203 22.25 1 91.5 372 GLY A CA 1
ATOM 2837 C C . GLY A 1 372 ? -9.695 20.453 21.406 1 91.5 372 GLY A C 1
ATOM 2838 O O . GLY A 1 372 ? -9.758 21.578 21.938 1 91.5 372 GLY A O 1
ATOM 2839 N N . LEU A 1 373 ? -9.414 20.266 20.156 1 92.56 373 LEU A N 1
ATOM 2840 C CA . LEU A 1 373 ? -9.297 21.438 19.281 1 92.56 373 LEU A CA 1
ATOM 2841 C C . LEU A 1 373 ? -10.672 22.047 19.016 1 92.56 373 LEU A C 1
ATOM 2843 O O . LEU A 1 373 ? -11.641 21.328 18.766 1 92.56 373 LEU A O 1
ATOM 2847 N N . ARG A 1 374 ? -10.773 23.359 19.047 1 88.88 374 ARG A N 1
ATOM 2848 C CA . ARG A 1 374 ? -12.055 24.062 18.984 1 88.88 374 ARG A CA 1
ATOM 2849 C C . ARG A 1 374 ? -12.531 24.203 17.547 1 88.88 374 ARG A C 1
ATOM 2851 O O . ARG A 1 374 ? -11.742 24.469 16.641 1 88.88 374 ARG A O 1
ATOM 2858 N N . VAL A 1 375 ? -13.742 23.922 17.328 1 88.69 375 VAL A N 1
ATOM 2859 C CA . VAL A 1 375 ? -14.359 24.047 16 1 88.69 375 VAL A CA 1
ATOM 2860 C C . VAL A 1 375 ? -15.242 25.297 15.969 1 88.69 375 VAL A C 1
ATOM 2862 O O . VAL A 1 375 ? -15.812 25.688 16.984 1 88.69 375 VAL A O 1
ATOM 2865 N N . MET B 1 1 ? -76 -16.578 26.672 1 25.62 1 MET B N 1
ATOM 2866 C CA . MET B 1 1 ? -75 -15.586 26.406 1 25.62 1 MET B CA 1
ATOM 2867 C C . MET B 1 1 ? -74.625 -15.555 24.922 1 25.62 1 MET B C 1
ATOM 2869 O O . MET B 1 1 ? -74.062 -16.531 24.375 1 25.62 1 MET B O 1
ATOM 2873 N N . GLN B 1 2 ? -75.375 -14.828 24.062 1 22.67 2 GLN B N 1
ATOM 2874 C CA . GLN B 1 2 ? -75.875 -14.781 22.688 1 22.67 2 GLN B CA 1
ATOM 2875 C C . GLN B 1 2 ? -74.75 -14.344 21.719 1 22.67 2 GLN B C 1
ATOM 2877 O O . GLN B 1 2 ? -74 -13.398 21.984 1 22.67 2 GLN B O 1
ATOM 2882 N N . GLN B 1 3 ? -74.375 -15.258 20.734 1 22.75 3 GLN B N 1
ATOM 2883 C CA . GLN B 1 3 ? -73.375 -15.531 19.719 1 22.75 3 GLN B CA 1
ATOM 2884 C C . GLN B 1 3 ? -73.5 -14.555 18.547 1 22.75 3 GLN B C 1
ATOM 2886 O O . GLN B 1 3 ? -74.375 -14.75 17.656 1 22.75 3 GLN B O 1
ATOM 2891 N N . GLU B 1 4 ? -73.625 -13.234 18.875 1 21.97 4 GLU B N 1
ATOM 2892 C CA . GLU B 1 4 ? -74.062 -12.273 17.844 1 21.97 4 GLU B CA 1
ATOM 2893 C C . GLU B 1 4 ? -73.062 -12.25 16.688 1 21.97 4 GLU B C 1
ATOM 2895 O O . GLU B 1 4 ? -71.875 -11.961 16.875 1 21.97 4 GLU B O 1
ATOM 2900 N N . ASP B 1 5 ? -73.312 -12.977 15.578 1 21.03 5 ASP B N 1
ATOM 2901 C CA . ASP B 1 5 ? -72.688 -13.453 14.352 1 21.03 5 ASP B CA 1
ATOM 2902 C C . ASP B 1 5 ? -72.5 -12.312 13.352 1 21.03 5 ASP B C 1
ATOM 2904 O O . ASP B 1 5 ? -72.25 -12.555 12.172 1 21.03 5 ASP B O 1
ATOM 2908 N N . THR B 1 6 ? -72.5 -10.992 13.859 1 22.8 6 THR B N 1
ATOM 2909 C CA . THR B 1 6 ? -72.812 -10.023 12.82 1 22.8 6 THR B CA 1
ATOM 2910 C C . THR B 1 6 ? -71.875 -10.125 11.648 1 22.8 6 THR B C 1
ATOM 2912 O O . THR B 1 6 ? -70.625 -10.32 11.836 1 22.8 6 THR B O 1
ATOM 2915 N N . THR B 1 7 ? -72.312 -10.078 10.43 1 20.2 7 THR B N 1
ATOM 2916 C CA . THR B 1 7 ? -72.25 -10.328 8.992 1 20.2 7 THR B CA 1
ATOM 2917 C C . THR B 1 7 ? -71.125 -9.453 8.375 1 20.2 7 THR B C 1
ATOM 2919 O O . THR B 1 7 ? -70.812 -8.398 8.922 1 20.2 7 THR B O 1
ATOM 2922 N N . ALA B 1 8 ? -70.688 -9.68 7.059 1 20.19 8 ALA B N 1
ATOM 2923 C CA . ALA B 1 8 ? -69.688 -10.031 6.066 1 20.19 8 ALA B CA 1
ATOM 2924 C C . ALA B 1 8 ? -69.312 -8.828 5.207 1 20.19 8 ALA B C 1
ATOM 2926 O O . ALA B 1 8 ? -68.375 -8.891 4.41 1 20.19 8 ALA B O 1
ATOM 2927 N N . HIS B 1 9 ? -69.812 -7.566 5.312 1 21.23 9 HIS B N 1
ATOM 2928 C CA . HIS B 1 9 ? -70 -6.898 4.027 1 21.23 9 HIS B CA 1
ATOM 2929 C C . HIS B 1 9 ? -68.688 -6.484 3.441 1 21.23 9 HIS B C 1
ATOM 2931 O O . HIS B 1 9 ? -68 -5.617 3.996 1 21.23 9 HIS B O 1
ATOM 2937 N N . THR B 1 10 ? -67.812 -7.438 2.797 1 20.53 10 THR B N 1
ATOM 2938 C CA . THR B 1 10 ? -66.438 -7.387 2.324 1 20.53 10 THR B CA 1
ATOM 2939 C C . THR B 1 10 ? -66.375 -6.547 1.056 1 20.53 10 THR B C 1
ATOM 2941 O O . THR B 1 10 ? -66.75 -6.992 -0.026 1 20.53 10 THR B O 1
ATOM 2944 N N . SER B 1 11 ? -67 -5.367 0.889 1 20.73 11 SER B N 1
ATOM 2945 C CA . SER B 1 11 ? -67.125 -4.828 -0.464 1 20.73 11 SER B CA 1
ATOM 2946 C C . SER B 1 11 ? -65.75 -4.547 -1.039 1 20.73 11 SER B C 1
ATOM 2948 O O . SER B 1 11 ? -64.938 -3.795 -0.451 1 20.73 11 SER B O 1
ATOM 2950 N N . ILE B 1 12 ? -65.188 -5.445 -1.878 1 19.86 12 ILE B N 1
ATOM 2951 C CA . ILE B 1 12 ? -63.875 -5.652 -2.543 1 19.86 12 ILE B CA 1
ATOM 2952 C C . ILE B 1 12 ? -63.688 -4.613 -3.645 1 19.86 12 ILE B C 1
ATOM 2954 O O . ILE B 1 12 ? -64.438 -4.59 -4.617 1 19.86 12 ILE B O 1
ATOM 2958 N N . SER B 1 13 ? -63.625 -3.299 -3.301 1 21.14 13 SER B N 1
ATOM 2959 C CA . SER B 1 13 ? -63.469 -2.279 -4.336 1 21.14 13 SER B CA 1
ATOM 2960 C C . S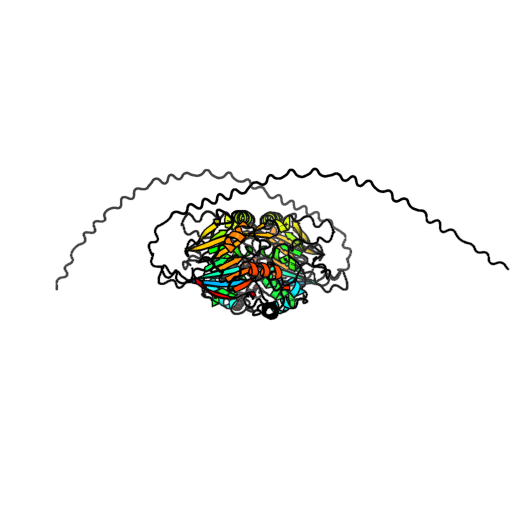ER B 1 13 ? -62.375 -2.639 -5.312 1 21.14 13 SER B C 1
ATOM 2962 O O . SER B 1 13 ? -61.25 -2.955 -4.898 1 21.14 13 SER B O 1
ATOM 2964 N N . VAL B 1 14 ? -62.688 -3.105 -6.52 1 20.38 14 VAL B N 1
ATOM 2965 C CA . VAL B 1 14 ? -62.031 -3.635 -7.699 1 20.38 14 VAL B CA 1
ATOM 2966 C C . VAL B 1 14 ? -61.062 -2.582 -8.266 1 20.38 14 VAL B C 1
ATOM 2968 O O . VAL B 1 14 ? -61.5 -1.468 -8.586 1 20.38 14 VAL B O 1
ATOM 2971 N N . ALA B 1 15 ? -59.719 -2.641 -8.039 1 21.23 15 ALA B N 1
ATOM 2972 C CA . ALA B 1 15 ? -58.469 -1.982 -8.359 1 21.23 15 ALA B CA 1
ATOM 2973 C C . ALA B 1 15 ? -58.219 -1.958 -9.859 1 21.23 15 ALA B C 1
ATOM 2975 O O . ALA B 1 15 ? -58.031 -3.008 -10.484 1 21.23 15 ALA B O 1
ATOM 2976 N N . THR B 1 16 ? -58.938 -1.165 -10.602 1 21.23 16 THR B N 1
ATOM 2977 C CA . THR B 1 16 ? -58.812 -1.163 -12.055 1 21.23 16 THR B CA 1
ATOM 2978 C C . THR B 1 16 ? -57.375 -1.001 -12.469 1 21.23 16 THR B C 1
ATOM 2980 O O . THR B 1 16 ? -56.688 -0.072 -12.023 1 21.23 16 THR B O 1
ATOM 2983 N N . SER B 1 17 ? -56.594 -2.037 -12.867 1 20.17 17 SER B N 1
ATOM 2984 C CA . SER B 1 17 ? -55.25 -2.383 -13.234 1 20.17 17 SER B CA 1
ATOM 2985 C C . SER B 1 17 ? -54.812 -1.706 -14.539 1 20.17 17 SER B C 1
ATOM 2987 O O . SER B 1 17 ? -53.812 -2.068 -15.133 1 20.17 17 SER B O 1
ATOM 2989 N N . LYS B 1 18 ? -55.094 -0.383 -14.773 1 21.25 18 LYS B N 1
ATOM 2990 C CA . LYS B 1 18 ? -54.781 0.027 -16.141 1 21.25 18 LYS B CA 1
ATOM 2991 C C . LYS B 1 18 ? -53.344 -0.319 -16.484 1 21.25 18 LYS B C 1
ATOM 2993 O O . LYS B 1 18 ? -52.406 0.032 -15.742 1 21.25 18 LYS B O 1
ATOM 2998 N N . LYS B 1 19 ? -53.062 -1.203 -17.422 1 23.83 19 LYS B N 1
ATOM 2999 C CA . LYS B 1 19 ? -51.906 -1.859 -18.062 1 23.83 19 LYS B CA 1
ATOM 3000 C C . LYS B 1 19 ? -51.062 -0.854 -18.812 1 23.83 19 LYS B C 1
ATOM 3002 O O . LYS B 1 19 ? -51.531 -0.218 -19.766 1 23.83 19 LYS B O 1
ATOM 3007 N N . PRO B 1 20 ? -50.344 0.07 -18.141 1 21.88 20 PRO B N 1
ATOM 3008 C CA . PRO B 1 20 ? -49.688 0.963 -19.109 1 21.88 20 PRO B CA 1
ATOM 3009 C C . PRO B 1 20 ? -48.875 0.207 -20.141 1 21.88 20 PRO B C 1
ATOM 3011 O O . PRO B 1 20 ? -48.406 -0.909 -19.891 1 21.88 20 PRO B O 1
ATOM 3014 N N . ASP B 1 21 ? -49.062 0.461 -21.453 1 20.95 21 ASP B N 1
ATOM 3015 C CA . ASP B 1 21 ? -48.5 0.026 -22.734 1 20.95 21 ASP B CA 1
ATOM 3016 C C . ASP B 1 21 ? -46.969 0.151 -22.75 1 20.95 21 ASP B C 1
ATOM 3018 O O . ASP B 1 21 ? -46.438 1.239 -22.531 1 20.95 21 ASP B O 1
ATOM 3022 N N . GLU B 1 22 ? -46.219 -0.873 -22.25 1 22.06 22 GLU B N 1
ATOM 3023 C CA . GLU B 1 22 ? -44.781 -1.097 -22.188 1 22.06 22 GLU B CA 1
ATOM 3024 C C . GLU B 1 22 ? -44.125 -0.996 -23.562 1 22.06 22 GLU B C 1
ATOM 3026 O O . GLU B 1 22 ? -44.375 -1.85 -24.422 1 22.06 22 GLU B O 1
ATOM 3031 N N . GLY B 1 23 ? -44.281 0.221 -24.25 1 21.17 23 GLY B N 1
ATOM 3032 C CA . GLY B 1 23 ? -43.656 0.292 -25.547 1 21.17 23 GLY B CA 1
ATOM 3033 C C . GLY B 1 23 ? -42.219 -0.206 -25.547 1 21.17 23 GLY B C 1
ATOM 3034 O O . GLY B 1 23 ? -41.375 0.327 -24.828 1 21.17 23 GLY B O 1
ATOM 3035 N N . GLN B 1 24 ? -41.938 -1.5 -25.734 1 21.41 24 GLN B N 1
ATOM 3036 C CA . GLN B 1 24 ? -40.75 -2.324 -25.812 1 21.41 24 GLN B CA 1
ATOM 3037 C C . GLN B 1 24 ? -39.812 -1.823 -26.906 1 21.41 24 GLN B C 1
ATOM 3039 O O . GLN B 1 24 ? -40.125 -1.931 -28.094 1 21.41 24 GLN B O 1
ATOM 3044 N N . HIS B 1 25 ? -39.406 -0.5 -26.844 1 22.19 25 HIS B N 1
ATOM 3045 C CA . HIS B 1 25 ? -38.531 -0.166 -27.953 1 22.19 25 HIS B CA 1
ATOM 3046 C C . HIS B 1 25 ? -37.406 -1.18 -28.094 1 22.19 25 HIS B C 1
ATOM 3048 O O . HIS B 1 25 ? -36.656 -1.423 -27.141 1 22.19 25 HIS B O 1
ATOM 3054 N N . MET B 1 26 ? -37.562 -2.168 -28.906 1 23 26 MET B N 1
ATOM 3055 C CA . MET B 1 26 ? -36.656 -3.238 -29.328 1 23 26 MET B CA 1
ATOM 3056 C C . MET B 1 26 ? -35.344 -2.666 -29.875 1 23 26 MET B C 1
ATOM 3058 O O . MET B 1 26 ? -35.375 -1.909 -30.844 1 23 26 MET B O 1
ATOM 3062 N N . MET B 1 27 ? -34.469 -2.244 -28.969 1 23.55 27 MET B N 1
ATOM 3063 C CA . MET B 1 27 ? -33.188 -1.782 -29.469 1 23.55 27 MET B CA 1
ATOM 3064 C C . MET B 1 27 ? -32.625 -2.77 -30.484 1 23.55 27 MET B C 1
ATOM 3066 O O . MET B 1 27 ? -32.781 -3.982 -30.344 1 23.55 27 MET B O 1
ATOM 3070 N N . PRO B 1 28 ? -32.312 -2.316 -31.734 1 24.8 28 PRO B N 1
ATOM 3071 C CA . PRO B 1 28 ? -31.891 -3.189 -32.812 1 24.8 28 PRO B CA 1
ATOM 3072 C C . PRO B 1 28 ? -30.703 -4.066 -32.438 1 24.8 28 PRO B C 1
ATOM 3074 O O . PRO B 1 28 ? -29.953 -3.723 -31.516 1 24.8 28 PRO B O 1
ATOM 3077 N N . PRO B 1 29 ? -30.672 -5.344 -32.844 1 21.81 29 PRO B N 1
ATOM 3078 C CA . PRO B 1 29 ? -29.672 -6.367 -32.531 1 21.81 29 PRO B CA 1
ATOM 3079 C C . PRO B 1 29 ? -28.25 -5.945 -32.938 1 21.81 29 PRO B C 1
ATOM 3081 O O . PRO B 1 29 ? -28.062 -5.215 -33.906 1 21.81 29 PRO B O 1
ATOM 3084 N N . ALA B 1 30 ? -27.375 -5.715 -31.969 1 23.09 30 ALA B N 1
ATOM 3085 C CA . ALA B 1 30 ? -25.953 -5.414 -32.188 1 23.09 30 ALA B CA 1
ATOM 3086 C C . ALA B 1 30 ? -25.359 -6.316 -33.281 1 23.09 30 ALA B C 1
ATOM 3088 O O . ALA B 1 30 ? -25.734 -7.488 -33.375 1 23.09 30 ALA B O 1
ATOM 3089 N N . ALA B 1 31 ? -24.844 -5.719 -34.281 1 23.33 31 ALA B N 1
ATOM 3090 C CA . ALA B 1 31 ? -24.219 -6.395 -35.438 1 23.33 31 ALA B CA 1
ATOM 3091 C C . ALA B 1 31 ? -23.281 -7.512 -34.969 1 23.33 31 ALA B C 1
ATOM 3093 O O . ALA B 1 31 ? -22.672 -7.41 -33.875 1 23.33 31 ALA B O 1
ATOM 3094 N N . PRO B 1 32 ? -23.359 -8.742 -35.469 1 20.55 32 PRO B N 1
ATOM 3095 C CA . PRO B 1 32 ? -22.547 -9.898 -35.094 1 20.55 32 PRO B CA 1
ATOM 3096 C C . PRO B 1 32 ? -21.047 -9.617 -35.188 1 20.55 32 PRO B C 1
ATOM 3098 O O . PRO B 1 32 ? -20.562 -9.109 -36.188 1 20.55 32 PRO B O 1
ATOM 3101 N N . VAL B 1 33 ? -20.5 -9.102 -34.125 1 24.2 33 VAL B N 1
ATOM 3102 C CA . VAL B 1 33 ? -19.047 -8.969 -34.125 1 24.2 33 VAL B CA 1
ATOM 3103 C C . VAL B 1 33 ? -18.406 -10.242 -34.719 1 24.2 33 VAL B C 1
ATOM 3105 O O . VAL B 1 33 ? -18.75 -11.352 -34.281 1 24.2 33 VAL B O 1
ATOM 3108 N N . GLU B 1 34 ? -18.031 -10.219 -36 1 23.03 34 GLU B N 1
ATOM 3109 C CA . GLU B 1 34 ? -17.266 -11.258 -36.656 1 23.03 34 GLU B CA 1
ATOM 3110 C C . GLU B 1 34 ? -16.156 -11.789 -35.781 1 23.03 34 GLU B C 1
ATOM 3112 O O . GLU B 1 34 ? -15.547 -11.039 -35 1 23.03 34 GLU B O 1
ATOM 3117 N N . ASP B 1 35 ? -16.172 -13.062 -35.5 1 22.64 35 ASP B N 1
ATOM 3118 C CA . ASP B 1 35 ? -15.281 -13.992 -34.812 1 22.64 35 ASP B CA 1
ATOM 3119 C C . ASP B 1 35 ? -13.844 -13.828 -35.312 1 22.64 35 ASP B C 1
ATOM 3121 O O . ASP B 1 35 ? -13.531 -14.164 -36.438 1 22.64 35 ASP B O 1
ATOM 3125 N N . SER B 1 36 ? -13.242 -12.648 -35.156 1 26.75 36 SER B N 1
ATOM 3126 C CA . SER B 1 36 ? -11.844 -12.672 -35.562 1 26.75 36 SER B CA 1
ATOM 3127 C C . SER B 1 36 ? -11.109 -13.883 -35 1 26.75 36 SER B C 1
ATOM 3129 O O . SER B 1 36 ? -11.062 -14.062 -33.781 1 26.75 36 SER B O 1
ATOM 3131 N N . THR B 1 37 ? -11.094 -15.031 -35.719 1 25.09 37 THR B N 1
ATOM 3132 C CA . THR B 1 37 ? -10.281 -16.219 -35.531 1 25.09 37 THR B CA 1
ATOM 3133 C C . THR B 1 37 ? -8.844 -15.852 -35.188 1 25.09 37 THR B C 1
ATOM 3135 O O . THR B 1 37 ? -8.172 -15.156 -35.969 1 25.09 37 THR B O 1
ATOM 3138 N N . LEU B 1 38 ? -8.586 -15.695 -33.969 1 26.09 38 LEU B N 1
ATOM 3139 C CA . LEU B 1 38 ? -7.207 -15.633 -33.469 1 26.09 38 LEU B CA 1
ATOM 3140 C C . LEU B 1 38 ? -6.352 -16.703 -34.156 1 26.09 38 LEU B C 1
ATOM 3142 O O . LEU B 1 38 ? -6.609 -17.906 -33.969 1 26.09 38 LEU B O 1
ATOM 3146 N N . ARG B 1 39 ? -5.898 -16.391 -35.406 1 24.97 39 ARG B N 1
ATOM 3147 C CA . ARG B 1 39 ? -4.895 -17.219 -36.062 1 24.97 39 ARG B CA 1
ATOM 3148 C C . ARG B 1 39 ? -3.695 -17.469 -35.156 1 24.97 39 ARG B C 1
ATOM 3150 O O . ARG B 1 39 ? -2.936 -16.547 -34.844 1 24.97 39 ARG B O 1
ATOM 3157 N N . PHE B 1 40 ? -3.828 -18.547 -34.281 1 22.7 40 PHE B N 1
ATOM 3158 C CA . PHE B 1 40 ? -2.676 -19.078 -33.562 1 22.7 40 PHE B CA 1
ATOM 3159 C C . PHE B 1 40 ? -1.7 -19.75 -34.531 1 22.7 40 PHE B C 1
ATOM 3161 O O . PHE B 1 40 ? -1.993 -20.812 -35.094 1 22.7 40 PHE B O 1
ATOM 3168 N N . ASN B 1 41 ? -1.048 -19.031 -35.406 1 24.44 41 ASN B N 1
ATOM 3169 C CA . ASN B 1 41 ? -0.015 -19.688 -36.219 1 24.44 41 ASN B CA 1
ATOM 3170 C C . ASN B 1 41 ? 1.024 -20.375 -35.344 1 24.44 41 ASN B C 1
ATOM 3172 O O . ASN B 1 41 ? 1.766 -19.703 -34.594 1 24.44 41 ASN B O 1
ATOM 3176 N N . THR B 1 42 ? 0.755 -21.609 -34.906 1 23.88 42 THR B N 1
ATOM 3177 C CA . THR B 1 42 ? 1.695 -22.469 -34.219 1 23.88 42 THR B CA 1
ATOM 3178 C C . THR B 1 42 ? 2.83 -22.906 -35.125 1 23.88 42 THR B C 1
ATOM 3180 O O . THR B 1 42 ? 2.639 -23.75 -36 1 23.88 42 THR B O 1
ATOM 3183 N N . CYS B 1 43 ? 3.691 -22.094 -35.812 1 24.61 43 CYS B N 1
ATOM 3184 C CA . CYS B 1 43 ? 4.809 -22.672 -36.562 1 24.61 43 CYS B CA 1
ATOM 3185 C C . CYS B 1 43 ? 5.762 -23.406 -35.625 1 24.61 43 CYS B C 1
ATOM 3187 O O . CYS B 1 43 ? 6.508 -22.781 -34.875 1 24.61 43 CYS B O 1
ATOM 3189 N N . ILE B 1 44 ? 5.43 -24.656 -35.219 1 24.3 44 ILE B N 1
ATOM 3190 C CA . ILE B 1 44 ? 6.363 -25.5 -34.5 1 24.3 44 ILE B CA 1
ATOM 3191 C C . ILE B 1 44 ? 7.469 -25.984 -35.438 1 24.3 44 ILE B C 1
ATOM 3193 O O . ILE B 1 44 ? 7.215 -26.781 -36.344 1 24.3 44 ILE B O 1
ATOM 3197 N N . THR B 1 45 ? 8.391 -25.172 -36.031 1 25.67 45 THR B N 1
ATOM 3198 C CA . THR B 1 45 ? 9.516 -25.797 -36.719 1 25.67 45 THR B CA 1
ATOM 3199 C C . THR B 1 45 ? 10.391 -26.578 -35.719 1 25.67 45 THR B C 1
ATOM 3201 O O . THR B 1 45 ? 10.93 -26 -34.781 1 25.67 45 THR B O 1
ATOM 3204 N N . THR B 1 46 ? 10.195 -27.875 -35.625 1 22.42 46 THR B N 1
ATOM 3205 C CA . THR B 1 46 ? 11 -28.828 -34.875 1 22.42 46 THR B CA 1
ATOM 3206 C C . THR B 1 46 ? 12.391 -28.969 -35.5 1 22.42 46 THR B C 1
ATOM 3208 O O . THR B 1 46 ? 12.531 -29.562 -36.562 1 22.42 46 THR B O 1
ATOM 3211 N N . ARG B 1 47 ? 13.375 -28.031 -35.5 1 25.84 47 ARG B N 1
ATOM 3212 C CA . ARG B 1 47 ? 14.727 -28.422 -35.906 1 25.84 47 ARG B CA 1
ATOM 3213 C C . ARG B 1 47 ? 15.297 -29.484 -34.969 1 25.84 47 ARG B C 1
ATOM 3215 O O . ARG B 1 47 ? 15.195 -29.375 -33.75 1 25.84 47 ARG B O 1
ATOM 3222 N N . SER B 1 48 ? 15.484 -30.719 -35.469 1 25.12 48 SER B N 1
ATOM 3223 C CA . SER B 1 48 ? 16.156 -31.891 -34.906 1 25.12 48 SER B CA 1
ATOM 3224 C C . SER B 1 48 ? 17.578 -31.547 -34.469 1 25.12 48 SER B C 1
ATOM 3226 O O . SER B 1 48 ? 18.469 -31.406 -35.312 1 25.12 48 SER B O 1
ATOM 3228 N N . ASN B 1 49 ? 17.906 -30.562 -33.75 1 29.98 49 ASN B N 1
ATOM 3229 C CA . ASN B 1 49 ? 19.312 -30.422 -33.375 1 29.98 49 ASN B CA 1
ATOM 3230 C C . ASN B 1 49 ? 19.844 -31.672 -32.688 1 29.98 49 ASN B C 1
ATOM 3232 O O . ASN B 1 49 ? 19.094 -32.344 -31.953 1 29.98 49 ASN B O 1
ATOM 3236 N N . GLY B 1 50 ? 20.922 -32.344 -33.156 1 30.55 50 GLY B N 1
ATOM 3237 C CA . GLY B 1 50 ? 21.797 -33.406 -32.688 1 30.55 50 GLY B CA 1
ATOM 3238 C C . GLY B 1 50 ? 22.125 -33.312 -31.219 1 30.55 50 GLY B C 1
ATOM 3239 O O . GLY B 1 50 ? 22.234 -32.188 -30.688 1 30.55 50 GLY B O 1
ATOM 3240 N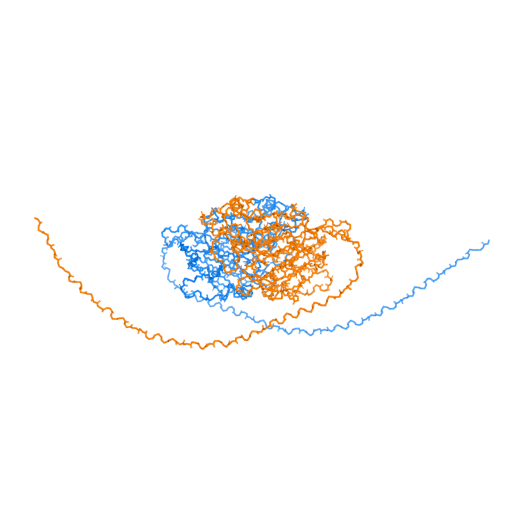 N . SER B 1 51 ? 21.906 -34.406 -30.5 1 30.72 51 SER B N 1
ATOM 3241 C CA . SER B 1 51 ? 21.969 -34.719 -29.062 1 30.72 51 SER B CA 1
ATOM 3242 C C . SER B 1 51 ? 23.375 -34.531 -28.516 1 30.72 51 SER B C 1
ATOM 3244 O O . SER B 1 51 ? 24.203 -35.438 -28.641 1 30.72 51 SER B O 1
ATOM 3246 N N . THR B 1 52 ? 24.266 -33.594 -28.875 1 33.22 52 THR B N 1
ATOM 3247 C CA . THR B 1 52 ? 25.453 -33.625 -28.031 1 33.22 52 THR B CA 1
ATOM 3248 C C . THR B 1 52 ? 25.078 -33.656 -26.562 1 33.22 52 THR B C 1
ATOM 3250 O O . THR B 1 52 ? 24.156 -32.969 -26.125 1 33.22 52 THR B O 1
ATOM 3253 N N . ALA B 1 53 ? 25.438 -34.781 -25.844 1 33.41 53 ALA B N 1
ATOM 3254 C CA . ALA B 1 53 ? 25.391 -34.969 -24.406 1 33.41 53 ALA B CA 1
ATOM 3255 C C . ALA B 1 53 ? 25.922 -33.75 -23.672 1 33.41 53 ALA B C 1
ATOM 3257 O O . ALA B 1 53 ? 27.141 -33.531 -23.594 1 33.41 53 ALA B O 1
ATOM 3258 N N . SER B 1 54 ? 25.516 -32.594 -24.031 1 32.88 54 SER B N 1
ATOM 3259 C CA . SER B 1 54 ? 25.906 -31.438 -23.234 1 32.88 54 SER B CA 1
ATOM 3260 C C . SER B 1 54 ? 25.906 -31.75 -21.75 1 32.88 54 SER B C 1
ATOM 3262 O O . SER B 1 54 ? 25.047 -32.5 -21.266 1 32.88 54 SER B O 1
ATOM 3264 N N . SER B 1 55 ? 27.141 -31.812 -21.125 1 35.19 55 SER B N 1
ATOM 3265 C CA . SER B 1 55 ? 27.297 -31.797 -19.672 1 35.19 55 SER B CA 1
ATOM 3266 C C . SER B 1 55 ? 26.094 -31.125 -19 1 35.19 55 SER B C 1
ATOM 3268 O O . SER B 1 55 ? 25.75 -29.984 -19.328 1 35.19 55 SER B O 1
ATOM 3270 N N . ILE B 1 56 ? 25.141 -31.906 -18.766 1 35.69 56 ILE B N 1
ATOM 3271 C CA . ILE B 1 56 ? 24.031 -31.406 -17.969 1 35.69 56 ILE B CA 1
ATOM 3272 C C . ILE B 1 56 ? 24.562 -30.484 -16.875 1 35.69 56 ILE B C 1
ATOM 3274 O O . ILE B 1 56 ? 25.219 -30.938 -15.93 1 35.69 56 ILE B O 1
ATOM 3278 N N . SER B 1 57 ? 25.391 -29.469 -17.156 1 39.56 57 SER B N 1
ATOM 3279 C CA . SER B 1 57 ? 25.688 -28.406 -16.203 1 39.56 57 SER B CA 1
ATOM 3280 C C . SER B 1 57 ? 24.656 -28.375 -15.062 1 39.56 57 SER B C 1
ATOM 3282 O O . SER B 1 57 ? 23.453 -28.5 -15.297 1 39.56 57 SER B O 1
ATOM 3284 N N . GLN B 1 58 ? 25 -28.969 -13.93 1 47.25 58 GLN B N 1
ATOM 3285 C CA . GLN B 1 58 ? 24.25 -29.031 -12.672 1 47.25 58 GLN B CA 1
ATOM 3286 C C . GLN B 1 58 ? 23.281 -27.859 -12.555 1 47.25 58 GLN B C 1
ATOM 3288 O O . GLN B 1 58 ? 23.688 -26.719 -12.344 1 47.25 58 GLN B O 1
ATOM 3293 N N . LYS B 1 59 ? 22.297 -27.828 -13.281 1 58.19 59 LYS B N 1
ATOM 3294 C CA . LYS B 1 59 ? 21.297 -26.781 -13.398 1 58.19 59 LYS B CA 1
ATOM 3295 C C . LYS B 1 59 ? 20.766 -26.359 -12.023 1 58.19 59 LYS B C 1
ATOM 3297 O O . LYS B 1 59 ? 20.719 -27.172 -11.102 1 58.19 59 LYS B O 1
ATOM 3302 N N . GLY B 1 60 ? 20.875 -25.219 -11.508 1 80.31 60 GLY B N 1
ATOM 3303 C CA . GLY B 1 60 ? 20.484 -24.531 -10.281 1 80.31 60 GLY B CA 1
ATOM 3304 C C . GLY B 1 60 ? 19.078 -24.891 -9.82 1 80.31 60 GLY B C 1
ATOM 3305 O O . GLY B 1 60 ? 18.453 -25.812 -10.367 1 80.31 60 GLY B O 1
ATOM 3306 N N . THR B 1 61 ? 18.828 -24.828 -8.617 1 91.75 61 THR B N 1
ATOM 3307 C CA . THR B 1 61 ? 17.516 -25.047 -8.039 1 91.75 61 THR B CA 1
ATOM 3308 C C . THR B 1 61 ? 16.859 -23.719 -7.68 1 91.75 61 THR B C 1
ATOM 3310 O O . THR B 1 61 ? 17.516 -22.672 -7.66 1 91.75 61 THR B O 1
ATOM 3313 N N . LEU B 1 62 ? 15.586 -23.812 -7.59 1 94.38 62 LEU B N 1
ATOM 3314 C CA . LEU B 1 62 ? 14.789 -22.672 -7.18 1 94.38 62 LEU B CA 1
ATOM 3315 C C . LEU B 1 62 ? 14.148 -22.906 -5.816 1 94.38 62 LEU B C 1
ATOM 3317 O O . LEU B 1 62 ? 13.703 -24.016 -5.52 1 94.38 62 LEU B O 1
ATOM 3321 N N . ASP B 1 63 ? 14.172 -21.922 -5.008 1 96.81 63 ASP B N 1
ATOM 3322 C CA . ASP B 1 63 ? 13.312 -21.859 -3.828 1 96.81 63 ASP B CA 1
ATOM 3323 C C . ASP B 1 63 ? 12.188 -20.844 -4.023 1 96.81 63 ASP B C 1
ATOM 3325 O O . ASP B 1 63 ? 12.422 -19.719 -4.484 1 96.81 63 ASP B O 1
ATOM 3329 N N . VAL B 1 64 ? 10.977 -21.297 -3.715 1 98.19 64 VAL B N 1
ATOM 3330 C CA . VAL B 1 64 ? 9.82 -20.422 -3.865 1 98.19 64 VAL B CA 1
ATOM 3331 C C . VAL B 1 64 ? 9.297 -20.016 -2.488 1 98.19 64 VAL B C 1
ATOM 3333 O O . VAL B 1 64 ? 8.977 -20.875 -1.66 1 98.19 64 VAL B O 1
ATOM 3336 N N . MET B 1 65 ? 9.219 -18.75 -2.256 1 98.62 65 MET B N 1
ATOM 3337 C CA . MET B 1 65 ? 8.656 -18.203 -1.023 1 98.62 65 MET B CA 1
ATOM 3338 C C . MET B 1 65 ? 7.328 -17.516 -1.292 1 98.62 65 MET B C 1
ATOM 3340 O O . MET B 1 65 ? 7.242 -16.641 -2.162 1 98.62 65 MET B O 1
ATOM 3344 N N . PHE B 1 66 ? 6.312 -17.906 -0.53 1 98.88 66 PHE B N 1
ATOM 3345 C CA . PHE B 1 66 ? 5.031 -17.219 -0.629 1 98.88 66 PHE B CA 1
ATOM 3346 C C . PHE B 1 66 ? 5.051 -15.914 0.164 1 98.88 66 PHE B C 1
ATOM 3348 O O . PHE B 1 66 ? 5.125 -15.93 1.395 1 98.88 66 PHE B O 1
ATOM 3355 N N . LEU B 1 67 ? 4.945 -14.797 -0.515 1 98.75 67 LEU B N 1
ATOM 3356 C CA . LEU B 1 67 ? 4.949 -13.484 0.13 1 98.75 67 LEU B CA 1
ATOM 3357 C C . LEU B 1 67 ? 3.537 -13.086 0.551 1 98.75 67 LEU B C 1
ATOM 3359 O O . LEU B 1 67 ? 3.359 -12.383 1.549 1 98.75 67 LEU B O 1
ATOM 3363 N N . GLY B 1 68 ? 2.635 -13.469 -0.222 1 98.81 68 GLY B N 1
ATOM 3364 C CA . GLY B 1 68 ? 1.22 -13.273 0.056 1 98.81 68 GLY B CA 1
ATOM 3365 C C . GLY B 1 68 ? 0.341 -14.352 -0.551 1 98.81 68 GLY B C 1
ATOM 3366 O O . GLY B 1 68 ? 0.64 -14.867 -1.629 1 98.81 68 GLY B O 1
ATOM 3367 N N . THR B 1 69 ? -0.776 -14.641 0.147 1 98.88 69 THR B N 1
ATOM 3368 C CA . THR B 1 69 ? -1.658 -15.719 -0.289 1 98.88 69 THR B CA 1
ATOM 3369 C C . THR B 1 69 ? -3.119 -15.289 -0.206 1 98.88 69 THR B C 1
ATOM 3371 O O . THR B 1 69 ? -4.023 -16.125 -0.229 1 98.88 69 THR B O 1
ATOM 3374 N N . GLY B 1 70 ? -3.301 -13.953 -0.038 1 98.5 70 GLY B N 1
ATOM 3375 C CA . GLY B 1 70 ? -4.648 -13.43 0.112 1 98.5 70 GLY B CA 1
ATOM 3376 C C . GLY B 1 70 ? -5.145 -12.695 -1.122 1 98.5 70 GLY B C 1
ATOM 3377 O O . GLY B 1 70 ? -4.387 -12.484 -2.07 1 98.5 70 GLY B O 1
ATOM 3378 N N . VAL B 1 71 ? -6.391 -12.359 -1.068 1 95.19 71 VAL B N 1
ATOM 3379 C CA . VAL B 1 71 ? -7.102 -11.695 -2.158 1 95.19 71 VAL B CA 1
ATOM 3380 C C . VAL B 1 71 ? -6.762 -10.211 -2.172 1 95.19 71 VAL B C 1
ATOM 3382 O O . VAL B 1 71 ? -5.969 -9.742 -1.352 1 95.19 71 VAL B O 1
ATOM 3385 N N . SER B 1 72 ? -7.434 -9.453 -3.076 1 93.81 72 SER B N 1
ATOM 3386 C CA . SER B 1 72 ? -7.121 -8.047 -3.316 1 93.81 72 SER B CA 1
ATOM 3387 C C . SER B 1 72 ? -7.266 -7.223 -2.039 1 93.81 72 SER B C 1
ATOM 3389 O O . SER B 1 72 ? -6.531 -6.254 -1.833 1 93.81 72 SER B O 1
ATOM 3391 N N . ILE B 1 73 ? -8.172 -7.578 -1.131 1 93 73 ILE B N 1
ATOM 3392 C CA . ILE B 1 73 ? -8.398 -6.801 0.082 1 93 73 ILE B CA 1
ATOM 3393 C C . ILE B 1 73 ? -7.523 -7.34 1.212 1 93 73 ILE B C 1
ATOM 3395 O O . ILE B 1 73 ? -7.516 -6.789 2.316 1 93 73 ILE B O 1
ATOM 3399 N N . ALA B 1 74 ? -6.711 -8.422 0.902 1 97.19 74 ALA B N 1
ATOM 3400 C CA . ALA B 1 74 ? -5.879 -9.086 1.901 1 97.19 74 ALA B CA 1
ATOM 3401 C C . ALA B 1 74 ? -6.715 -9.555 3.09 1 97.19 74 ALA B C 1
ATOM 3403 O O . ALA B 1 74 ? -7.938 -9.414 3.09 1 97.19 74 ALA B O 1
ATOM 3404 N N . VAL B 1 75 ? -6.152 -10.281 3.951 1 98.12 75 VAL B N 1
ATOM 3405 C CA . VAL B 1 75 ? -6.727 -10.695 5.227 1 98.12 75 VAL B CA 1
ATOM 3406 C C . VAL B 1 75 ? -5.812 -10.266 6.371 1 98.12 75 VAL B C 1
ATOM 3408 O O . VAL B 1 75 ? -4.641 -10.641 6.414 1 98.12 75 VAL B O 1
ATOM 3411 N N . PRO B 1 76 ? -6.27 -9.469 7.422 1 97.81 76 PRO B N 1
ATOM 3412 C CA . PRO B 1 76 ? -7.668 -9.133 7.707 1 97.81 76 PRO B CA 1
ATOM 3413 C C . PRO B 1 76 ? -8.211 -8.047 6.781 1 97.81 76 PRO B C 1
ATOM 3415 O O . PRO B 1 76 ? -7.457 -7.199 6.301 1 97.81 76 PRO B O 1
ATOM 3418 N N . ASN B 1 77 ? -9.469 -8.203 6.5 1 95.56 77 ASN B N 1
ATOM 3419 C CA . ASN B 1 77 ? -10.242 -7.09 5.965 1 95.56 77 ASN B CA 1
ATOM 3420 C C . ASN B 1 77 ? -10.383 -5.965 6.988 1 95.56 77 ASN B C 1
ATOM 3422 O O . ASN B 1 77 ? -10.797 -6.199 8.125 1 95.56 77 ASN B O 1
ATOM 3426 N N . MET B 1 78 ? -10.062 -4.742 6.598 1 95.56 78 MET B N 1
ATOM 3427 C CA . MET B 1 78 ? -10.07 -3.641 7.555 1 95.56 78 MET B CA 1
ATOM 3428 C C . MET B 1 78 ? -11.469 -3.406 8.109 1 95.56 78 MET B C 1
ATOM 3430 O O . MET B 1 78 ? -11.641 -3.197 9.312 1 95.56 78 MET B O 1
ATOM 3434 N N . GLY B 1 79 ? -12.453 -3.443 7.219 1 92.5 79 GLY B N 1
ATOM 3435 C CA . GLY B 1 79 ? -13.828 -3.256 7.66 1 92.5 79 GLY B CA 1
ATOM 3436 C C . GLY B 1 79 ? -14.266 -4.285 8.68 1 92.5 79 GLY B C 1
ATOM 3437 O O . GLY B 1 79 ? -14.93 -3.945 9.664 1 92.5 79 GLY B O 1
ATOM 3438 N N . HIS B 1 80 ? -13.898 -5.523 8.469 1 94.81 80 HIS B N 1
ATOM 3439 C CA . HIS B 1 80 ? -14.25 -6.594 9.398 1 94.81 80 HIS B CA 1
ATOM 3440 C C . HIS B 1 80 ? -13.602 -6.375 10.758 1 94.81 80 HIS B C 1
ATOM 3442 O O . HIS B 1 80 ? -14.227 -6.641 11.797 1 94.81 80 HIS B O 1
ATOM 3448 N N . VAL B 1 81 ? -12.398 -5.945 10.758 1 96.38 81 VAL B N 1
ATOM 3449 C CA . VAL B 1 81 ? -11.688 -5.695 12.008 1 96.38 81 VAL B CA 1
ATOM 3450 C C . VAL B 1 81 ? -12.359 -4.559 12.773 1 96.38 81 VAL B C 1
ATOM 3452 O O . VAL B 1 81 ? -12.562 -4.648 13.984 1 96.38 81 VAL B O 1
ATOM 3455 N N . LEU B 1 82 ? -12.688 -3.506 12.078 1 93.62 82 LEU B N 1
ATOM 3456 C CA . LEU B 1 82 ? -13.281 -2.33 12.703 1 93.62 82 LEU B CA 1
ATOM 3457 C C . LEU B 1 82 ? -14.672 -2.643 13.234 1 93.62 82 LEU B C 1
ATOM 3459 O O . LEU B 1 82 ? -15.102 -2.074 14.242 1 93.62 82 LEU B O 1
ATOM 3463 N N . GLU B 1 83 ? -15.32 -3.59 12.609 1 89.88 83 GLU B N 1
ATOM 3464 C CA . GLU B 1 83 ? -16.656 -3.982 13.031 1 89.88 83 GLU B CA 1
ATOM 3465 C C . GLU B 1 83 ? -16.594 -5.074 14.102 1 89.88 83 GLU B C 1
ATOM 3467 O O . GLU B 1 83 ? -17.547 -5.254 14.859 1 89.88 83 GLU B O 1
ATOM 3472 N N . GLY B 1 84 ? -15.664 -5.91 14.023 1 91.19 84 GLY B N 1
ATOM 3473 C CA . GLY B 1 84 ? -15.406 -6.906 15.055 1 91.19 84 GLY B CA 1
ATOM 3474 C C . GLY B 1 84 ? -16.25 -8.156 14.891 1 91.19 84 GLY B C 1
ATOM 3475 O O . GLY B 1 84 ? -16.469 -8.883 15.859 1 91.19 84 GLY B O 1
ATOM 3476 N N . HIS B 1 85 ? -16.641 -8.539 13.656 1 89.44 85 HIS B N 1
ATOM 3477 C CA . HIS B 1 85 ? -17.625 -9.609 13.555 1 89.44 85 HIS B CA 1
ATOM 3478 C C . HIS B 1 85 ? -17.047 -10.836 12.859 1 89.44 85 HIS B C 1
ATOM 3480 O O . HIS B 1 85 ? -17.641 -11.906 12.875 1 89.44 85 HIS B O 1
ATOM 3486 N N . CYS B 1 86 ? -15.969 -10.781 12.195 1 95.12 86 CYS B N 1
ATOM 3487 C CA . CYS B 1 86 ? -15.406 -11.875 11.414 1 95.12 86 CYS B CA 1
ATOM 3488 C C . CYS B 1 86 ? -14.297 -12.586 12.18 1 95.12 86 CYS B C 1
ATOM 3490 O O . CYS B 1 86 ? -13.227 -12.016 12.406 1 95.12 86 CYS B O 1
ATOM 3492 N N . ALA B 1 87 ? -14.531 -13.797 12.484 1 96.81 87 ALA B N 1
ATOM 3493 C CA . ALA B 1 87 ? -13.594 -14.547 13.32 1 96.81 87 ALA B CA 1
ATOM 3494 C C . ALA B 1 87 ? -12.234 -14.672 12.641 1 96.81 87 ALA B C 1
ATOM 3496 O O . ALA B 1 87 ? -11.188 -14.523 13.289 1 96.81 87 ALA B O 1
ATOM 3497 N N . THR B 1 88 ? -12.227 -14.938 11.375 1 97.56 88 THR B N 1
ATOM 3498 C CA . THR B 1 88 ? -10.992 -15.102 10.625 1 97.56 88 THR B CA 1
ATOM 3499 C C . THR B 1 88 ? -10.18 -13.812 10.625 1 97.56 88 THR B C 1
ATOM 3501 O O . THR B 1 88 ? -8.984 -13.82 10.93 1 97.56 88 THR B O 1
ATOM 3504 N N . CYS B 1 89 ? -10.805 -12.703 10.352 1 97.88 89 CYS B N 1
ATOM 3505 C CA . CYS B 1 89 ? -10.125 -11.414 10.297 1 97.88 89 CYS B CA 1
ATOM 3506 C C . CYS B 1 89 ? -9.656 -10.992 11.688 1 97.88 89 CYS B C 1
ATOM 3508 O O . CYS B 1 89 ? -8.578 -10.398 11.828 1 97.88 89 CYS B O 1
ATOM 3510 N N . MET B 1 90 ? -10.461 -11.297 12.648 1 97.69 90 MET B N 1
ATOM 3511 C CA . MET B 1 90 ? -10.062 -10.945 14.008 1 97.69 90 MET B CA 1
ATOM 3512 C C . MET B 1 90 ? -8.836 -11.742 14.438 1 97.69 90 MET B C 1
ATOM 3514 O O . MET B 1 90 ? -7.914 -11.188 15.047 1 97.69 90 MET B O 1
ATOM 3518 N N . ARG B 1 91 ? -8.766 -13.023 14.094 1 97.44 91 ARG B N 1
ATOM 3519 C CA . ARG B 1 91 ? -7.59 -13.836 14.383 1 97.44 91 ARG B CA 1
ATOM 3520 C C . ARG B 1 91 ? -6.367 -13.312 13.641 1 97.44 91 ARG B C 1
ATOM 3522 O O . ARG B 1 91 ? -5.285 -13.188 14.219 1 97.44 91 ARG B O 1
ATOM 3529 N N . ALA B 1 92 ? -6.566 -13 12.43 1 98.06 92 ALA B N 1
ATOM 3530 C CA . ALA B 1 92 ? -5.484 -12.484 11.602 1 98.06 92 ALA B CA 1
ATOM 3531 C C . ALA B 1 92 ? -4.941 -11.172 12.156 1 98.06 92 ALA B C 1
ATOM 3533 O O . ALA B 1 92 ? -3.738 -10.914 12.094 1 98.06 92 ALA B O 1
ATOM 3534 N N . HIS B 1 93 ? -5.832 -10.352 12.641 1 97.81 93 HIS B N 1
ATOM 3535 C CA . HIS B 1 93 ? -5.441 -9.039 13.164 1 97.81 93 HIS B CA 1
ATOM 3536 C C . HIS B 1 93 ? -4.727 -9.172 14.508 1 97.81 93 HIS B C 1
ATOM 3538 O O . HIS B 1 93 ? -3.725 -8.492 14.75 1 97.81 93 HIS B O 1
ATOM 3544 N N . SER B 1 94 ? -5.156 -10.031 15.375 1 96.69 94 SER B N 1
ATOM 3545 C CA . SER B 1 94 ? -4.672 -10.117 16.75 1 96.69 94 SER B CA 1
ATOM 3546 C C . SER B 1 94 ? -3.363 -10.898 16.828 1 96.69 94 SER B C 1
ATOM 3548 O O . SER B 1 94 ? -2.562 -10.68 17.734 1 96.69 94 SER B O 1
ATOM 3550 N N . ASN B 1 95 ? -3.146 -11.789 15.875 1 96.19 95 ASN B N 1
ATOM 3551 C CA . ASN B 1 95 ? -1.96 -12.633 15.883 1 96.19 95 ASN B CA 1
ATOM 3552 C C . ASN B 1 95 ? -1.17 -12.5 14.586 1 96.19 95 ASN B C 1
ATOM 3554 O O . ASN B 1 95 ? -1.486 -13.164 13.594 1 96.19 95 ASN B O 1
ATOM 3558 N N . PRO B 1 96 ? -0.079 -11.789 14.609 1 91 96 PRO B N 1
ATOM 3559 C CA . PRO B 1 96 ? 0.699 -11.562 13.391 1 91 96 PRO B CA 1
ATOM 3560 C C . PRO B 1 96 ? 1.299 -12.852 12.828 1 91 96 PRO B C 1
ATOM 3562 O O . PRO B 1 96 ? 1.715 -12.891 11.664 1 91 96 PRO B O 1
ATOM 3565 N N . ALA B 1 97 ? 1.355 -13.898 13.617 1 93.81 97 ALA B N 1
ATOM 3566 C CA . ALA B 1 97 ? 1.941 -15.164 13.172 1 93.81 97 ALA B CA 1
ATOM 3567 C C . ALA B 1 97 ? 0.869 -16.109 12.633 1 93.81 97 ALA B C 1
ATOM 3569 O O . ALA B 1 97 ? 1.181 -17.188 12.125 1 93.81 97 ALA B O 1
ATOM 3570 N N . SER B 1 98 ? -0.342 -15.656 12.695 1 97.25 98 SER B N 1
ATOM 3571 C CA . SER B 1 98 ? -1.433 -16.5 12.227 1 97.25 98 SER B CA 1
ATOM 3572 C C . SER B 1 98 ? -1.312 -16.797 10.734 1 97.25 98 SER B C 1
ATOM 3574 O O . SER B 1 98 ? -1.001 -15.891 9.953 1 97.25 98 SER B O 1
ATOM 3576 N N . LYS B 1 99 ? -1.642 -18.047 10.359 1 98.31 99 LYS B N 1
ATOM 3577 C CA . LYS B 1 99 ? -1.663 -18.406 8.945 1 98.31 99 LYS B CA 1
ATOM 3578 C C . LYS B 1 99 ? -2.887 -17.812 8.242 1 98.31 99 LYS B C 1
ATOM 3580 O O . LYS B 1 99 ? -2.975 -17.828 7.016 1 98.31 99 LYS B O 1
ATOM 3585 N N . ASP B 1 100 ? -3.773 -17.234 9.07 1 98 100 ASP B N 1
ATOM 3586 C CA . ASP B 1 100 ? -4.957 -16.609 8.5 1 98 100 ASP B CA 1
ATOM 3587 C C . ASP B 1 100 ? -4.641 -15.195 8 1 98 100 ASP B C 1
ATOM 3589 O O . ASP B 1 100 ? -5.441 -14.594 7.285 1 98 100 ASP B O 1
ATOM 3593 N N . ARG B 1 101 ? -3.535 -14.672 8.461 1 98.44 101 ARG B N 1
ATOM 3594 C CA . ARG B 1 101 ? -3.092 -13.383 7.941 1 98.44 101 ARG B CA 1
ATOM 3595 C C . ARG B 1 101 ? -2.475 -13.531 6.555 1 98.44 101 ARG B C 1
ATOM 3597 O O . ARG B 1 101 ? -1.488 -14.25 6.387 1 98.44 101 ARG B O 1
ATOM 3604 N N . ARG B 1 102 ? -3.1 -12.867 5.59 1 98.69 102 ARG B N 1
ATOM 3605 C CA . ARG B 1 102 ? -2.703 -13.086 4.203 1 98.69 102 ARG B CA 1
ATOM 3606 C C . ARG B 1 102 ? -2.561 -11.758 3.461 1 98.69 102 ARG B C 1
ATOM 3608 O O . ARG B 1 102 ? -3.508 -10.977 3.395 1 98.69 102 ARG B O 1
ATOM 3615 N N . ASN B 1 103 ? -1.356 -11.469 2.957 1 98.62 103 ASN B N 1
ATOM 3616 C CA . ASN B 1 103 ? -1.107 -10.359 2.051 1 98.62 103 ASN B CA 1
ATOM 3617 C C . ASN B 1 103 ? -1.594 -10.664 0.636 1 98.62 103 ASN B C 1
ATOM 3619 O O . ASN B 1 103 ? -2.086 -11.758 0.369 1 98.62 103 ASN B O 1
ATOM 3623 N N . ASN B 1 104 ? -1.567 -9.656 -0.259 1 98.62 104 ASN B N 1
ATOM 3624 C CA . ASN B 1 104 ? -1.924 -9.891 -1.653 1 98.62 104 ASN B CA 1
ATOM 3625 C C . ASN B 1 104 ? -1.057 -10.984 -2.275 1 98.62 104 ASN B C 1
ATOM 3627 O O . ASN B 1 104 ? 0.133 -11.086 -1.971 1 98.62 104 ASN B O 1
ATOM 3631 N N . VAL B 1 105 ? -1.635 -11.711 -3.133 1 98.69 105 VAL B N 1
ATOM 3632 C CA . VAL B 1 105 ? -0.971 -12.852 -3.758 1 98.69 105 VAL B CA 1
ATOM 3633 C C . VAL B 1 105 ? 0.346 -12.398 -4.387 1 98.69 105 VAL B C 1
ATOM 3635 O O . VAL B 1 105 ? 0.387 -11.398 -5.109 1 98.69 105 VAL B O 1
ATOM 3638 N N . SER B 1 106 ? 1.387 -13.055 -4.07 1 98.88 106 SER B N 1
ATOM 3639 C CA . SER B 1 106 ? 2.732 -12.812 -4.578 1 98.88 106 SER B CA 1
ATOM 3640 C C . SER B 1 106 ? 3.701 -13.898 -4.117 1 98.88 106 SER B C 1
ATOM 3642 O O . SER B 1 106 ? 3.562 -14.438 -3.016 1 98.88 106 SER B O 1
ATOM 3644 N N . ILE B 1 107 ? 4.68 -14.234 -4.957 1 98.88 107 ILE B N 1
ATOM 3645 C CA . ILE B 1 107 ? 5.746 -15.148 -4.562 1 98.88 107 ILE B CA 1
ATOM 3646 C C . ILE B 1 107 ? 7.102 -14.555 -4.938 1 98.88 107 ILE B C 1
ATOM 3648 O O . ILE B 1 107 ? 7.191 -13.711 -5.836 1 98.88 107 ILE B O 1
ATOM 3652 N N . ALA B 1 108 ? 8.125 -14.93 -4.195 1 98.5 108 ALA B N 1
ATOM 3653 C CA . ALA B 1 108 ? 9.531 -14.695 -4.52 1 98.5 108 ALA B CA 1
ATOM 3654 C C . ALA B 1 108 ? 10.234 -15.992 -4.895 1 98.5 108 ALA B C 1
ATOM 3656 O O . ALA B 1 108 ? 10.188 -16.969 -4.145 1 98.5 108 ALA B O 1
ATOM 3657 N N . ILE B 1 109 ? 10.797 -16 -6.051 1 97.62 109 ILE B N 1
ATOM 3658 C CA . ILE B 1 109 ? 11.602 -17.125 -6.504 1 97.62 109 ILE B CA 1
ATOM 3659 C C . ILE B 1 109 ? 13.078 -16.828 -6.309 1 97.62 109 ILE B C 1
ATOM 3661 O O . ILE B 1 109 ? 13.609 -15.883 -6.906 1 97.62 109 ILE B O 1
ATOM 3665 N N . LEU B 1 110 ? 13.695 -17.562 -5.512 1 95.44 110 LEU B N 1
ATOM 3666 C CA . LEU B 1 110 ? 15.117 -17.422 -5.223 1 95.44 110 LEU B CA 1
ATOM 3667 C C . LEU B 1 110 ? 15.938 -18.438 -6.02 1 95.44 110 LEU B C 1
ATOM 3669 O O . LEU B 1 110 ? 15.719 -19.641 -5.902 1 95.44 110 LEU B O 1
ATOM 3673 N N . VAL B 1 111 ? 16.828 -17.953 -6.824 1 94.12 111 VAL B N 1
ATOM 3674 C CA . VAL B 1 111 ? 17.594 -18.781 -7.738 1 94.12 111 VAL B CA 1
ATOM 3675 C C . VAL B 1 111 ? 18.906 -19.219 -7.078 1 94.12 111 VAL B C 1
ATOM 3677 O O . VAL B 1 111 ? 19.734 -18.375 -6.715 1 94.12 111 VAL B O 1
ATOM 3680 N N . ASN B 1 112 ? 19.016 -20.531 -6.938 1 88.25 112 ASN B N 1
ATOM 3681 C CA . ASN B 1 112 ? 20.219 -21.078 -6.336 1 88.25 112 ASN B CA 1
ATOM 3682 C C . ASN B 1 112 ? 21.25 -21.484 -7.398 1 88.25 112 ASN B C 1
ATOM 3684 O O . ASN B 1 112 ? 20.875 -22.031 -8.445 1 88.25 112 ASN B O 1
ATOM 3688 N N . GLY B 1 113 ? 22.594 -21.359 -7.18 1 71 113 GLY B N 1
ATOM 3689 C CA . GLY B 1 113 ? 23.656 -21.984 -7.938 1 71 113 GLY B CA 1
ATOM 3690 C C . GLY B 1 113 ? 23.969 -21.266 -9.234 1 71 113 GLY B C 1
ATOM 3691 O O . GLY B 1 113 ? 24.766 -21.75 -10.047 1 71 113 GLY B O 1
ATOM 3692 N N . THR B 1 114 ? 23.172 -20.438 -9.68 1 54.62 114 THR B N 1
ATOM 3693 C CA . THR B 1 114 ? 23.562 -19.875 -10.969 1 54.62 114 THR B CA 1
ATOM 3694 C C . THR B 1 114 ? 24.688 -18.859 -10.797 1 54.62 114 THR B C 1
ATOM 3696 O O . THR B 1 114 ? 25 -18.109 -11.727 1 54.62 114 THR B O 1
ATOM 3699 N N . GLY B 1 115 ? 25.406 -19 -9.789 1 45.97 115 GLY B N 1
ATOM 3700 C CA . GLY B 1 115 ? 26.391 -17.969 -9.539 1 45.97 115 GLY B CA 1
ATOM 3701 C C . GLY B 1 115 ? 27.391 -17.828 -10.672 1 45.97 115 GLY B C 1
ATOM 3702 O O . GLY B 1 115 ? 28.125 -18.766 -10.977 1 45.97 115 GLY B O 1
ATOM 3703 N N . GLN B 1 116 ? 27.047 -17.438 -11.836 1 41.91 116 GLN B N 1
ATOM 3704 C CA . GLN B 1 116 ? 28.203 -17.125 -12.68 1 41.91 116 GLN B CA 1
ATOM 3705 C C . GLN B 1 116 ? 29.375 -16.625 -11.844 1 41.91 116 GLN B C 1
ATOM 3707 O O . GLN B 1 116 ? 30.531 -16.688 -12.289 1 41.91 116 GLN B O 1
ATOM 3712 N N . GLY B 1 117 ? 29.375 -15.461 -10.992 1 37.84 117 GLY B N 1
ATOM 3713 C CA . GLY B 1 117 ? 30.562 -15 -10.289 1 37.84 117 GLY B CA 1
ATOM 3714 C C . GLY B 1 117 ? 30.656 -15.539 -8.867 1 37.84 117 GLY B C 1
ATOM 3715 O O . GLY B 1 117 ? 29.641 -15.898 -8.266 1 37.84 117 GLY B O 1
ATOM 3716 N N . PRO B 1 118 ? 31.922 -16.125 -8.586 1 36.19 118 PRO B N 1
ATOM 3717 C CA . PRO B 1 118 ? 32.281 -16.719 -7.297 1 36.19 118 PRO B CA 1
ATOM 3718 C C . PRO B 1 118 ? 31.594 -16.047 -6.117 1 36.19 118 PRO B C 1
ATOM 3720 O O . PRO B 1 118 ? 31.219 -16.703 -5.148 1 36.19 118 PRO B O 1
ATOM 3723 N N . ALA B 1 119 ? 32.062 -14.789 -5.898 1 37.09 119 ALA B N 1
ATOM 3724 C CA . ALA B 1 119 ? 32.062 -14.008 -4.664 1 37.09 119 ALA B CA 1
ATOM 3725 C C . ALA B 1 119 ? 30.609 -13.695 -4.242 1 37.09 119 ALA B C 1
ATOM 3727 O O . ALA B 1 119 ? 30.375 -13.148 -3.164 1 37.09 119 ALA B O 1
ATOM 3728 N N . ASP B 1 120 ? 29.562 -13.336 -5.133 1 42.34 120 ASP B N 1
ATOM 3729 C CA . ASP B 1 120 ? 28.359 -12.602 -4.766 1 42.34 120 ASP B CA 1
ATOM 3730 C C . ASP B 1 120 ? 27.281 -13.539 -4.23 1 42.34 120 ASP B C 1
ATOM 3732 O O . ASP B 1 120 ? 26.734 -14.352 -4.977 1 42.34 120 ASP B O 1
ATOM 3736 N N . SER B 1 121 ? 27.391 -14.156 -3.213 1 49.47 121 SER B N 1
ATOM 3737 C CA . SER B 1 121 ? 26.469 -14.781 -2.268 1 49.47 121 SER B CA 1
ATOM 3738 C C . SER B 1 121 ? 25.031 -14.312 -2.492 1 49.47 121 SER B C 1
ATOM 3740 O O . SER B 1 121 ? 24.125 -14.75 -1.797 1 49.47 121 SER B O 1
ATOM 3742 N N . ASP B 1 122 ? 24.797 -13.422 -3.396 1 63.56 122 ASP B N 1
ATOM 3743 C CA . ASP B 1 122 ? 23.453 -12.82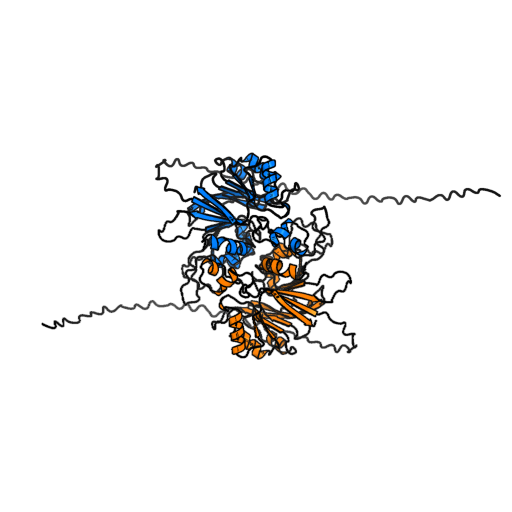8 -3.377 1 63.56 122 ASP B CA 1
ATOM 3744 C C . ASP B 1 122 ? 22.562 -13.453 -4.438 1 63.56 122 ASP B C 1
ATOM 3746 O O . ASP B 1 122 ? 22.844 -13.367 -5.633 1 63.56 122 ASP B O 1
ATOM 3750 N N . ARG B 1 123 ? 21.734 -14.508 -4.07 1 81 123 ARG B N 1
ATOM 3751 C CA . ARG B 1 123 ? 20.688 -15.125 -4.879 1 81 123 ARG B CA 1
ATOM 3752 C C . ARG B 1 123 ? 19.875 -14.078 -5.633 1 81 123 ARG B C 1
ATOM 3754 O O . ARG B 1 123 ? 19.594 -13.008 -5.094 1 81 123 ARG B O 1
ATOM 3761 N N . ASP B 1 124 ? 19.75 -14.477 -7.004 1 90.12 124 ASP B N 1
ATOM 3762 C CA . ASP B 1 124 ? 18.766 -13.648 -7.703 1 90.12 124 ASP B CA 1
ATOM 3763 C C . ASP B 1 124 ? 17.375 -13.875 -7.141 1 90.12 124 ASP B C 1
ATOM 3765 O O . ASP B 1 124 ? 16.984 -15 -6.836 1 90.12 124 ASP B O 1
ATOM 3769 N N . CYS B 1 125 ? 16.734 -12.797 -7.016 1 95.38 125 CYS B N 1
ATOM 3770 C CA . CYS B 1 125 ? 15.352 -12.852 -6.559 1 95.38 125 CYS B CA 1
ATOM 3771 C C . CYS B 1 125 ? 14.398 -12.383 -7.648 1 95.38 125 CYS B C 1
ATOM 3773 O O . CYS B 1 125 ? 14.547 -11.281 -8.18 1 95.38 125 CYS B O 1
ATOM 3775 N N . ILE B 1 126 ? 13.453 -13.266 -7.996 1 97.06 126 ILE B N 1
ATOM 3776 C CA . ILE B 1 126 ? 12.406 -12.969 -8.969 1 97.06 126 ILE B CA 1
ATOM 3777 C C . ILE B 1 126 ? 11.062 -12.852 -8.266 1 97.06 126 ILE B C 1
ATOM 3779 O O . ILE B 1 126 ? 10.625 -13.781 -7.582 1 97.06 126 ILE B O 1
ATOM 3783 N N . LEU B 1 127 ? 10.453 -11.68 -8.461 1 98.38 127 LEU B N 1
ATOM 3784 C CA . LEU B 1 127 ? 9.125 -11.477 -7.887 1 98.38 127 LEU B CA 1
ATOM 3785 C C . LEU B 1 127 ? 8.039 -11.758 -8.914 1 98.38 127 LEU B C 1
ATOM 3787 O O . LEU B 1 127 ? 8.203 -11.445 -10.102 1 98.38 127 LEU B O 1
ATOM 3791 N N . VAL B 1 128 ? 6.992 -12.406 -8.453 1 98.88 128 VAL B N 1
ATOM 3792 C CA . VAL B 1 128 ? 5.754 -12.406 -9.227 1 98.88 128 VAL B CA 1
ATOM 3793 C C . VAL B 1 128 ? 4.727 -11.492 -8.562 1 98.88 128 VAL B C 1
ATOM 3795 O O . VAL B 1 128 ? 4.266 -11.773 -7.449 1 98.88 128 VAL B O 1
ATOM 3798 N N . ASP B 1 129 ? 4.383 -10.414 -9.188 1 98.81 129 ASP B N 1
ATOM 3799 C CA . ASP B 1 129 ? 3.465 -9.367 -8.758 1 98.81 129 ASP B CA 1
ATOM 3800 C C . ASP B 1 129 ? 4.062 -8.547 -7.609 1 98.81 129 ASP B C 1
ATOM 3802 O O . ASP B 1 129 ? 4.863 -9.062 -6.828 1 98.81 129 ASP B O 1
ATOM 3806 N N . ALA B 1 130 ? 3.762 -7.301 -7.594 1 98.19 130 ALA B N 1
ATOM 3807 C CA . ALA B 1 130 ? 4.129 -6.309 -6.59 1 98.19 130 ALA B CA 1
ATOM 3808 C C . ALA B 1 130 ? 2.928 -5.453 -6.199 1 98.19 130 ALA B C 1
ATOM 3810 O O . ALA B 1 130 ? 2.768 -4.332 -6.688 1 98.19 130 ALA B O 1
ATOM 3811 N N . GLY B 1 131 ? 2.16 -6.016 -5.301 1 97.31 131 GLY B N 1
ATOM 3812 C CA . GLY B 1 131 ? 0.891 -5.391 -4.965 1 97.31 131 GLY B CA 1
ATOM 3813 C C . GLY B 1 131 ? 0.991 -4.43 -3.793 1 97.31 131 GLY B C 1
ATOM 3814 O O . GLY B 1 131 ? 2.092 -4.07 -3.371 1 97.31 131 GLY B O 1
ATOM 3815 N N . LYS B 1 132 ? -0.181 -4.055 -3.246 1 95.44 132 LYS B N 1
ATOM 3816 C CA . LYS B 1 132 ? -0.335 -3.018 -2.23 1 95.44 132 LYS B CA 1
ATOM 3817 C C . LYS B 1 132 ? 0.301 -3.445 -0.91 1 95.44 132 LYS B C 1
ATOM 3819 O O . LYS B 1 132 ? 0.659 -2.602 -0.086 1 95.44 132 LYS B O 1
ATOM 3824 N N . THR B 1 133 ? 0.426 -4.746 -0.699 1 97.81 133 THR B N 1
ATOM 3825 C CA . THR B 1 133 ? 0.908 -5.23 0.589 1 97.81 133 THR B CA 1
ATOM 3826 C C . THR B 1 133 ? 2.361 -5.688 0.486 1 97.81 133 THR B C 1
ATOM 3828 O O . THR B 1 133 ? 2.883 -6.328 1.402 1 97.81 133 THR B O 1
ATOM 3831 N N . MET B 1 134 ? 3.016 -5.344 -0.62 1 98.06 134 MET B N 1
ATOM 3832 C CA . MET B 1 134 ? 4.375 -5.812 -0.864 1 98.06 134 MET B CA 1
ATOM 3833 C C . MET B 1 134 ? 5.316 -5.348 0.243 1 98.06 134 MET B C 1
ATOM 3835 O O . MET B 1 134 ? 6.145 -6.125 0.725 1 98.06 134 MET B O 1
ATOM 3839 N N . ARG B 1 135 ? 5.195 -4.102 0.655 1 97.56 135 ARG B N 1
ATOM 3840 C CA . ARG B 1 135 ? 6.086 -3.559 1.672 1 97.56 135 ARG B CA 1
ATOM 3841 C C . ARG B 1 135 ? 6.035 -4.387 2.949 1 97.56 135 ARG B C 1
ATOM 3843 O O . ARG B 1 135 ? 7.074 -4.738 3.514 1 97.56 135 ARG B O 1
ATOM 3850 N N . ASP B 1 136 ? 4.859 -4.699 3.383 1 97.19 136 ASP B N 1
ATOM 3851 C CA . ASP B 1 136 ? 4.691 -5.516 4.582 1 97.19 136 ASP B CA 1
ATOM 3852 C C . ASP B 1 136 ? 5.336 -6.891 4.402 1 97.19 136 ASP B C 1
ATOM 3854 O O . ASP B 1 136 ? 6.051 -7.363 5.285 1 97.19 136 ASP B O 1
ATOM 3858 N N . ALA B 1 137 ? 5.082 -7.508 3.271 1 98.19 137 ALA B N 1
ATOM 3859 C CA . ALA B 1 137 ? 5.625 -8.836 2.986 1 98.19 137 ALA B CA 1
ATOM 3860 C C . ALA B 1 137 ? 7.152 -8.812 3.01 1 98.19 137 ALA B C 1
ATOM 3862 O O . ALA B 1 137 ? 7.777 -9.688 3.617 1 98.19 137 ALA B O 1
ATOM 3863 N N . ILE B 1 138 ? 7.758 -7.832 2.387 1 98 138 ILE B N 1
ATOM 3864 C CA . ILE B 1 138 ? 9.211 -7.738 2.238 1 98 138 ILE B CA 1
ATOM 3865 C C . ILE B 1 138 ? 9.852 -7.527 3.604 1 98 138 ILE B C 1
ATOM 3867 O O . ILE B 1 138 ? 10.805 -8.227 3.965 1 98 138 ILE B O 1
ATOM 3871 N N . LEU B 1 139 ? 9.352 -6.598 4.363 1 97.31 139 LEU B N 1
ATOM 3872 C CA . LEU B 1 139 ? 9.93 -6.285 5.664 1 97.31 139 LEU B CA 1
ATOM 3873 C C . LEU B 1 139 ? 9.852 -7.488 6.598 1 97.31 139 LEU B C 1
ATOM 3875 O O . LEU B 1 139 ? 10.734 -7.695 7.434 1 97.31 139 LEU B O 1
ATOM 3879 N N . ARG B 1 140 ? 8.867 -8.32 6.391 1 96.62 140 ARG B N 1
ATOM 3880 C CA . ARG B 1 140 ? 8.664 -9.469 7.273 1 96.62 140 ARG B CA 1
ATOM 3881 C C . ARG B 1 140 ? 9.508 -10.656 6.832 1 96.62 140 ARG B C 1
ATOM 3883 O O . ARG B 1 140 ? 9.945 -11.453 7.664 1 96.62 140 ARG B O 1
ATOM 3890 N N . ARG B 1 141 ? 9.758 -10.781 5.559 1 97.25 141 ARG B N 1
ATOM 3891 C CA . ARG B 1 141 ? 10.242 -12.07 5.082 1 97.25 141 ARG B CA 1
ATOM 3892 C C . ARG B 1 141 ? 11.672 -11.969 4.559 1 97.25 141 ARG B C 1
ATOM 3894 O O . ARG B 1 141 ? 12.484 -12.859 4.789 1 97.25 141 ARG B O 1
ATOM 3901 N N . PHE B 1 142 ? 12.039 -10.93 3.906 1 97.06 142 PHE B N 1
ATOM 3902 C CA . PHE B 1 142 ? 13.289 -10.852 3.158 1 97.06 142 PHE B CA 1
ATOM 3903 C C . PHE B 1 142 ? 14.484 -10.812 4.102 1 97.06 142 PHE B C 1
ATOM 3905 O O . PHE B 1 142 ? 15.5 -11.461 3.85 1 97.06 142 PHE B O 1
ATOM 3912 N N . PRO B 1 143 ? 14.367 -10.039 5.238 1 95.25 143 PRO B N 1
ATOM 3913 C CA . PRO B 1 143 ? 15.547 -10 6.113 1 95.25 143 PRO B CA 1
ATOM 3914 C C . PRO B 1 143 ? 15.961 -11.383 6.602 1 95.25 143 PRO B C 1
ATOM 3916 O O . PRO B 1 143 ? 17.141 -11.75 6.504 1 95.25 143 PRO B O 1
ATOM 3919 N N . ALA B 1 144 ? 15.047 -12.164 7.035 1 93.75 144 ALA B N 1
ATOM 3920 C CA . ALA B 1 144 ? 15.352 -13.492 7.543 1 93.75 144 ALA B CA 1
ATOM 3921 C C . ALA B 1 144 ? 15.828 -14.414 6.422 1 93.75 144 ALA B C 1
ATOM 3923 O O . ALA B 1 144 ? 16.594 -15.344 6.66 1 93.75 144 ALA B O 1
ATOM 3924 N N . ALA B 1 145 ? 15.383 -14.164 5.195 1 94.19 145 ALA B N 1
ATOM 3925 C CA . ALA B 1 145 ? 15.734 -15.008 4.055 1 94.19 145 ALA B CA 1
ATOM 3926 C C . ALA B 1 145 ? 17.047 -14.562 3.432 1 94.19 145 ALA B C 1
ATOM 3928 O O . ALA B 1 145 ? 17.547 -15.203 2.504 1 94.19 145 ALA B O 1
ATOM 3929 N N . GLY B 1 146 ? 17.562 -13.453 3.852 1 92.25 146 GLY B N 1
ATOM 3930 C CA . GLY B 1 146 ? 18.828 -12.938 3.332 1 92.25 146 GLY B CA 1
ATOM 3931 C C . GLY B 1 146 ? 18.703 -12.336 1.946 1 92.25 146 GLY B C 1
ATOM 3932 O O . GLY B 1 146 ? 19.672 -12.312 1.185 1 92.25 146 GLY B O 1
ATOM 3933 N N . VAL B 1 147 ? 17.547 -11.953 1.541 1 93.56 147 VAL B N 1
ATOM 3934 C CA . VAL B 1 147 ? 17.328 -11.328 0.243 1 93.56 147 VAL B CA 1
ATOM 3935 C C . VAL B 1 147 ? 17.594 -9.82 0.342 1 93.56 147 VAL B C 1
ATOM 3937 O O . VAL B 1 147 ? 17.016 -9.141 1.197 1 93.56 147 VAL B O 1
ATOM 3940 N N . ARG B 1 148 ? 18.359 -9.25 -0.572 1 89.94 148 ARG B N 1
ATOM 3941 C CA . ARG B 1 148 ? 18.766 -7.859 -0.434 1 89.94 148 ARG B CA 1
ATOM 3942 C C . ARG B 1 148 ? 18.219 -7.016 -1.582 1 89.94 148 ARG B C 1
ATOM 3944 O O . ARG B 1 148 ? 18.172 -5.785 -1.488 1 89.94 148 ARG B O 1
ATOM 3951 N N . SER B 1 149 ? 17.922 -7.664 -2.664 1 91.12 149 SER B N 1
ATOM 3952 C CA . SER B 1 149 ? 17.453 -6.945 -3.848 1 91.12 149 SER B CA 1
ATOM 3953 C C . SER B 1 149 ? 16.625 -7.848 -4.758 1 91.12 149 SER B C 1
ATOM 3955 O O . SER B 1 149 ? 16.594 -9.062 -4.57 1 91.12 149 SER B O 1
ATOM 3957 N N . VAL B 1 150 ? 15.922 -7.227 -5.652 1 94.25 150 VAL B N 1
ATOM 3958 C CA . VAL B 1 150 ? 15.102 -7.914 -6.645 1 94.25 150 VAL B CA 1
ATOM 3959 C C . VAL B 1 150 ? 15.656 -7.652 -8.047 1 94.25 150 VAL B C 1
ATOM 3961 O O . VAL B 1 150 ? 15.93 -6.508 -8.406 1 94.25 150 VAL B O 1
ATOM 3964 N N . GLN B 1 151 ? 15.797 -8.727 -8.805 1 92.38 151 GLN B N 1
ATOM 3965 C CA . GLN B 1 151 ? 16.422 -8.594 -10.117 1 92.38 151 GLN B CA 1
ATOM 3966 C C . GLN B 1 151 ? 15.367 -8.617 -11.227 1 92.38 151 GLN B C 1
ATOM 3968 O O . GLN B 1 151 ? 15.578 -8.047 -12.305 1 92.38 151 GLN B O 1
ATOM 3973 N N . ALA B 1 152 ? 14.281 -9.281 -10.945 1 95.94 152 ALA B N 1
ATOM 3974 C CA . ALA B 1 152 ? 13.227 -9.359 -11.961 1 95.94 152 ALA B CA 1
ATOM 3975 C C . ALA B 1 152 ? 11.844 -9.383 -11.312 1 95.94 152 ALA B C 1
ATOM 3977 O O . ALA B 1 152 ? 11.695 -9.805 -10.164 1 95.94 152 ALA B O 1
ATOM 3978 N N . LEU B 1 153 ? 10.883 -8.875 -12.078 1 97.81 153 LEU B N 1
ATOM 3979 C CA . LEU B 1 153 ? 9.477 -8.867 -11.703 1 97.81 153 LEU B CA 1
ATOM 3980 C C . LEU B 1 153 ? 8.602 -9.367 -12.852 1 97.81 153 LEU B C 1
ATOM 3982 O O . LEU B 1 153 ? 8.734 -8.906 -13.992 1 97.81 153 LEU B O 1
ATOM 3986 N N . LEU B 1 154 ? 7.836 -10.406 -12.594 1 98.69 154 LEU B N 1
ATOM 3987 C CA . LEU B 1 154 ? 6.785 -10.828 -13.508 1 98.69 154 LEU B CA 1
ATOM 3988 C C . LEU B 1 154 ? 5.418 -10.359 -13.023 1 98.69 154 LEU B C 1
ATOM 3990 O O . LEU B 1 154 ? 5.047 -10.594 -11.875 1 98.69 154 LEU B O 1
ATOM 3994 N N . LEU B 1 155 ? 4.695 -9.633 -13.875 1 98.62 155 LEU B N 1
ATOM 3995 C CA . LEU B 1 155 ? 3.354 -9.18 -13.531 1 98.62 155 LEU B CA 1
ATOM 3996 C C . LEU B 1 155 ? 2.293 -10.047 -14.203 1 98.62 155 LEU B C 1
ATOM 3998 O O . LEU B 1 155 ? 2.332 -10.25 -15.414 1 98.62 155 LEU B O 1
ATOM 4002 N N . THR B 1 156 ? 1.371 -10.484 -13.367 1 98.62 156 THR B N 1
ATOM 4003 C CA . THR B 1 156 ? 0.282 -11.297 -13.898 1 98.62 156 THR B CA 1
ATOM 4004 C C . THR B 1 156 ? -0.735 -10.422 -14.625 1 98.62 156 THR B C 1
ATOM 4006 O O . THR B 1 156 ? -1.265 -10.82 -15.672 1 98.62 156 THR B O 1
ATOM 4009 N N . HIS B 1 157 ? -1.091 -9.344 -14.047 1 97.38 157 HIS B N 1
ATOM 4010 C CA . HIS B 1 157 ? -2.08 -8.422 -14.594 1 97.38 157 HIS B CA 1
ATOM 4011 C C . HIS B 1 157 ? -1.968 -7.051 -13.945 1 97.38 157 HIS B C 1
ATOM 4013 O O . HIS B 1 157 ? -1.046 -6.797 -13.164 1 97.38 157 HIS B O 1
ATOM 4019 N N . ASP B 1 158 ? -2.891 -6.082 -14.25 1 94.94 158 ASP B N 1
ATOM 4020 C CA . ASP B 1 158 ? -2.637 -4.684 -13.922 1 94.94 158 ASP B CA 1
ATOM 4021 C C . ASP B 1 158 ? -3.469 -4.246 -12.719 1 94.94 158 ASP B C 1
ATOM 4023 O O . ASP B 1 158 ? -3.51 -3.061 -12.383 1 94.94 158 ASP B O 1
ATOM 4027 N N . HIS B 1 159 ? -4.121 -5.172 -11.992 1 94.19 159 HIS B N 1
ATOM 4028 C CA . HIS B 1 159 ? -4.918 -4.777 -10.836 1 94.19 159 HIS B CA 1
ATOM 4029 C C . HIS B 1 159 ? -4.031 -4.246 -9.711 1 94.19 159 HIS B C 1
ATOM 4031 O O . HIS B 1 159 ? -2.834 -4.531 -9.672 1 94.19 159 HIS B O 1
ATOM 4037 N N . ALA B 1 160 ? -4.656 -3.49 -8.789 1 93.5 160 ALA B N 1
ATOM 4038 C CA . ALA B 1 160 ? -3.957 -2.828 -7.688 1 93.5 160 ALA B CA 1
ATOM 4039 C C . ALA B 1 160 ? -3.211 -3.84 -6.824 1 93.5 160 ALA B C 1
ATOM 4041 O O . ALA B 1 160 ? -2.09 -3.58 -6.379 1 93.5 160 ALA B O 1
ATOM 4042 N N . ASP B 1 161 ? -3.809 -4.969 -6.594 1 95.06 161 ASP B N 1
ATOM 4043 C CA . ASP B 1 161 ? -3.209 -5.961 -5.707 1 95.06 161 ASP B CA 1
ATOM 4044 C C . ASP B 1 161 ? -2.018 -6.645 -6.375 1 95.06 161 ASP B C 1
ATOM 4046 O O . ASP B 1 161 ? -1.275 -7.383 -5.727 1 95.06 161 ASP B O 1
ATOM 4050 N N . ALA B 1 162 ? -1.737 -6.348 -7.641 1 98 162 ALA B N 1
ATOM 4051 C CA . ALA B 1 162 ? -0.577 -6.898 -8.336 1 98 162 ALA B CA 1
ATOM 4052 C C . ALA B 1 162 ? 0.437 -5.809 -8.664 1 98 162 ALA B C 1
ATOM 4054 O O . ALA B 1 162 ? 1.6 -6.098 -8.953 1 98 162 ALA B O 1
ATOM 4055 N N . THR B 1 163 ? -0.004 -4.527 -8.594 1 96.75 163 THR B N 1
ATOM 4056 C CA . THR B 1 163 ? 0.885 -3.547 -9.211 1 96.75 163 THR B CA 1
ATOM 4057 C C . THR B 1 163 ? 1.102 -2.355 -8.281 1 96.75 163 THR B C 1
ATOM 4059 O O . THR B 1 163 ? 2.029 -1.568 -8.484 1 96.75 163 THR B O 1
ATOM 4062 N N . PHE B 1 164 ? 0.398 -2.109 -7.234 1 95.56 164 PHE B N 1
ATOM 4063 C CA . PHE B 1 164 ? 0.424 -0.845 -6.508 1 95.56 164 PHE B CA 1
ATOM 4064 C C . PHE B 1 164 ? 1.591 -0.807 -5.527 1 95.56 164 PHE B C 1
ATOM 4066 O O . PHE B 1 164 ? 1.78 0.183 -4.82 1 95.56 164 PHE B O 1
ATOM 4073 N N . GLY B 1 165 ? 2.393 -1.753 -5.559 1 96.56 165 GLY B N 1
ATOM 4074 C CA . GLY B 1 165 ? 3.656 -1.702 -4.844 1 96.56 165 GLY B CA 1
ATOM 4075 C C . GLY B 1 165 ? 4.824 -1.292 -5.719 1 96.56 165 GLY B C 1
ATOM 4076 O O . GLY B 1 165 ? 5.949 -1.155 -5.238 1 96.56 165 GLY B O 1
ATOM 4077 N N . LEU B 1 166 ? 4.617 -1.016 -6.98 1 94.94 166 LEU B N 1
ATOM 4078 C CA . LEU B 1 166 ? 5.672 -0.742 -7.949 1 94.94 166 LEU B CA 1
ATOM 4079 C C . LEU B 1 166 ? 6.508 0.46 -7.52 1 94.94 166 LEU B C 1
ATOM 4081 O O . LEU B 1 166 ? 7.727 0.476 -7.715 1 94.94 166 LEU B O 1
ATOM 4085 N N . ASP B 1 167 ? 5.875 1.461 -6.934 1 91.75 167 ASP B N 1
ATOM 4086 C CA . ASP B 1 167 ? 6.578 2.656 -6.48 1 91.75 167 ASP B CA 1
ATOM 4087 C C . ASP B 1 167 ? 7.652 2.307 -5.453 1 91.75 167 ASP B C 1
ATOM 4089 O O . ASP B 1 167 ? 8.719 2.928 -5.422 1 91.75 167 ASP B O 1
ATOM 4093 N N . ASP B 1 168 ? 7.422 1.317 -4.695 1 93.81 168 ASP B N 1
ATOM 4094 C CA . ASP B 1 168 ? 8.289 0.958 -3.58 1 93.81 168 ASP B CA 1
ATOM 4095 C C . ASP B 1 168 ? 9.453 0.085 -4.047 1 93.81 168 ASP B C 1
ATOM 4097 O O . ASP B 1 168 ? 10.383 -0.182 -3.285 1 93.81 168 ASP B O 1
ATOM 4101 N N . LEU B 1 169 ? 9.469 -0.323 -5.281 1 93.25 169 LEU B N 1
ATOM 4102 C CA . LEU B 1 169 ? 10.562 -1.143 -5.797 1 93.25 169 LEU B CA 1
ATOM 4103 C C . LEU B 1 169 ? 11.875 -0.372 -5.777 1 93.25 169 LEU B C 1
ATOM 4105 O O . LEU B 1 169 ? 12.953 -0.967 -5.887 1 93.25 169 LEU B O 1
ATOM 4109 N N . ARG B 1 170 ? 11.805 0.912 -5.637 1 87.5 170 ARG B N 1
ATOM 4110 C CA . ARG B 1 170 ? 12.992 1.754 -5.578 1 87.5 170 ARG B CA 1
ATOM 4111 C C . ARG B 1 170 ? 13.914 1.321 -4.441 1 87.5 170 ARG B C 1
ATOM 4113 O O . ARG B 1 170 ? 15.133 1.453 -4.543 1 87.5 170 ARG B O 1
ATOM 4120 N N . ASP B 1 171 ? 13.352 0.746 -3.447 1 89.56 171 ASP B N 1
ATOM 4121 C CA . ASP B 1 171 ? 14.125 0.356 -2.271 1 89.56 171 ASP B CA 1
ATOM 4122 C C . ASP B 1 171 ? 14.75 -1.024 -2.457 1 89.56 171 ASP B C 1
ATOM 4124 O O . ASP B 1 171 ? 15.586 -1.445 -1.656 1 89.56 171 ASP B O 1
ATOM 4128 N N . LEU B 1 172 ? 14.352 -1.721 -3.535 1 91.38 172 LEU B N 1
ATOM 4129 C CA . LEU B 1 172 ? 14.766 -3.107 -3.711 1 91.38 172 LEU B CA 1
ATOM 4130 C C . LEU B 1 172 ? 15.773 -3.232 -4.852 1 91.38 172 LEU B C 1
ATOM 4132 O O . LEU B 1 172 ? 16.078 -4.344 -5.293 1 91.38 172 LEU B O 1
ATOM 4136 N N . GLN B 1 173 ? 16.141 -2.082 -5.281 1 84.94 173 GLN B N 1
ATOM 4137 C CA . GLN B 1 173 ? 17.125 -2.082 -6.363 1 84.94 173 GLN B CA 1
ATOM 4138 C C . GLN B 1 173 ? 18.547 -2.039 -5.824 1 84.94 173 GLN B C 1
ATOM 4140 O O . GLN B 1 173 ? 18.797 -1.465 -4.762 1 84.94 173 GLN B O 1
ATOM 4145 N N . MET B 1 174 ? 19.422 -2.727 -6.504 1 66.44 174 MET B N 1
ATOM 4146 C CA . MET B 1 174 ? 20.828 -2.727 -6.113 1 66.44 174 MET B CA 1
ATOM 4147 C C . MET B 1 174 ? 21.438 -1.343 -6.293 1 66.44 174 MET B C 1
ATOM 4149 O O . MET B 1 174 ? 21.391 -0.769 -7.379 1 66.44 174 MET B O 1
ATOM 4153 N N . LYS B 1 175 ? 21.562 -0.627 -5.16 1 61.06 175 LYS B N 1
ATOM 4154 C CA . LYS B 1 175 ? 22.172 0.701 -5.23 1 61.06 175 LYS B CA 1
ATOM 4155 C C . LYS B 1 175 ? 23.641 0.66 -4.82 1 61.06 175 LYS B C 1
ATOM 4157 O O . LYS B 1 175 ? 24.016 -0.11 -3.936 1 61.06 175 LYS B O 1
ATOM 4162 N N . GLU B 1 176 ? 24.484 1.021 -5.758 1 51.84 176 GLU B N 1
ATOM 4163 C CA . GLU B 1 176 ? 25.844 1.271 -5.297 1 51.84 176 GLU B CA 1
ATOM 4164 C C . GLU B 1 176 ? 25.938 2.613 -4.582 1 51.84 176 GLU B C 1
ATOM 4166 O O . GLU B 1 176 ? 25.422 3.621 -5.059 1 51.84 176 GLU B O 1
ATOM 4171 N N . HIS B 1 177 ? 25.656 2.656 -3.291 1 47.81 177 HIS B N 1
ATOM 4172 C CA . HIS B 1 177 ? 25.797 3.889 -2.527 1 47.81 177 HIS B CA 1
ATOM 4173 C C . HIS B 1 177 ? 27.219 4.43 -2.639 1 47.81 177 HIS B C 1
ATOM 4175 O O . HIS B 1 177 ? 28.188 3.693 -2.441 1 47.81 177 HIS B O 1
ATOM 4181 N N . GLU B 1 178 ? 27.375 5.316 -3.582 1 41.84 178 GLU B N 1
ATOM 4182 C CA . GLU B 1 178 ? 28.656 5.98 -3.379 1 41.84 178 GLU B CA 1
ATOM 4183 C C . GLU B 1 178 ? 28.641 6.848 -2.123 1 41.84 178 GLU B C 1
ATOM 4185 O O . GLU B 1 178 ? 27.75 7.676 -1.948 1 41.84 178 GLU B O 1
ATOM 4190 N N . GLU B 1 179 ? 29.266 6.488 -1.207 1 42.09 179 GLU B N 1
ATOM 4191 C CA . GLU B 1 179 ? 29.516 7.203 0.043 1 42.09 179 GLU B CA 1
ATOM 4192 C C . GLU B 1 179 ? 29.703 8.695 -0.206 1 42.09 179 GLU B C 1
ATOM 4194 O O . GLU B 1 179 ? 30.453 9.086 -1.104 1 42.09 179 GLU B O 1
ATOM 4199 N N . GLY B 1 180 ? 29.031 9.68 0.446 1 39.69 180 GLY B N 1
ATOM 4200 C CA . GLY B 1 180 ? 29.328 11.102 0.529 1 39.69 180 GLY B CA 1
ATOM 4201 C C . GLY B 1 180 ? 28.438 11.953 -0.344 1 39.69 180 GLY B C 1
ATOM 4202 O O . GLY B 1 180 ? 28.375 13.172 -0.184 1 39.69 180 GLY B O 1
ATOM 4203 N N . VAL B 1 181 ? 28.047 11.453 -1.554 1 39.56 181 VAL B N 1
ATOM 4204 C CA . VAL B 1 181 ? 27.516 12.461 -2.459 1 39.56 181 VAL B CA 1
ATOM 4205 C C . VAL B 1 181 ? 25.984 12.375 -2.484 1 39.56 181 VAL B C 1
ATOM 4207 O O . VAL B 1 181 ? 25.312 13.195 -3.117 1 39.56 181 VAL B O 1
ATOM 4210 N N . GLY B 1 182 ? 25.297 11.766 -1.499 1 43.34 182 GLY B N 1
ATOM 4211 C CA . GLY B 1 182 ? 23.844 11.742 -1.505 1 43.34 182 GLY B CA 1
ATOM 4212 C C . GLY B 1 182 ? 23.266 11.25 -2.818 1 43.34 182 GLY B C 1
ATOM 4213 O O . GLY B 1 182 ? 22.078 11.461 -3.092 1 43.34 182 GLY B O 1
ATOM 4214 N N . ILE B 1 183 ? 24.172 11.039 -3.811 1 43 183 ILE B N 1
ATOM 4215 C CA . ILE B 1 183 ? 23.766 10.594 -5.133 1 43 183 ILE B CA 1
ATOM 4216 C C . ILE B 1 183 ? 23.609 9.078 -5.145 1 43 183 ILE B C 1
ATOM 4218 O O . ILE B 1 183 ? 24.5 8.359 -4.684 1 43 183 ILE B O 1
ATOM 4222 N N . HIS B 1 184 ? 22.438 8.594 -5.164 1 50.19 184 HIS B N 1
ATOM 4223 C CA . HIS B 1 184 ? 22.203 7.164 -5.348 1 50.19 184 HIS B CA 1
ATOM 4224 C C . HIS B 1 184 ? 22.484 6.742 -6.789 1 50.19 184 HIS B C 1
ATOM 4226 O O . HIS B 1 184 ? 21.953 7.34 -7.727 1 50.19 184 HIS B O 1
ATOM 4232 N N . LEU B 1 185 ? 23.734 6.121 -7.004 1 51.09 185 LEU B N 1
ATOM 4233 C CA . LEU B 1 185 ? 24.031 5.543 -8.312 1 51.09 185 LEU B CA 1
ATOM 4234 C C . LEU B 1 185 ? 23.312 4.207 -8.484 1 51.09 185 LEU B C 1
ATOM 4236 O O . LEU B 1 185 ? 23.375 3.346 -7.605 1 51.09 185 LEU B O 1
ATOM 4240 N N . LEU B 1 186 ? 22.266 4.27 -9.242 1 56.5 186 LEU B N 1
ATOM 4241 C CA . LEU B 1 186 ? 21.562 3.027 -9.547 1 56.5 186 LEU B CA 1
ATOM 4242 C C . LEU B 1 186 ? 22.391 2.156 -10.484 1 56.5 186 LEU B C 1
ATOM 4244 O O . LEU B 1 18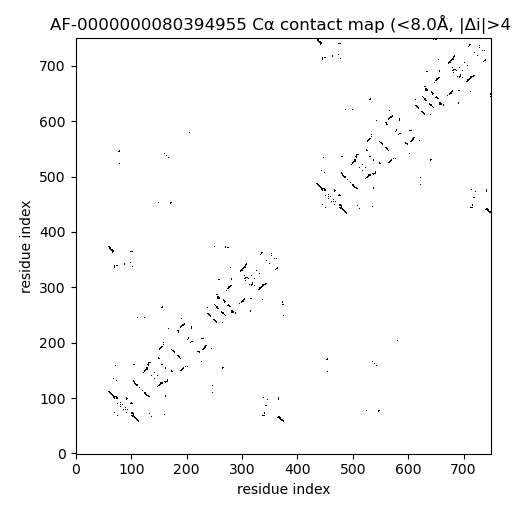6 ? 22.828 2.617 -11.547 1 56.5 186 LEU B O 1
ATOM 4248 N N . ASP B 1 187 ? 22.75 0.884 -9.992 1 58.12 187 ASP B N 1
ATOM 4249 C CA . ASP B 1 187 ? 23.562 0.012 -10.828 1 58.12 187 ASP B CA 1
ATOM 4250 C C . ASP B 1 187 ? 22.734 -0.624 -11.945 1 58.12 187 ASP B C 1
ATOM 4252 O O . ASP B 1 187 ? 23.062 -0.489 -13.125 1 58.12 187 ASP B O 1
ATOM 4256 N N . GLU B 1 188 ? 21.547 -1.425 -11.539 1 73.25 188 GLU B N 1
ATOM 4257 C CA . GLU B 1 188 ? 20.875 -2.219 -12.562 1 73.25 188 GLU B CA 1
ATOM 4258 C C . GLU B 1 188 ? 19.359 -2.09 -12.445 1 73.25 188 GLU B C 1
ATOM 4260 O O . GLU B 1 188 ? 18.812 -2.09 -11.344 1 73.25 188 GLU B O 1
ATOM 4265 N N . PRO B 1 189 ? 18.688 -1.894 -13.539 1 86.44 189 PRO B N 1
ATOM 4266 C CA . PRO B 1 189 ? 17.234 -1.88 -13.531 1 86.44 189 PRO B CA 1
ATOM 4267 C C . PRO B 1 189 ? 16.625 -3.234 -13.164 1 86.44 189 PRO B C 1
ATOM 4269 O O . PRO B 1 189 ? 17.297 -4.266 -13.289 1 86.44 189 PRO B O 1
ATOM 4272 N N . ILE B 1 190 ? 15.469 -3.186 -12.578 1 91.38 190 ILE B N 1
ATOM 4273 C CA . ILE B 1 190 ? 14.695 -4.41 -12.414 1 91.38 190 ILE B CA 1
ATOM 4274 C C . ILE B 1 190 ? 14.008 -4.766 -13.734 1 91.38 190 ILE B C 1
ATOM 4276 O O . ILE B 1 190 ? 13.297 -3.941 -14.312 1 91.38 190 ILE B O 1
ATOM 4280 N N . ASP B 1 191 ? 14.273 -5.988 -14.234 1 93.75 191 ASP B N 1
ATOM 4281 C CA . ASP B 1 191 ? 13.586 -6.453 -15.438 1 93.75 191 ASP B CA 1
ATOM 4282 C C . ASP B 1 191 ? 12.125 -6.785 -15.141 1 93.75 191 ASP B C 1
ATOM 4284 O O . ASP B 1 191 ? 11.836 -7.59 -14.258 1 93.75 191 ASP B O 1
ATOM 4288 N N . VAL B 1 192 ? 11.211 -6.16 -15.922 1 96.5 192 VAL B N 1
ATOM 4289 C CA . VAL B 1 192 ? 9.789 -6.387 -15.688 1 96.5 192 VAL B CA 1
ATOM 4290 C C . VAL B 1 192 ? 9.172 -7.078 -16.891 1 96.5 192 VAL B C 1
ATOM 4292 O O . VAL B 1 192 ? 9.133 -6.512 -17.984 1 96.5 192 VAL B O 1
ATOM 4295 N N . TYR B 1 193 ? 8.703 -8.289 -16.719 1 97.69 193 TYR B N 1
ATOM 4296 C CA . TYR B 1 193 ? 8.031 -9.055 -17.766 1 97.69 193 TYR B CA 1
ATOM 4297 C C . TYR B 1 193 ? 6.516 -9.016 -17.578 1 97.69 193 TYR B C 1
ATOM 4299 O O . TYR B 1 193 ? 6.012 -9.258 -16.484 1 97.69 193 TYR B O 1
ATOM 4307 N N . LEU B 1 194 ? 5.781 -8.648 -18.594 1 97.81 194 LEU B N 1
ATOM 4308 C CA . LEU B 1 194 ? 4.344 -8.438 -18.5 1 97.81 194 LEU B CA 1
ATOM 4309 C C . LEU B 1 194 ? 3.695 -8.484 -19.875 1 97.81 194 LEU B C 1
ATOM 4311 O O . LEU B 1 194 ? 4.391 -8.469 -20.891 1 97.81 194 LEU B O 1
ATOM 4315 N N . GLN B 1 195 ? 2.367 -8.516 -19.828 1 96.56 195 GLN B N 1
ATOM 4316 C CA . GLN B 1 195 ? 1.602 -8.367 -21.062 1 96.56 195 GLN B CA 1
ATOM 4317 C C . GLN B 1 195 ? 1.682 -6.945 -21.594 1 96.56 195 GLN B C 1
ATOM 4319 O O . GLN B 1 195 ? 1.812 -5.992 -20.812 1 96.56 195 GLN B O 1
ATOM 4324 N N . ASP B 1 196 ? 1.518 -6.883 -22.922 1 95.31 196 ASP B N 1
ATOM 4325 C CA . ASP B 1 196 ? 1.459 -5.559 -23.531 1 95.31 196 ASP B CA 1
ATOM 4326 C C . ASP B 1 196 ? 0.278 -4.754 -22.984 1 95.31 196 ASP B C 1
ATOM 4328 O O . ASP B 1 196 ? 0.394 -3.551 -22.75 1 95.31 196 ASP B O 1
ATOM 4332 N N . ALA B 1 197 ? -0.806 -5.402 -22.844 1 94.88 197 ALA B N 1
ATOM 4333 C CA . ALA B 1 197 ? -1.994 -4.746 -22.297 1 94.88 197 ALA B CA 1
ATOM 4334 C C . ALA B 1 197 ? -1.732 -4.207 -20.891 1 94.88 197 ALA B C 1
ATOM 4336 O O . ALA B 1 197 ? -2.189 -3.113 -20.547 1 94.88 197 ALA B O 1
ATOM 4337 N N . THR B 1 198 ? -1.058 -4.973 -20.109 1 96.12 198 THR B N 1
ATOM 4338 C CA . THR B 1 198 ? -0.7 -4.527 -18.766 1 96.12 198 THR B CA 1
ATOM 4339 C C . THR B 1 198 ? 0.217 -3.309 -18.812 1 96.12 198 THR B C 1
ATOM 4341 O O . THR B 1 198 ? 0.037 -2.354 -18.062 1 96.12 198 THR B O 1
ATOM 4344 N N . LEU B 1 199 ? 1.18 -3.309 -19.703 1 95.69 199 LEU B N 1
ATOM 4345 C CA . LEU B 1 199 ? 2.072 -2.164 -19.859 1 95.69 199 LEU B CA 1
ATOM 4346 C C . LEU B 1 199 ? 1.287 -0.909 -20.219 1 95.69 199 LEU B C 1
ATOM 4348 O O . LEU B 1 199 ? 1.557 0.174 -19.703 1 95.69 199 LEU B O 1
ATOM 4352 N N . THR B 1 200 ? 0.377 -1.04 -21.109 1 93.25 200 THR B N 1
ATOM 4353 C CA . THR B 1 200 ? -0.459 0.08 -21.531 1 93.25 200 THR B CA 1
ATOM 4354 C C . THR B 1 200 ? -1.231 0.65 -20.344 1 93.25 200 THR B C 1
ATOM 4356 O O . THR B 1 200 ? -1.292 1.868 -20.156 1 93.25 200 THR B O 1
ATOM 4359 N N . ALA B 1 201 ? -1.762 -0.241 -19.578 1 92.75 201 ALA B N 1
ATOM 4360 C CA . ALA B 1 201 ? -2.477 0.191 -18.375 1 92.75 201 ALA B CA 1
ATOM 4361 C C . ALA B 1 201 ? -1.54 0.913 -17.422 1 92.75 201 ALA B C 1
ATOM 4363 O O . ALA B 1 201 ? -1.907 1.938 -16.828 1 92.75 201 ALA B O 1
ATOM 4364 N N . LEU B 1 202 ? -0.373 0.396 -17.266 1 93.56 202 LEU B N 1
ATOM 4365 C CA . LEU B 1 202 ? 0.587 0.958 -16.328 1 93.56 202 LEU B CA 1
ATOM 4366 C C . LEU B 1 202 ? 1.073 2.326 -16.797 1 93.56 202 LEU B C 1
ATOM 4368 O O . LEU B 1 202 ? 1.411 3.184 -15.977 1 93.56 202 LEU B O 1
ATOM 4372 N N . LYS B 1 203 ? 1.122 2.578 -18.062 1 90.38 203 LYS B N 1
ATOM 4373 C CA . LYS B 1 203 ? 1.478 3.893 -18.578 1 90.38 203 LYS B CA 1
ATOM 4374 C C . LYS B 1 203 ? 0.512 4.965 -18.078 1 90.38 203 LYS B C 1
ATOM 4376 O O . LYS B 1 203 ? 0.92 6.094 -17.812 1 90.38 203 LYS B O 1
ATOM 4381 N N . HIS B 1 204 ? -0.644 4.559 -17.922 1 86.94 204 HIS B N 1
ATOM 4382 C CA . HIS B 1 204 ? -1.652 5.484 -17.422 1 86.94 204 HIS B CA 1
ATOM 4383 C C . HIS B 1 204 ? -1.564 5.617 -15.906 1 86.94 204 HIS B C 1
ATOM 4385 O O . HIS B 1 204 ? -1.625 6.727 -15.367 1 86.94 204 HIS B O 1
ATOM 4391 N N . GLN B 1 205 ? -1.366 4.57 -15.305 1 85.81 205 GLN B N 1
ATOM 4392 C CA . GLN B 1 205 ? -1.409 4.543 -13.844 1 85.81 205 GLN B CA 1
ATOM 4393 C C . GLN B 1 205 ? -0.116 5.09 -13.242 1 85.81 205 GLN B C 1
ATOM 4395 O O . GLN B 1 205 ? -0.137 5.738 -12.195 1 85.81 205 GLN B O 1
ATOM 4400 N N . PHE B 1 206 ? 0.979 4.738 -13.938 1 86.94 206 PHE B N 1
ATOM 4401 C CA . PHE B 1 206 ? 2.318 5.047 -13.445 1 86.94 206 PHE B CA 1
ATOM 4402 C C . PHE B 1 206 ? 3.121 5.789 -14.508 1 86.94 206 PHE B C 1
ATOM 4404 O O . PHE B 1 206 ? 4.27 5.438 -14.781 1 86.94 206 PHE B O 1
ATOM 4411 N N . GLY B 1 207 ? 2.572 6.777 -15.047 1 80.31 207 GLY B N 1
ATOM 4412 C CA . GLY B 1 207 ? 3.246 7.504 -16.109 1 80.31 207 GLY B CA 1
ATOM 4413 C C . GLY B 1 207 ? 4.684 7.859 -15.781 1 80.31 207 GLY B C 1
ATOM 4414 O O . GLY B 1 207 ? 5.562 7.785 -16.641 1 80.31 207 GLY B O 1
ATOM 4415 N N . TYR B 1 208 ? 4.973 8.125 -14.57 1 77.12 208 TYR B N 1
ATOM 4416 C CA . TYR B 1 208 ? 6.301 8.562 -14.156 1 77.12 208 TYR B CA 1
ATOM 4417 C C . TYR B 1 208 ? 7.277 7.391 -14.133 1 77.12 208 TYR B C 1
ATOM 4419 O O . TYR B 1 208 ? 8.492 7.59 -14.125 1 77.12 208 TYR B O 1
ATOM 4427 N N . LEU B 1 209 ? 6.773 6.145 -14.125 1 81.5 209 LEU B N 1
ATOM 4428 C CA . LEU B 1 209 ? 7.629 4.965 -14.117 1 81.5 209 LEU B CA 1
ATOM 4429 C C . LEU B 1 209 ? 7.891 4.469 -15.531 1 81.5 209 LEU B C 1
ATOM 4431 O O . LEU B 1 209 ? 8.922 3.844 -15.797 1 81.5 209 LEU B O 1
ATOM 4435 N N . VAL B 1 210 ? 6.895 4.473 -16.438 1 79.94 210 VAL B N 1
ATOM 4436 C CA . VAL B 1 210 ? 6.98 3.857 -17.766 1 79.94 210 VAL B CA 1
ATOM 4437 C C . VAL B 1 210 ? 7.609 4.84 -18.75 1 79.94 210 VAL B C 1
ATOM 4439 O O . VAL B 1 210 ? 8.32 4.434 -19.672 1 79.94 210 VAL B O 1
ATOM 4442 N N . GLY B 1 211 ? 7.461 6.121 -18.75 1 62.09 211 GLY B N 1
ATOM 4443 C CA . GLY B 1 211 ? 8.023 7.113 -19.656 1 62.09 211 GLY B CA 1
ATOM 4444 C C . GLY B 1 211 ? 9.43 7.527 -19.297 1 62.09 211 GLY B C 1
ATOM 4445 O O . GLY B 1 211 ? 10.047 8.344 -19.984 1 62.09 211 GLY B O 1
ATOM 4446 N N . ALA B 1 212 ? 9.781 7.219 -18.203 1 53.12 212 ALA B N 1
ATOM 4447 C CA . ALA B 1 212 ? 11.141 7.637 -17.859 1 53.12 212 ALA B CA 1
ATOM 4448 C C . ALA B 1 212 ? 12.148 7.039 -18.844 1 53.12 212 ALA B C 1
ATOM 4450 O O . ALA B 1 212 ? 11.906 5.984 -19.438 1 53.12 212 ALA B O 1
ATOM 4451 N N . THR B 1 213 ? 13.039 7.91 -19.5 1 46.56 213 THR B N 1
ATOM 4452 C CA . THR B 1 213 ? 14.039 7.742 -20.562 1 46.56 213 THR B CA 1
ATOM 4453 C C . THR B 1 213 ? 14.75 6.398 -20.422 1 46.56 213 THR B C 1
ATOM 4455 O O . THR B 1 213 ? 15.055 5.961 -19.312 1 46.56 213 THR B O 1
ATOM 4458 N N . PRO B 1 214 ? 14.711 5.707 -21.656 1 42.38 214 PRO B N 1
ATOM 4459 C CA . PRO B 1 214 ? 15.586 4.535 -21.766 1 42.38 214 PRO B CA 1
ATOM 4460 C C . PRO B 1 214 ? 16.891 4.691 -20.984 1 42.38 214 PRO B C 1
ATOM 4462 O O . PRO B 1 214 ? 17.438 5.797 -20.906 1 42.38 214 PRO B O 1
ATOM 4465 N N . TRP B 1 215 ? 17 3.943 -19.969 1 40 215 TRP B N 1
ATOM 4466 C CA . TRP B 1 215 ? 18.281 3.791 -19.297 1 40 215 TRP B CA 1
ATOM 4467 C C . TRP B 1 215 ? 19.422 3.754 -20.312 1 40 215 TRP B C 1
ATOM 4469 O O . TRP B 1 215 ? 20.547 3.393 -19.953 1 40 215 TRP B O 1
ATOM 4479 N N . ALA B 1 216 ? 19.156 3.824 -21.516 1 37.72 216 ALA B N 1
ATOM 4480 C CA . ALA B 1 216 ? 20.281 3.609 -22.438 1 37.72 216 ALA B CA 1
ATOM 4481 C C . ALA B 1 216 ? 21.484 4.422 -22 1 37.72 216 ALA B C 1
ATOM 4483 O O . ALA B 1 216 ? 22.594 4.207 -22.5 1 37.72 216 ALA B O 1
ATOM 4484 N N . ASP B 1 217 ? 21.297 5.734 -21.781 1 37.44 217 ASP B N 1
ATOM 4485 C CA . ASP B 1 217 ? 22.625 6.297 -21.594 1 37.44 217 ASP B CA 1
ATOM 4486 C C . ASP B 1 217 ? 23.203 5.906 -20.234 1 37.44 217 ASP B C 1
ATOM 4488 O O . ASP B 1 217 ? 22.562 6.105 -19.203 1 37.44 217 ASP B O 1
ATOM 4492 N N . LYS B 1 218 ? 23.922 4.863 -20.203 1 39.56 218 LYS B N 1
ATOM 4493 C CA . LYS B 1 218 ? 24.797 4.277 -19.188 1 39.56 218 LYS B CA 1
ATOM 4494 C C . LYS B 1 218 ? 25.156 5.305 -18.125 1 39.56 218 LYS B C 1
ATOM 4496 O O . LYS B 1 218 ? 25.938 5.02 -17.219 1 39.56 218 LYS B O 1
ATOM 4501 N N . ALA B 1 219 ? 25.047 6.543 -18.375 1 36.72 219 ALA B N 1
ATOM 4502 C CA . ALA B 1 219 ? 25.625 7.453 -17.391 1 36.72 219 ALA B CA 1
ATOM 4503 C C . ALA B 1 219 ? 24.797 7.48 -16.109 1 36.72 219 ALA B C 1
ATOM 4505 O O . ALA B 1 219 ? 23.562 7.52 -16.172 1 36.72 219 ALA B O 1
ATOM 4506 N N . ARG B 1 220 ? 25.359 7 -15.008 1 42.47 220 ARG B N 1
ATOM 4507 C CA . ARG B 1 220 ? 25.016 7.062 -13.594 1 42.47 220 ARG B CA 1
ATOM 4508 C C . ARG B 1 220 ? 24.078 8.227 -13.305 1 42.47 220 ARG B C 1
ATOM 4510 O O . ARG B 1 220 ? 24.453 9.391 -13.477 1 42.47 220 ARG B O 1
ATOM 4517 N N . ARG B 1 221 ? 22.797 8.125 -13.562 1 44.88 221 ARG B N 1
ATOM 4518 C CA . ARG B 1 221 ? 21.953 9.297 -13.398 1 44.88 221 ARG B CA 1
ATOM 4519 C C . ARG B 1 221 ? 21.734 9.609 -11.922 1 44.88 221 ARG B C 1
ATOM 4521 O O . ARG B 1 221 ? 21.562 8.695 -11.109 1 44.88 221 ARG B O 1
ATOM 4528 N N . ILE B 1 222 ? 22.25 10.648 -11.516 1 41.94 222 ILE B N 1
ATOM 4529 C CA . ILE B 1 222 ? 21.812 11.305 -10.289 1 41.94 222 ILE B CA 1
ATOM 4530 C C . ILE B 1 222 ? 20.297 11.414 -10.281 1 41.94 222 ILE B C 1
ATOM 4532 O O . ILE B 1 222 ? 19.703 12.023 -11.172 1 41.94 222 ILE B O 1
ATOM 4536 N N . LEU B 1 223 ? 19.688 10.344 -9.734 1 46.66 223 LEU B N 1
ATOM 4537 C CA . LEU B 1 223 ? 18.234 10.438 -9.656 1 46.66 223 LEU B CA 1
ATOM 4538 C C . LEU B 1 223 ? 17.812 11.68 -8.875 1 46.66 223 LEU B C 1
ATOM 4540 O O . LEU B 1 223 ? 18.172 11.836 -7.703 1 46.66 223 LEU B O 1
ATOM 4544 N N . GLN B 1 224 ? 17.469 12.781 -9.578 1 49 224 GLN B N 1
ATOM 4545 C CA . GLN B 1 224 ? 16.891 13.938 -8.906 1 49 224 GLN B CA 1
ATOM 4546 C C . GLN B 1 224 ? 15.641 13.547 -8.109 1 49 224 GLN B C 1
ATOM 4548 O O . GLN B 1 224 ? 15.352 14.141 -7.074 1 49 224 GLN B O 1
ATOM 4553 N N . ARG B 1 225 ? 15.016 12.352 -8.75 1 59.25 225 ARG B N 1
ATOM 4554 C CA . ARG B 1 225 ? 13.852 11.828 -8.047 1 59.25 225 ARG B CA 1
ATOM 4555 C C . ARG B 1 225 ? 14.055 10.375 -7.648 1 59.25 225 ARG B C 1
ATOM 4557 O O . ARG B 1 225 ? 14.539 9.57 -8.445 1 59.25 225 ARG B O 1
ATOM 4564 N N . ASN B 1 226 ? 13.844 10.164 -6.453 1 68.62 226 ASN B N 1
ATOM 4565 C CA . ASN B 1 226 ? 14.008 8.812 -5.922 1 68.62 226 ASN B CA 1
ATOM 4566 C C . ASN B 1 226 ? 12.859 7.906 -6.359 1 68.62 226 ASN B C 1
ATOM 4568 O O . ASN B 1 226 ? 11.961 7.609 -5.57 1 68.62 226 ASN B O 1
ATOM 4572 N N . VAL B 1 227 ? 12.922 7.5 -7.793 1 72.31 227 VAL B N 1
ATOM 4573 C CA . VAL B 1 227 ? 11.922 6.578 -8.328 1 72.31 227 VAL B CA 1
ATOM 4574 C C . VAL B 1 227 ? 12.609 5.301 -8.812 1 72.31 227 VAL B C 1
ATOM 4576 O O . VAL B 1 227 ? 13.805 5.305 -9.117 1 72.31 227 VAL B O 1
ATOM 4579 N N . PRO B 1 228 ? 11.805 4.188 -8.891 1 83.12 228 PRO B N 1
ATOM 4580 C CA . PRO B 1 228 ? 12.414 2.947 -9.375 1 83.12 228 PRO B CA 1
ATOM 4581 C C . PRO B 1 228 ? 12.836 3.027 -10.836 1 83.12 228 PRO B C 1
ATOM 4583 O O . PRO B 1 228 ? 12.172 3.682 -11.648 1 83.12 228 PRO B O 1
ATOM 4586 N N . VAL B 1 229 ? 13.906 2.428 -11.117 1 83.31 229 VAL B N 1
ATOM 4587 C CA . VAL B 1 229 ? 14.336 2.266 -12.5 1 83.31 229 VAL B CA 1
ATOM 4588 C C . VAL B 1 229 ? 13.977 0.866 -12.992 1 83.31 229 VAL B C 1
ATOM 4590 O O . VAL B 1 229 ? 14.539 -0.128 -12.531 1 83.31 229 VAL B O 1
ATOM 4593 N N . LEU B 1 230 ? 13.086 0.796 -13.969 1 89.56 230 LEU B N 1
ATOM 4594 C CA . LEU B 1 230 ? 12.531 -0.465 -14.445 1 89.56 230 LEU B CA 1
ATOM 4595 C C . LEU B 1 230 ? 12.789 -0.646 -15.938 1 89.56 230 LEU B C 1
ATOM 4597 O O . LEU B 1 230 ? 12.695 0.311 -16.719 1 89.56 230 LEU B O 1
ATOM 4601 N N . ALA B 1 231 ? 13.273 -1.83 -16.297 1 90.94 231 ALA B N 1
ATOM 4602 C CA . ALA B 1 231 ? 13.375 -2.219 -17.688 1 90.94 231 ALA B CA 1
ATOM 4603 C C . ALA B 1 231 ? 12.188 -3.07 -18.125 1 90.94 231 ALA B C 1
ATOM 4605 O O . ALA B 1 231 ? 12.055 -4.219 -17.703 1 90.94 231 ALA B O 1
ATOM 4606 N N . TRP B 1 232 ? 11.391 -2.545 -18.984 1 93.88 232 TRP B N 1
ATOM 4607 C CA . TRP B 1 232 ? 10.133 -3.184 -19.359 1 93.88 232 TRP B CA 1
ATOM 4608 C C . TRP B 1 232 ? 10.336 -4.156 -20.516 1 93.88 232 TRP B C 1
ATOM 4610 O O . TRP B 1 232 ? 10.914 -3.793 -21.547 1 93.88 232 TRP B O 1
ATOM 4620 N N . HIS B 1 233 ? 9.844 -5.387 -20.312 1 94.69 233 HIS B N 1
ATOM 4621 C CA . HIS B 1 233 ? 9.906 -6.438 -21.312 1 94.69 233 HIS B CA 1
ATOM 4622 C C . HIS B 1 233 ? 8.523 -6.992 -21.625 1 94.69 233 HIS B C 1
ATOM 4624 O O . HIS B 1 233 ? 8.156 -8.07 -21.156 1 94.69 233 HIS B O 1
ATOM 4630 N N . PRO B 1 234 ? 7.742 -6.25 -22.469 1 95.44 234 PRO B N 1
ATOM 4631 C CA . PRO B 1 234 ? 6.449 -6.816 -22.859 1 95.44 234 PRO B CA 1
ATOM 4632 C C . PRO B 1 234 ? 6.594 -8.125 -23.641 1 95.44 234 PRO B C 1
ATOM 4634 O O . PRO B 1 234 ? 7.48 -8.258 -24.484 1 95.44 234 PRO B O 1
ATOM 4637 N N . LEU B 1 235 ? 5.758 -9.07 -23.25 1 95.25 235 LEU B N 1
ATOM 4638 C CA . LEU B 1 235 ? 5.766 -10.359 -23.938 1 95.25 235 LEU B CA 1
ATOM 4639 C C . LEU B 1 235 ? 5.203 -10.234 -25.344 1 95.25 235 LEU B C 1
ATOM 4641 O O . LEU B 1 235 ? 4.285 -9.445 -25.578 1 95.25 235 LEU B O 1
ATOM 4645 N N . ALA B 1 236 ? 5.738 -10.977 -26.234 1 86.19 236 ALA B N 1
ATOM 4646 C CA . ALA B 1 236 ? 5.289 -10.945 -27.625 1 86.19 236 ALA B CA 1
ATOM 4647 C C . ALA B 1 236 ? 3.832 -11.383 -27.734 1 86.19 236 ALA B C 1
ATOM 4649 O O . ALA B 1 236 ? 3.074 -10.812 -28.531 1 86.19 236 ALA B O 1
ATOM 4650 N N . THR B 1 237 ? 3.533 -12.414 -27 1 87.12 237 THR B N 1
ATOM 4651 C CA . THR B 1 237 ? 2.166 -12.898 -26.859 1 87.12 237 THR B CA 1
ATOM 4652 C C . THR B 1 237 ? 1.87 -13.258 -25.406 1 87.12 237 THR B C 1
ATOM 4654 O O . THR B 1 237 ? 2.785 -13.344 -24.594 1 87.12 237 THR B O 1
ATOM 4657 N N . ASP B 1 238 ? 0.616 -13.414 -25.203 1 88.81 238 ASP B N 1
ATOM 4658 C CA . ASP B 1 238 ? 0.24 -13.82 -23.859 1 88.81 238 ASP B CA 1
ATOM 4659 C C . ASP B 1 238 ? 0.623 -15.273 -23.594 1 88.81 238 ASP B C 1
ATOM 4661 O O . ASP B 1 238 ? 0.539 -15.742 -22.453 1 88.81 238 ASP B O 1
ATOM 4665 N N . ASP B 1 239 ? 0.93 -15.961 -24.594 1 90.69 239 ASP B N 1
ATOM 4666 C CA . ASP B 1 239 ? 1.476 -17.312 -24.562 1 90.69 239 ASP B CA 1
ATOM 4667 C C . ASP B 1 239 ? 2.906 -17.344 -25.094 1 90.69 239 ASP B C 1
ATOM 4669 O O . ASP B 1 239 ? 3.127 -17.328 -26.297 1 90.69 239 ASP B O 1
ATOM 4673 N N . ALA B 1 240 ? 3.91 -17.328 -24.172 1 93.19 240 ALA B N 1
ATOM 4674 C CA . ALA B 1 240 ? 5.289 -17.125 -24.594 1 93.19 240 ALA B CA 1
ATOM 4675 C C . ALA B 1 240 ? 6.266 -17.859 -23.672 1 93.19 240 ALA B C 1
ATOM 4677 O O . ALA B 1 240 ? 6.074 -17.891 -22.453 1 93.19 240 ALA B O 1
ATOM 4678 N N . SER B 1 241 ? 7.227 -18.453 -24.328 1 95.25 241 SER B N 1
ATOM 4679 C CA . SER B 1 241 ? 8.375 -18.984 -23.594 1 95.25 241 SER B CA 1
ATOM 4680 C C . SER B 1 241 ? 9.57 -18.047 -23.672 1 95.25 241 SER B C 1
ATOM 4682 O O . SER B 1 241 ? 9.844 -17.469 -24.734 1 95.25 241 SER B O 1
ATOM 4684 N N . PHE B 1 242 ? 10.164 -17.812 -22.531 1 94.94 242 PHE B N 1
ATOM 4685 C CA . PHE B 1 242 ? 11.336 -16.938 -22.484 1 94.94 242 PHE B CA 1
ATOM 4686 C C . PHE B 1 242 ? 12.242 -17.297 -21.312 1 94.94 242 PHE B C 1
ATOM 4688 O O . PHE B 1 242 ? 11.883 -18.125 -20.484 1 94.94 242 PHE B O 1
ATOM 4695 N N . GLU B 1 243 ? 13.469 -16.734 -21.375 1 93.69 243 GLU B N 1
ATOM 4696 C CA . GLU B 1 243 ? 14.406 -16.844 -20.266 1 93.69 243 GLU B CA 1
ATOM 4697 C C . GLU B 1 243 ? 14.586 -15.492 -19.578 1 93.69 243 GLU B C 1
ATOM 4699 O O . GLU B 1 243 ? 14.68 -14.453 -20.234 1 93.69 243 GLU B O 1
ATOM 4704 N N . LEU B 1 244 ? 14.617 -15.594 -18.234 1 92.94 244 LEU B N 1
ATOM 4705 C CA . LEU B 1 244 ? 14.906 -14.359 -17.5 1 92.94 244 LEU B CA 1
ATOM 4706 C C . LEU B 1 244 ? 16.312 -13.852 -17.812 1 92.94 244 LEU B C 1
ATOM 4708 O O . LEU B 1 244 ? 17.25 -14.648 -17.906 1 92.94 244 LEU B O 1
ATOM 4712 N N . THR B 1 245 ? 16.453 -12.57 -18.016 1 84.69 245 THR B N 1
ATOM 4713 C CA . THR B 1 245 ? 17.641 -11.961 -18.578 1 84.69 245 THR B CA 1
ATOM 4714 C C . THR B 1 245 ? 18.875 -12.266 -17.719 1 84.69 245 THR B C 1
ATOM 4716 O O . THR B 1 245 ? 19.906 -12.711 -18.219 1 84.69 245 THR B O 1
ATOM 4719 N N . ARG B 1 246 ? 18.828 -12.172 -16.484 1 84 246 ARG B N 1
ATOM 4720 C CA . ARG B 1 246 ? 20 -12.32 -15.617 1 84 246 ARG B CA 1
ATOM 4721 C C . ARG B 1 246 ? 20.156 -13.758 -15.156 1 84 246 ARG B C 1
ATOM 4723 O O . ARG B 1 246 ? 21.172 -14.398 -15.438 1 84 246 ARG B O 1
ATOM 4730 N N . SER B 1 247 ? 19.156 -14.32 -14.617 1 86.5 247 SER B N 1
ATOM 4731 C CA . SER B 1 247 ? 19.25 -15.633 -13.992 1 86.5 247 SER B CA 1
ATOM 4732 C C . SER B 1 247 ? 19.141 -16.75 -15.023 1 86.5 247 SER B C 1
ATOM 4734 O O . SER B 1 247 ? 19.453 -17.906 -14.727 1 86.5 247 SER B O 1
ATOM 4736 N N . ARG B 1 248 ? 18.609 -16.469 -16.141 1 89.75 248 ARG B N 1
ATOM 4737 C CA . ARG B 1 248 ? 18.438 -17.391 -17.266 1 89.75 248 ARG B CA 1
ATOM 4738 C C . ARG B 1 248 ? 17.453 -18.5 -16.922 1 89.75 248 ARG B C 1
ATOM 4740 O O . ARG B 1 248 ? 17.438 -19.547 -17.578 1 89.75 248 ARG B O 1
ATOM 4747 N N . VAL B 1 249 ? 16.688 -18.312 -15.891 1 92.81 249 VAL B N 1
ATOM 4748 C CA . VAL B 1 249 ? 15.641 -19.25 -15.547 1 92.81 249 VAL B CA 1
ATOM 4749 C C . VAL B 1 249 ? 14.609 -19.312 -16.672 1 92.81 249 VAL B C 1
ATOM 4751 O O . VAL B 1 249 ? 14.086 -18.281 -17.094 1 92.81 249 VAL B O 1
ATOM 4754 N N . PRO B 1 250 ? 14.305 -20.547 -17.156 1 95.19 250 PRO B N 1
ATOM 4755 C CA . PRO B 1 250 ? 13.242 -20.656 -18.156 1 95.19 250 PRO B CA 1
ATOM 4756 C C . PRO B 1 250 ? 11.852 -20.406 -17.578 1 95.19 250 PRO B C 1
ATOM 4758 O O . PRO B 1 250 ? 11.539 -20.891 -16.484 1 95.19 250 PRO B O 1
ATOM 4761 N N . VAL B 1 251 ? 11.031 -19.641 -18.328 1 97.31 251 VAL B N 1
ATOM 4762 C CA . VAL B 1 251 ? 9.664 -19.328 -17.922 1 97.31 251 VAL B CA 1
ATOM 4763 C C . VAL B 1 251 ? 8.711 -19.5 -19.109 1 97.31 251 VAL B C 1
ATOM 4765 O O . VAL B 1 251 ? 9.039 -19.125 -20.234 1 97.31 251 VAL B O 1
ATOM 4768 N N . ARG B 1 252 ? 7.645 -20.141 -18.844 1 97.81 252 ARG B N 1
ATOM 4769 C CA . ARG B 1 252 ? 6.523 -20.156 -19.766 1 97.81 252 ARG B CA 1
ATOM 4770 C C . ARG B 1 252 ? 5.336 -19.375 -19.203 1 97.81 252 ARG B C 1
ATOM 4772 O O . ARG B 1 252 ? 4.789 -19.75 -18.172 1 97.81 252 ARG B O 1
ATOM 4779 N N . ALA B 1 253 ? 4.98 -18.312 -19.922 1 98.5 253 ALA B N 1
ATOM 4780 C CA . ALA B 1 253 ? 3.762 -17.578 -19.578 1 98.5 253 ALA B CA 1
ATOM 4781 C C . ALA B 1 253 ? 2.584 -18.062 -20.422 1 98.5 253 ALA B C 1
ATOM 4783 O O . ALA B 1 253 ? 2.744 -18.359 -21.609 1 98.5 253 ALA B O 1
ATOM 4784 N N . PHE B 1 254 ? 1.394 -18.156 -19.828 1 98.5 254 PHE B N 1
ATOM 4785 C CA . PHE B 1 254 ? 0.194 -18.531 -20.562 1 98.5 254 PHE B CA 1
ATOM 4786 C C . PHE B 1 254 ? -1.024 -17.797 -20.031 1 98.5 254 PHE B C 1
ATOM 4788 O O . PHE B 1 254 ? -1.115 -17.516 -18.828 1 98.5 254 PHE B O 1
ATOM 4795 N N . PRO B 1 255 ? -1.991 -17.438 -20.875 1 98.44 255 PRO B N 1
ATOM 4796 C CA . PRO B 1 255 ? -3.141 -16.625 -20.453 1 98.44 255 PRO B CA 1
ATOM 4797 C C . PRO B 1 255 ? -4.211 -17.438 -19.75 1 98.44 255 PRO B C 1
ATOM 4799 O O . PRO B 1 255 ? -4.449 -18.594 -20.094 1 98.44 255 PRO B O 1
ATOM 4802 N N . VAL B 1 256 ? -4.816 -16.859 -18.781 1 98.62 256 VAL B N 1
ATOM 4803 C CA . VAL B 1 256 ? -6.039 -17.328 -18.141 1 98.62 256 VAL B CA 1
ATOM 4804 C C . VAL B 1 256 ? -7.035 -16.188 -18.016 1 98.62 256 VAL B C 1
ATOM 4806 O O . VAL B 1 256 ? -6.66 -15.016 -18.094 1 98.62 256 VAL B O 1
ATOM 4809 N N . PHE B 1 257 ? -8.305 -16.578 -17.859 1 97.81 257 PHE B N 1
ATOM 4810 C CA . PHE B 1 257 ? -9.32 -15.539 -17.688 1 97.81 257 PHE B CA 1
ATOM 4811 C C . PHE B 1 257 ? -9.562 -15.25 -16.219 1 97.81 257 PHE B C 1
ATOM 4813 O O . PHE B 1 257 ? -9.844 -16.156 -15.438 1 97.81 257 PHE B O 1
ATOM 4820 N N . HIS B 1 258 ? -9.422 -14 -15.812 1 96.88 258 HIS B N 1
ATOM 4821 C CA . HIS B 1 258 ? -9.633 -13.484 -14.469 1 96.88 258 HIS B CA 1
ATOM 4822 C C . HIS B 1 258 ? -10.875 -12.602 -14.398 1 96.88 258 HIS B C 1
ATOM 4824 O O . HIS B 1 258 ? -10.805 -11.453 -13.969 1 96.88 258 HIS B O 1
ATOM 4830 N N . GLY B 1 259 ? -12.008 -13.219 -14.734 1 92.62 259 GLY B N 1
ATOM 4831 C CA . GLY B 1 259 ? -13.281 -12.523 -14.883 1 92.62 259 GLY B CA 1
ATOM 4832 C C . GLY B 1 259 ? -13.578 -12.133 -16.328 1 92.62 259 GLY B C 1
ATOM 4833 O O . GLY B 1 259 ? -12.812 -11.406 -16.953 1 92.62 259 GLY B O 1
ATOM 4834 N N . GLY B 1 260 ? -14.719 -12.57 -16.812 1 92.5 260 GLY B N 1
ATOM 4835 C CA . GLY B 1 260 ? -15.016 -12.297 -18.219 1 92.5 260 GLY B CA 1
ATOM 4836 C C . GLY B 1 260 ? -13.883 -12.688 -19.156 1 92.5 260 GLY B C 1
ATOM 4837 O O . GLY B 1 260 ? -13.406 -13.82 -19.109 1 92.5 260 GLY B O 1
ATOM 4838 N N . GLU B 1 261 ? -13.492 -11.68 -19.953 1 92.81 261 GLU B N 1
ATOM 4839 C CA . GLU B 1 261 ? -12.422 -11.93 -20.922 1 92.81 261 GLU B CA 1
ATOM 4840 C C . GLU B 1 261 ? -11.141 -11.203 -20.531 1 92.81 261 GLU B C 1
ATOM 4842 O O . GLU B 1 261 ? -10.227 -11.055 -21.344 1 92.81 261 GLU B O 1
ATOM 4847 N N . TYR B 1 262 ? -11.141 -10.82 -19.281 1 94.06 262 TYR B N 1
ATOM 4848 C CA . TYR B 1 262 ? -9.938 -10.172 -18.781 1 94.06 262 TYR B CA 1
ATOM 4849 C C . TYR B 1 262 ? -8.82 -11.188 -18.547 1 94.06 262 TYR B C 1
ATOM 4851 O O . TYR B 1 262 ? -9.016 -12.18 -17.844 1 94.06 262 TYR B O 1
ATOM 4859 N N . VAL B 1 263 ? -7.672 -10.883 -19.125 1 97.06 263 VAL B N 1
ATOM 4860 C CA . VAL B 1 263 ? -6.602 -11.875 -19.141 1 97.06 263 VAL B CA 1
ATOM 4861 C C . VAL B 1 263 ? -5.625 -11.602 -18 1 97.06 263 VAL B C 1
ATOM 4863 O O . VAL B 1 263 ? -5.195 -10.461 -17.797 1 97.06 263 VAL B O 1
ATOM 4866 N N . SER B 1 264 ? -5.348 -12.547 -17.203 1 98.06 264 SER B N 1
ATOM 4867 C CA . SER B 1 264 ? -4.199 -12.656 -16.312 1 98.06 264 SER B CA 1
ATOM 4868 C C . SER B 1 264 ? -3.229 -13.734 -16.797 1 98.06 264 SER B C 1
ATOM 4870 O O . SER B 1 264 ? -3.609 -14.625 -17.562 1 98.06 264 SER B O 1
ATOM 4872 N N . LEU B 1 265 ? -2.006 -13.648 -16.406 1 98.69 265 LEU B N 1
ATOM 4873 C CA . LEU B 1 265 ? -1.017 -14.633 -16.828 1 98.69 265 LEU B CA 1
ATOM 4874 C C . LEU B 1 265 ? -0.775 -15.672 -15.742 1 98.69 265 LEU B C 1
ATOM 4876 O O . LEU B 1 265 ? -0.657 -15.336 -14.562 1 98.69 265 LEU B O 1
ATOM 4880 N N . GLY B 1 266 ? -0.761 -16.953 -16.094 1 98.75 266 GLY B N 1
ATOM 4881 C CA . GLY B 1 266 ? -0.085 -18 -15.352 1 98.75 266 GLY B CA 1
ATOM 4882 C C . GLY B 1 266 ? 1.359 -18.203 -15.781 1 98.75 266 GLY B C 1
ATOM 4883 O O . GLY B 1 266 ? 1.766 -17.734 -16.844 1 98.75 266 GLY B O 1
ATOM 4884 N N . PHE B 1 267 ? 2.145 -18.906 -14.914 1 98.75 267 PHE B N 1
ATOM 4885 C CA . PHE B 1 267 ? 3.557 -19.109 -15.211 1 98.75 267 PHE B CA 1
ATOM 4886 C C . PHE B 1 267 ? 3.979 -20.531 -14.867 1 98.75 267 PHE B C 1
ATOM 4888 O O . PHE B 1 267 ? 3.545 -21.078 -13.859 1 98.75 267 PHE B O 1
ATOM 4895 N N . ALA B 1 268 ? 4.77 -21.125 -15.742 1 98.62 268 ALA B N 1
ATOM 4896 C CA . ALA B 1 268 ? 5.539 -22.312 -15.422 1 98.62 268 ALA B CA 1
ATOM 4897 C C . ALA B 1 268 ? 7.031 -22.016 -15.344 1 98.62 268 ALA B C 1
ATOM 4899 O O . ALA B 1 268 ? 7.59 -21.375 -16.234 1 98.62 268 ALA B O 1
ATOM 4900 N N . PHE B 1 269 ? 7.617 -22.359 -14.242 1 97.5 269 PHE B N 1
ATOM 4901 C CA . PHE B 1 269 ? 9.023 -22.062 -14.016 1 97.5 269 PHE B CA 1
ATOM 4902 C C . PHE B 1 269 ? 9.867 -23.328 -14.039 1 97.5 269 PHE B C 1
ATOM 4904 O O . PHE B 1 269 ? 9.445 -24.359 -13.508 1 97.5 269 PHE B O 1
ATOM 4911 N N . GLY B 1 270 ? 11.109 -23.203 -14.586 1 94.5 270 GLY B N 1
ATOM 4912 C CA . GLY B 1 270 ? 12.07 -24.297 -14.531 1 94.5 270 GLY B CA 1
ATOM 4913 C C . GLY B 1 270 ? 11.789 -25.375 -15.547 1 94.5 270 GLY B C 1
ATOM 4914 O O . GLY B 1 270 ? 11.352 -25.094 -16.672 1 94.5 270 GLY B O 1
ATOM 4915 N N . GLN B 1 271 ? 12.047 -26.594 -15.18 1 95.06 271 GLN B N 1
ATOM 4916 C CA . GLN B 1 271 ? 11.789 -27.734 -16.047 1 95.06 271 GLN B CA 1
ATOM 4917 C C . GLN B 1 271 ? 10.297 -27.922 -16.281 1 95.06 271 GLN B C 1
ATOM 4919 O O . GLN B 1 271 ? 9.484 -27.625 -15.406 1 95.06 271 GLN B O 1
ATOM 4924 N N . PRO B 1 272 ? 10.016 -28.422 -17.438 1 95.88 272 PRO B N 1
ATOM 4925 C CA . PRO B 1 272 ? 8.594 -28.656 -17.703 1 95.88 272 PRO B CA 1
ATOM 4926 C C . PRO B 1 272 ? 7.922 -29.484 -16.609 1 95.88 272 PRO B C 1
ATOM 4928 O O . PRO B 1 272 ? 8.438 -30.531 -16.219 1 95.88 272 PRO B O 1
ATOM 4931 N N . GLY B 1 273 ? 6.906 -28.969 -16.062 1 97.25 273 GLY B N 1
ATOM 4932 C CA . GLY B 1 273 ? 6.113 -29.688 -15.078 1 97.25 273 GLY B CA 1
ATOM 4933 C C . GLY B 1 273 ? 6.586 -29.453 -13.656 1 97.25 273 GLY B C 1
ATOM 4934 O O . GLY B 1 273 ? 5.93 -29.875 -12.703 1 97.25 273 GLY B O 1
ATOM 4935 N N . GLU B 1 274 ? 7.629 -28.797 -13.461 1 97.38 274 GLU B N 1
ATOM 4936 C CA . GLU B 1 274 ? 8.219 -28.656 -12.133 1 97.38 274 GLU B CA 1
ATOM 4937 C C . GLU B 1 274 ? 7.355 -27.781 -11.234 1 97.38 274 GLU B C 1
ATOM 4939 O O . GLU B 1 274 ? 7.031 -28.156 -10.109 1 97.38 274 GLU B O 1
ATOM 4944 N N . PHE B 1 275 ? 7.062 -26.594 -11.727 1 98.5 275 PHE B N 1
ATOM 4945 C CA . PHE B 1 275 ? 6.344 -25.609 -10.922 1 98.5 275 PHE B CA 1
ATOM 4946 C C . PHE B 1 275 ? 5.406 -24.781 -11.797 1 98.5 275 PHE B C 1
ATOM 4948 O O . PHE B 1 275 ? 5.859 -24.047 -12.688 1 98.5 275 PHE B O 1
ATOM 4955 N N . VAL B 1 276 ? 4.102 -24.844 -11.539 1 98.88 276 VAL B N 1
ATOM 4956 C CA . VAL B 1 276 ? 3.086 -24.062 -12.25 1 98.88 276 VAL B CA 1
ATOM 4957 C C . VAL B 1 276 ? 2.352 -23.156 -11.273 1 98.88 276 VAL B C 1
ATOM 4959 O O . VAL B 1 276 ? 1.905 -23.594 -10.211 1 98.88 276 VAL B O 1
ATOM 4962 N N . TYR B 1 277 ? 2.254 -21.891 -11.609 1 98.88 277 TYR B N 1
ATOM 4963 C CA . TYR B 1 277 ? 1.68 -20.859 -10.758 1 98.88 277 TYR B CA 1
ATOM 4964 C C . TYR B 1 277 ? 0.521 -20.156 -11.453 1 98.88 277 TYR B C 1
ATOM 4966 O O . TYR B 1 277 ? 0.717 -19.469 -12.461 1 98.88 277 TYR B O 1
ATOM 4974 N N . ILE B 1 278 ? -0.703 -20.281 -10.961 1 98.88 278 ILE B N 1
ATOM 4975 C CA . ILE B 1 278 ? -1.913 -19.656 -11.469 1 98.88 278 ILE B CA 1
ATOM 4976 C C . ILE B 1 278 ? -2.66 -18.969 -10.328 1 98.88 278 ILE B C 1
ATOM 4978 O O . ILE B 1 278 ? -3.547 -19.562 -9.711 1 98.88 278 ILE B O 1
ATOM 4982 N N . SER B 1 279 ? -2.453 -17.703 -10.109 1 98.5 279 SER B N 1
ATOM 4983 C CA . SER B 1 279 ? -2.9 -17.062 -8.883 1 98.5 279 SER B CA 1
ATOM 4984 C C . SER B 1 279 ? -4.254 -16.391 -9.07 1 98.5 279 SER B C 1
ATOM 4986 O O . SER B 1 279 ? -5 -16.203 -8.102 1 98.5 279 SER B O 1
ATOM 4988 N N . ASP B 1 280 ? -4.594 -15.898 -10.242 1 98.19 280 ASP B N 1
ATOM 4989 C CA . ASP B 1 280 ? -5.828 -15.188 -10.539 1 98.19 280 ASP B CA 1
ATOM 4990 C C . ASP B 1 280 ? -6.527 -15.773 -11.766 1 98.19 280 ASP B C 1
ATOM 4992 O O . ASP B 1 280 ? -6.164 -15.469 -12.898 1 98.19 280 ASP B O 1
ATOM 4996 N N . VAL B 1 281 ? -7.59 -16.594 -11.438 1 98.56 281 VAL B N 1
ATOM 4997 C CA . VAL B 1 281 ? -8.203 -17.281 -12.562 1 98.56 281 VAL B CA 1
ATOM 4998 C C . VAL B 1 281 ? -9.664 -17.594 -12.242 1 98.56 281 VAL B C 1
ATOM 5000 O O . VAL B 1 281 ? -10.008 -17.922 -11.109 1 98.56 281 VAL B O 1
ATOM 5003 N N . LYS B 1 282 ? -10.438 -17.438 -13.242 1 97.81 282 LYS B N 1
ATOM 5004 C CA . LYS B 1 282 ? -11.82 -17.922 -13.203 1 97.81 282 LYS B CA 1
ATOM 5005 C C . LYS B 1 282 ? -12.047 -19.031 -14.227 1 97.81 282 LYS B C 1
ATOM 5007 O O . LYS B 1 282 ? -12.844 -19.938 -14 1 97.81 282 LYS B O 1
ATOM 5012 N N . ARG B 1 283 ? -11.367 -18.875 -15.344 1 98.31 283 ARG B N 1
ATOM 5013 C CA . ARG B 1 283 ? -11.492 -19.844 -16.422 1 98.31 283 ARG B CA 1
ATOM 5014 C C . ARG B 1 283 ? -10.164 -20.016 -17.156 1 98.31 283 ARG B C 1
ATOM 5016 O O . ARG B 1 283 ? -9.469 -19.031 -17.422 1 98.31 283 ARG B O 1
ATOM 5023 N N . ILE B 1 284 ? -9.883 -21.234 -17.469 1 98.56 284 ILE B N 1
ATOM 5024 C CA . ILE B 1 284 ? -8.688 -21.531 -18.266 1 98.56 284 ILE B CA 1
ATOM 5025 C C . ILE B 1 284 ? -9.086 -21.781 -19.719 1 98.56 284 ILE B C 1
ATOM 5027 O O . ILE B 1 284 ? -9.812 -22.734 -20.016 1 98.56 284 ILE B O 1
ATOM 5031 N N . PRO B 1 285 ? -8.57 -20.953 -20.609 1 98 285 PRO B N 1
ATOM 5032 C CA . PRO B 1 285 ? -8.914 -21.172 -22.016 1 98 285 PRO B CA 1
ATOM 5033 C C . PRO B 1 285 ? -8.344 -22.469 -22.578 1 98 285 PRO B C 1
ATOM 5035 O O . PRO B 1 285 ? -7.328 -22.969 -22.094 1 98 285 PRO B O 1
ATOM 5038 N N . PRO B 1 286 ? -8.938 -22.969 -23.672 1 97.81 286 PRO B N 1
ATOM 5039 C CA . PRO B 1 286 ? -8.555 -24.266 -24.219 1 97.81 286 PRO B CA 1
ATOM 5040 C C . PRO B 1 286 ? -7.074 -24.344 -24.578 1 97.81 286 PRO B C 1
ATOM 5042 O O . PRO B 1 286 ? -6.414 -25.344 -24.25 1 97.81 286 PRO B O 1
ATOM 5045 N N . PRO B 1 287 ? -6.496 -23.344 -25.188 1 97.81 287 PRO B N 1
ATOM 5046 C CA . PRO B 1 287 ? -5.066 -23.453 -25.5 1 97.81 287 PRO B CA 1
ATOM 5047 C C . PRO B 1 287 ? -4.199 -23.578 -24.25 1 97.81 287 PRO B C 1
ATOM 5049 O O . PRO B 1 287 ? -3.225 -24.328 -24.234 1 97.81 287 PRO B O 1
ATOM 5052 N N . SER B 1 288 ? -4.535 -22.812 -23.234 1 98.56 288 SER B N 1
ATOM 5053 C CA . SER B 1 288 ? -3.793 -22.891 -21.984 1 98.56 288 SER B CA 1
ATOM 5054 C C . SER B 1 288 ? -3.977 -24.25 -21.328 1 98.56 288 SER B C 1
ATOM 5056 O O . SER B 1 288 ? -3.025 -24.828 -20.781 1 98.56 288 SER B O 1
ATOM 5058 N N . MET B 1 289 ? -5.168 -24.766 -21.406 1 98.69 289 MET B N 1
ATOM 5059 C CA . MET B 1 289 ? -5.414 -26.094 -20.844 1 98.69 289 MET B CA 1
ATOM 5060 C C . MET B 1 289 ? -4.617 -27.156 -21.609 1 98.69 289 MET B C 1
ATOM 5062 O O . MET B 1 289 ? -4.051 -28.062 -21 1 98.69 289 MET B O 1
ATOM 5066 N N . ALA B 1 290 ? -4.59 -27.031 -22.906 1 98.44 290 ALA B N 1
ATOM 5067 C CA . ALA B 1 290 ? -3.807 -27.953 -23.734 1 98.44 290 ALA B CA 1
ATOM 5068 C C . ALA B 1 290 ? -2.332 -27.906 -23.344 1 98.44 290 ALA B C 1
ATOM 5070 O O . ALA B 1 290 ? -1.681 -28.953 -23.234 1 98.44 290 ALA B O 1
ATOM 5071 N N . PHE B 1 291 ? -1.839 -26.719 -23.125 1 98.25 291 PHE B N 1
ATOM 5072 C CA . PHE B 1 291 ? -0.461 -26.562 -22.688 1 98.25 291 PHE B CA 1
ATOM 5073 C C . PHE B 1 291 ? -0.24 -27.281 -21.359 1 98.25 291 PHE B C 1
ATOM 5075 O O . PHE B 1 291 ? 0.678 -28.094 -21.219 1 98.25 291 PHE B O 1
ATOM 5082 N N . LEU B 1 292 ? -1.107 -27.016 -20.391 1 98.75 292 LEU B N 1
ATOM 5083 C CA . LEU B 1 292 ? -0.978 -27.609 -19.062 1 98.75 292 LEU B CA 1
ATOM 5084 C C . LEU B 1 292 ? -1.023 -29.141 -19.141 1 98.75 292 LEU B C 1
ATOM 5086 O O . LEU B 1 292 ? -0.255 -29.828 -18.469 1 98.75 292 LEU B O 1
ATOM 5090 N N . GLN B 1 293 ? -1.861 -29.656 -19.953 1 98.44 293 GLN B N 1
ATOM 5091 C CA . GLN B 1 293 ? -2.027 -31.109 -20.094 1 98.44 293 GLN B CA 1
ATOM 5092 C C . GLN B 1 293 ? -0.859 -31.719 -20.859 1 98.44 293 GLN B C 1
ATOM 5094 O O . GLN B 1 293 ? -0.657 -32.938 -20.812 1 98.44 293 GLN B O 1
ATOM 5099 N N . SER B 1 294 ? -0.153 -30.922 -21.594 1 98.06 294 SER B N 1
ATOM 5100 C CA . SER B 1 294 ? 0.981 -31.422 -22.375 1 98.06 294 SER B CA 1
ATOM 5101 C C . SER B 1 294 ? 2.221 -31.562 -21.5 1 98.06 294 SER B C 1
ATOM 5103 O O . SER B 1 294 ? 3.197 -32.188 -21.906 1 98.06 2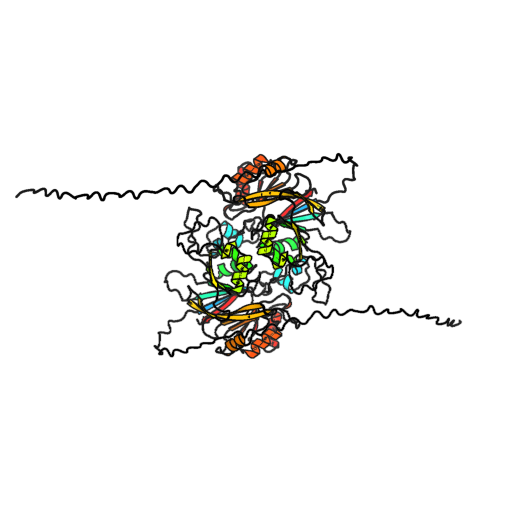94 SER B O 1
ATOM 5105 N N . LEU B 1 295 ? 2.209 -30.984 -20.359 1 97.88 295 LEU B N 1
ATOM 5106 C CA . LEU B 1 295 ? 3.35 -31.047 -19.453 1 97.88 295 LEU B CA 1
ATOM 5107 C C . LEU B 1 295 ? 3.506 -32.438 -18.859 1 97.88 295 LEU B C 1
ATOM 5109 O O . LEU B 1 295 ? 2.525 -33.188 -18.719 1 97.88 295 LEU B O 1
ATOM 5113 N N . PRO B 1 296 ? 4.844 -32.812 -18.594 1 97.12 296 PRO B N 1
ATOM 5114 C CA . PRO B 1 296 ? 4.957 -33.969 -17.688 1 97.12 296 PRO B CA 1
ATOM 5115 C C . PRO B 1 296 ? 4.168 -33.781 -16.391 1 97.12 296 PRO B C 1
ATOM 5117 O O . PRO B 1 296 ? 3.689 -32.688 -16.109 1 97.12 296 PRO B O 1
ATOM 5120 N N . PRO B 1 297 ? 4.035 -34.844 -15.641 1 97.12 297 PRO B N 1
ATOM 5121 C CA . PRO B 1 297 ? 3.297 -34.688 -14.383 1 97.12 297 PRO B CA 1
ATOM 5122 C C . PRO B 1 297 ? 3.768 -33.469 -13.57 1 97.12 297 PRO B C 1
ATOM 5124 O O . PRO B 1 297 ? 4.941 -33.406 -13.203 1 97.12 297 PRO B O 1
ATOM 5127 N N . ILE B 1 298 ? 2.842 -32.625 -13.32 1 98.5 298 ILE B N 1
ATOM 5128 C CA . ILE B 1 298 ? 3.164 -31.391 -12.602 1 98.5 298 ILE B CA 1
ATOM 5129 C C . ILE B 1 298 ? 3.557 -31.734 -11.164 1 98.5 298 ILE B C 1
ATOM 5131 O O . ILE B 1 298 ? 2.795 -32.375 -10.438 1 98.5 298 ILE B O 1
ATOM 5135 N N . GLN B 1 299 ? 4.758 -31.328 -10.781 1 98.25 299 GLN B N 1
ATOM 5136 C CA . GLN B 1 299 ? 5.238 -31.594 -9.43 1 98.25 299 GLN B CA 1
ATOM 5137 C C . GLN B 1 299 ? 4.547 -30.703 -8.406 1 98.25 299 GLN B C 1
ATOM 5139 O O . GLN B 1 299 ? 4.059 -31.188 -7.383 1 98.25 299 GLN B O 1
ATOM 5144 N N . THR B 1 300 ? 4.484 -29.438 -8.664 1 98.75 300 THR B N 1
ATOM 5145 C CA . THR B 1 300 ? 3.838 -28.469 -7.773 1 98.75 300 THR B CA 1
ATOM 5146 C C . THR B 1 300 ? 2.932 -27.531 -8.555 1 98.75 300 THR B C 1
ATOM 5148 O O . THR B 1 300 ? 3.387 -26.844 -9.477 1 98.75 300 THR B O 1
ATOM 5151 N N . LEU B 1 301 ? 1.691 -27.531 -8.242 1 98.88 301 LEU B N 1
ATOM 5152 C CA . LEU B 1 301 ? 0.713 -26.578 -8.766 1 98.88 301 LEU B CA 1
ATOM 5153 C C . LEU B 1 301 ? 0.287 -25.594 -7.684 1 98.88 301 LEU B C 1
ATOM 5155 O O . LEU B 1 301 ? -0.115 -26 -6.59 1 98.88 301 LEU B O 1
ATOM 5159 N N . VAL B 1 302 ? 0.471 -24.328 -7.875 1 98.94 302 VAL B N 1
ATOM 5160 C CA . VAL B 1 302 ? -0.134 -23.281 -7.062 1 98.94 302 VAL B CA 1
ATOM 5161 C C . VAL B 1 302 ? -1.316 -22.656 -7.805 1 98.94 302 VAL B C 1
ATOM 5163 O O . VAL B 1 302 ? -1.168 -22.188 -8.938 1 98.94 302 VAL B O 1
ATOM 5166 N N . VAL B 1 303 ? -2.502 -22.641 -7.172 1 98.94 303 VAL B N 1
ATOM 5167 C CA . VAL B 1 303 ? -3.658 -22.219 -7.957 1 98.94 303 VAL B CA 1
ATOM 5168 C C . VAL B 1 303 ? -4.617 -21.422 -7.074 1 98.94 303 VAL B C 1
ATOM 5170 O O . VAL B 1 303 ? -4.68 -21.641 -5.863 1 98.94 303 VAL B O 1
ATOM 5173 N N . ASP B 1 304 ? -5.367 -20.594 -7.664 1 98.69 304 ASP B N 1
ATOM 5174 C CA . ASP B 1 304 ? -6.355 -19.656 -7.125 1 98.69 304 ASP B CA 1
ATOM 5175 C C . ASP B 1 304 ? -7.445 -20.406 -6.355 1 98.69 304 ASP B C 1
ATOM 5177 O O . ASP B 1 304 ? -7.91 -21.453 -6.793 1 98.69 304 ASP B O 1
ATOM 5181 N N . CYS B 1 305 ? -7.816 -19.891 -5.223 1 98.5 305 CYS B N 1
ATOM 5182 C CA . CYS B 1 305 ? -8.969 -20.328 -4.445 1 98.5 305 CYS B CA 1
ATOM 5183 C C . CYS B 1 305 ? -9.445 -19.219 -3.512 1 98.5 305 CYS B C 1
ATOM 5185 O O . CYS B 1 305 ? -8.938 -19.078 -2.396 1 98.5 305 CYS B O 1
ATOM 5187 N N . ILE B 1 306 ? -10.477 -18.547 -3.836 1 97.62 306 ILE B N 1
ATOM 5188 C CA . ILE B 1 306 ? -10.844 -17.328 -3.121 1 97.62 306 ILE B CA 1
ATOM 5189 C C . ILE B 1 306 ? -11.617 -17.688 -1.854 1 97.62 306 ILE B C 1
ATOM 5191 O O . ILE B 1 306 ? -11.523 -16.984 -0.842 1 97.62 306 ILE B O 1
ATOM 5195 N N . SER B 1 307 ? -12.414 -18.781 -1.913 1 96.81 307 SER B N 1
ATOM 5196 C CA . SER B 1 307 ? -13.266 -19.141 -0.784 1 96.81 307 SER B CA 1
ATOM 5197 C C . SER B 1 307 ? -13.602 -20.625 -0.813 1 96.81 307 SER B C 1
ATOM 5199 O O . SER B 1 307 ? -13.367 -21.312 -1.814 1 96.81 307 SER B O 1
ATOM 5201 N N . THR B 1 308 ? -14.109 -21.078 0.311 1 95.88 308 THR B N 1
ATOM 5202 C CA . THR B 1 308 ? -14.555 -22.469 0.4 1 95.88 308 THR B CA 1
ATOM 5203 C C . THR B 1 308 ? -16.078 -22.547 0.221 1 95.88 308 THR B C 1
ATOM 5205 O O . THR B 1 308 ? -16.641 -23.641 0.289 1 95.88 308 THR B O 1
ATOM 5208 N N . THR B 1 309 ? -16.625 -21.422 -0.016 1 91.81 309 THR B N 1
ATOM 5209 C CA . THR B 1 309 ? -18.078 -21.406 -0.193 1 91.81 309 THR B CA 1
ATOM 5210 C C . THR B 1 309 ? -18.453 -21.953 -1.565 1 91.81 309 THR B C 1
ATOM 5212 O O . THR B 1 309 ? -17.625 -22 -2.475 1 91.81 309 THR B O 1
ATOM 5215 N N . GLU B 1 310 ? -19.703 -22.328 -1.673 1 90.56 310 GLU B N 1
ATOM 5216 C CA . GLU B 1 310 ? -20.188 -22.875 -2.936 1 90.56 310 GLU B CA 1
ATOM 5217 C C . GLU B 1 310 ? -20.562 -21.75 -3.908 1 90.56 310 GLU B C 1
ATOM 5219 O O . GLU B 1 310 ? -20.75 -22 -5.102 1 90.56 310 GLU B O 1
ATOM 5224 N N . THR B 1 311 ? -20.641 -20.609 -3.346 1 88 311 THR B N 1
ATOM 5225 C CA . THR B 1 311 ? -20.984 -19.484 -4.199 1 88 311 THR B CA 1
ATOM 5226 C C . THR B 1 311 ? -19.859 -19.156 -5.164 1 88 311 THR B C 1
ATOM 5228 O O . THR B 1 311 ? -18.703 -19 -4.742 1 88 311 THR B O 1
ATOM 5231 N N . SER B 1 312 ? -20.297 -19.156 -6.379 1 89.25 312 SER B N 1
ATOM 5232 C CA . SER B 1 312 ? -19.297 -18.844 -7.402 1 89.25 312 SER B CA 1
ATOM 5233 C C . SER B 1 312 ? -18.906 -17.375 -7.379 1 89.25 312 SER B C 1
ATOM 5235 O O . SER B 1 312 ? -19.75 -16.516 -7.168 1 89.25 312 SER B O 1
ATOM 5237 N N . HIS B 1 313 ? -17.641 -17.156 -7.586 1 90.69 313 HIS B N 1
ATOM 5238 C CA . HIS B 1 313 ? -17.125 -15.805 -7.707 1 90.69 313 HIS B CA 1
ATOM 5239 C C . HIS B 1 313 ? -16.969 -15.398 -9.172 1 90.69 313 HIS B C 1
ATOM 5241 O O . HIS B 1 313 ? -16.719 -16.25 -10.023 1 90.69 313 HIS B O 1
ATOM 5247 N N . TYR B 1 314 ? -17.031 -14.188 -9.422 1 89.06 314 TYR B N 1
ATOM 5248 C CA . TYR B 1 314 ? -17 -13.688 -10.797 1 89.06 314 TYR B CA 1
ATOM 5249 C C . TYR B 1 314 ? -15.617 -13.875 -11.406 1 89.06 314 TYR B C 1
ATOM 5251 O O . TYR B 1 314 ? -15.5 -14.234 -12.578 1 89.06 314 TYR B O 1
ATOM 5259 N N . SER B 1 315 ? -14.641 -13.688 -10.594 1 94.31 315 SER B N 1
ATOM 5260 C CA . SER B 1 315 ? -13.32 -13.547 -11.203 1 94.31 315 SER B CA 1
ATOM 5261 C C . SER B 1 315 ? -12.352 -14.594 -10.664 1 94.31 315 SER B C 1
ATOM 5263 O O . SER B 1 315 ? -11.219 -14.695 -11.133 1 94.31 315 SER B O 1
ATOM 5265 N N . HIS B 1 316 ? -12.719 -15.391 -9.711 1 97.19 316 HIS B N 1
ATOM 5266 C CA . HIS B 1 316 ? -11.789 -16.312 -9.07 1 97.19 316 HIS B CA 1
ATOM 5267 C C . HIS B 1 316 ? -12.391 -17.703 -8.938 1 97.19 316 HIS B C 1
ATOM 5269 O O . HIS B 1 316 ? -13.617 -17.859 -8.922 1 97.19 316 HIS B O 1
ATOM 5275 N N . PHE B 1 317 ? -11.508 -18.703 -8.789 1 98.06 317 PHE B N 1
ATOM 5276 C CA . PHE B 1 317 ? -11.93 -20.047 -8.398 1 98.06 317 PHE B CA 1
ATOM 5277 C C . PHE B 1 317 ? -12.375 -20.078 -6.941 1 98.06 317 PHE B C 1
ATOM 5279 O O . PHE B 1 317 ? -11.766 -19.422 -6.09 1 98.06 317 PHE B O 1
ATOM 5286 N N . ASN B 1 318 ? -13.477 -20.75 -6.707 1 97.5 318 ASN B N 1
ATOM 5287 C CA . ASN B 1 318 ? -13.688 -21.25 -5.352 1 97.5 318 ASN B CA 1
ATOM 5288 C C . ASN B 1 318 ? -13.055 -22.625 -5.152 1 97.5 318 ASN B C 1
ATOM 5290 O O . ASN B 1 318 ? -12.375 -23.141 -6.043 1 97.5 318 ASN B O 1
ATOM 5294 N N . LEU B 1 319 ? -13.227 -23.219 -4.012 1 98.25 319 LEU B N 1
ATOM 5295 C CA . LEU B 1 319 ? -12.555 -24.469 -3.689 1 98.25 319 LEU B CA 1
ATOM 5296 C C . LEU B 1 319 ? -12.969 -25.562 -4.652 1 98.25 319 LEU B C 1
ATOM 5298 O O . LEU B 1 319 ? -12.117 -26.297 -5.164 1 98.25 319 LEU B O 1
ATOM 5302 N N . ALA B 1 320 ? -14.219 -25.688 -4.898 1 97.94 320 ALA B N 1
ATOM 5303 C CA . ALA B 1 320 ? -14.711 -26.734 -5.777 1 97.94 320 ALA B CA 1
ATOM 5304 C C . ALA B 1 320 ? -14.078 -26.625 -7.164 1 97.94 320 ALA B C 1
ATOM 5306 O O . ALA B 1 320 ? -13.688 -27.641 -7.754 1 97.94 320 ALA B O 1
ATOM 5307 N N . GLU B 1 321 ? -14.008 -25.469 -7.641 1 98.44 321 GLU B N 1
ATOM 5308 C CA . GLU B 1 321 ? -13.43 -25.234 -8.961 1 98.44 321 GLU B CA 1
ATOM 5309 C C . GLU B 1 321 ? -11.93 -25.516 -8.969 1 98.44 321 GLU B C 1
ATOM 5311 O O . GLU B 1 321 ? -11.406 -26.094 -9.93 1 98.44 321 GLU B O 1
ATOM 5316 N N . ALA B 1 322 ? -11.234 -25.109 -7.957 1 98.75 322 ALA B N 1
ATOM 5317 C CA . ALA B 1 322 ? -9.812 -25.422 -7.836 1 98.75 322 ALA B CA 1
ATOM 5318 C C . ALA B 1 322 ? -9.586 -26.938 -7.801 1 98.75 322 ALA B C 1
ATOM 5320 O O . ALA B 1 322 ? -8.688 -27.453 -8.477 1 98.75 322 ALA B O 1
ATOM 5321 N N . LEU B 1 323 ? -10.398 -27.625 -7.023 1 98.69 323 LEU B N 1
ATOM 5322 C CA . LEU B 1 323 ? -10.25 -29.062 -6.902 1 98.69 323 LEU B CA 1
ATOM 5323 C C . LEU B 1 323 ? -10.57 -29.766 -8.219 1 98.69 323 LEU B C 1
ATOM 5325 O O . LEU B 1 323 ? -9.977 -30.781 -8.555 1 98.69 323 LEU B O 1
ATOM 5329 N N . ALA B 1 324 ? -11.492 -29.203 -8.969 1 98.62 324 ALA B N 1
ATOM 5330 C CA . ALA B 1 324 ? -11.789 -29.75 -10.297 1 98.62 324 ALA B CA 1
ATOM 5331 C C . ALA B 1 324 ? -10.562 -29.688 -11.203 1 98.62 324 ALA B C 1
ATOM 5333 O O . ALA B 1 324 ? -10.289 -30.609 -11.961 1 98.62 324 ALA B O 1
ATOM 5334 N N . LEU B 1 325 ? -9.867 -28.609 -11.117 1 98.81 325 LEU B N 1
ATOM 5335 C CA . LEU B 1 325 ? -8.633 -28.484 -11.891 1 98.81 325 LEU B CA 1
ATOM 5336 C C . LEU B 1 325 ? -7.605 -29.516 -11.43 1 98.81 325 LEU B C 1
ATOM 5338 O O . LEU B 1 325 ? -6.922 -30.125 -12.258 1 98.81 325 LEU B O 1
ATOM 5342 N N . VAL B 1 326 ? -7.484 -29.703 -10.156 1 98.75 326 VAL B N 1
ATOM 5343 C CA . VAL B 1 326 ? -6.555 -30.672 -9.586 1 98.75 326 VAL B CA 1
ATOM 5344 C C . VAL B 1 326 ? -6.879 -32.062 -10.102 1 98.75 326 VAL B C 1
ATOM 5346 O O . VAL B 1 326 ? -5.977 -32.812 -10.477 1 98.75 326 VAL B O 1
ATOM 5349 N N . ASP B 1 327 ? -8.117 -32.375 -10.133 1 98.69 327 ASP B N 1
ATOM 5350 C CA . ASP B 1 327 ? -8.547 -33.656 -10.617 1 98.69 327 ASP B CA 1
ATOM 5351 C C . ASP B 1 327 ? -8.195 -33.844 -12.086 1 98.69 327 ASP B C 1
ATOM 5353 O O . ASP B 1 327 ? -7.91 -34.969 -12.531 1 98.69 327 ASP B O 1
ATOM 5357 N N . THR B 1 328 ? -8.219 -32.812 -12.781 1 98.56 328 THR B N 1
ATOM 5358 C CA . THR B 1 328 ? -7.953 -32.844 -14.211 1 98.56 328 THR B CA 1
ATOM 5359 C C . THR B 1 328 ? -6.457 -33 -14.484 1 98.56 328 THR B C 1
ATOM 5361 O O . THR B 1 328 ? -6.043 -33.812 -15.305 1 98.56 328 THR B O 1
ATOM 5364 N N . LEU B 1 329 ? -5.613 -32.219 -13.781 1 98.75 329 LEU B N 1
ATOM 5365 C CA . LEU B 1 329 ? -4.188 -32.156 -14.078 1 98.75 329 LEU B CA 1
ATOM 5366 C C . LEU B 1 329 ? -3.408 -33.156 -13.266 1 98.75 329 LEU B C 1
ATOM 5368 O O . LEU B 1 329 ? -2.271 -33.5 -13.609 1 98.75 329 LEU B O 1
ATOM 5372 N N . ARG B 1 330 ? -3.9 -33.594 -12.195 1 98.31 330 ARG B N 1
ATOM 5373 C CA . ARG B 1 330 ? -3.344 -34.625 -11.305 1 98.31 330 ARG B CA 1
ATOM 5374 C C . ARG B 1 330 ? -1.913 -34.281 -10.906 1 98.31 330 ARG B C 1
ATOM 5376 O O . ARG B 1 330 ? -1.015 -35.094 -11.016 1 98.31 330 ARG B O 1
ATOM 5383 N N . PRO B 1 331 ? -1.69 -33.062 -10.367 1 98.75 331 PRO B N 1
ATOM 5384 C CA . PRO B 1 331 ? -0.365 -32.719 -9.852 1 98.75 331 PRO B CA 1
ATOM 5385 C C . PRO B 1 331 ? 0.033 -33.531 -8.633 1 98.75 331 PRO B C 1
ATOM 5387 O O . PRO B 1 331 ? -0.833 -34.094 -7.941 1 98.75 331 PRO B O 1
ATOM 5390 N N . ARG B 1 332 ? 1.344 -33.656 -8.406 1 98.38 332 ARG B N 1
ATOM 5391 C CA . ARG B 1 332 ? 1.822 -34.344 -7.223 1 98.38 332 ARG B CA 1
ATOM 5392 C C . ARG B 1 332 ? 1.451 -33.594 -5.949 1 98.38 332 ARG B C 1
ATOM 5394 O O . ARG B 1 332 ? 1.024 -34.219 -4.965 1 98.38 332 ARG B O 1
ATOM 5401 N N . HIS B 1 333 ? 1.66 -32.281 -5.891 1 98.44 333 HIS B N 1
ATOM 5402 C CA . HIS B 1 333 ? 1.271 -31.406 -4.785 1 98.44 333 HIS B CA 1
ATOM 5403 C C . HIS B 1 333 ? 0.596 -30.141 -5.289 1 98.44 333 HIS B C 1
ATOM 5405 O O . HIS B 1 333 ? 1.008 -29.578 -6.309 1 98.44 333 HIS B O 1
ATOM 5411 N N . THR B 1 334 ? -0.429 -29.734 -4.586 1 98.88 334 THR B N 1
ATOM 5412 C CA . THR B 1 334 ? -1.107 -28.484 -4.922 1 98.88 334 THR B CA 1
ATOM 5413 C C . THR B 1 334 ? -1.169 -27.562 -3.709 1 98.88 334 THR B C 1
ATOM 5415 O O . THR B 1 334 ? -1.444 -28 -2.594 1 98.88 334 THR B O 1
ATOM 5418 N N . TYR B 1 335 ? -0.867 -26.312 -3.9 1 98.94 335 TYR B N 1
ATOM 5419 C CA . TYR B 1 335 ? -1.066 -25.281 -2.895 1 98.94 335 TYR B CA 1
ATOM 5420 C C . TYR B 1 335 ? -2.08 -24.25 -3.371 1 98.94 335 TYR B C 1
ATOM 5422 O O . TYR B 1 335 ? -1.968 -23.719 -4.48 1 98.94 335 TYR B O 1
ATOM 5430 N N . LEU B 1 336 ? -3.061 -24 -2.523 1 98.94 336 LEU B N 1
ATOM 5431 C CA . LEU B 1 336 ? -4.086 -23 -2.82 1 98.94 336 LEU B CA 1
ATOM 5432 C C . LEU B 1 336 ? -3.645 -21.609 -2.375 1 98.94 336 LEU B C 1
ATOM 5434 O O . LEU B 1 336 ? -3.035 -21.453 -1.313 1 98.94 336 LEU B O 1
ATOM 5438 N N . THR B 1 337 ? -3.951 -20.547 -3.205 1 98.88 337 THR B N 1
ATOM 5439 C CA . THR B 1 337 ? -3.619 -19.156 -2.922 1 98.88 337 THR B CA 1
ATOM 5440 C C . THR B 1 337 ? -4.766 -18.234 -3.322 1 98.88 337 THR B C 1
ATOM 5442 O O . THR B 1 337 ? -5.797 -18.688 -3.82 1 98.88 337 THR B O 1
ATOM 5445 N N . GLY B 1 338 ? -4.652 -16.875 -3.057 1 98.62 338 GLY B N 1
ATOM 5446 C CA . GLY B 1 338 ? -5.68 -15.906 -3.41 1 98.62 338 GLY B CA 1
ATOM 5447 C C . GLY B 1 338 ? -6.891 -15.961 -2.498 1 98.62 338 GLY B C 1
ATOM 5448 O O . GLY B 1 338 ? -8.008 -15.672 -2.928 1 98.62 338 GLY B O 1
ATOM 5449 N N . MET B 1 339 ? -6.727 -16.297 -1.273 1 98.62 339 MET B N 1
ATOM 5450 C CA . MET B 1 339 ? -7.805 -16.656 -0.359 1 98.62 339 MET B CA 1
ATOM 5451 C C . MET B 1 339 ? -8.352 -15.422 0.353 1 98.62 339 MET B C 1
ATOM 5453 O O . MET B 1 339 ? -7.578 -14.57 0.801 1 98.62 339 MET B O 1
ATOM 5457 N N . CYS B 1 340 ? -9.664 -15.281 0.47 1 97.19 340 CYS B N 1
ATOM 5458 C CA . CYS B 1 340 ? -10.258 -14.273 1.343 1 97.19 340 CYS B CA 1
ATOM 5459 C C . CYS B 1 340 ? -10.617 -14.875 2.697 1 97.19 340 CYS B C 1
ATOM 5461 O O . CYS B 1 340 ? -10.289 -16.031 2.977 1 97.19 340 CYS B O 1
ATOM 5463 N N . CYS B 1 341 ? -11.25 -14.133 3.562 1 97 341 CYS B N 1
ATOM 5464 C CA . CYS B 1 341 ? -11.5 -14.555 4.938 1 97 341 CYS B CA 1
ATOM 5465 C C . CYS B 1 341 ? -12.578 -15.633 4.996 1 97 341 CYS B C 1
ATOM 5467 O O . CYS B 1 341 ? -12.688 -16.344 5.992 1 97 341 CYS B O 1
ATOM 5469 N N . GLU B 1 342 ? -13.305 -15.828 3.951 1 95.56 342 GLU B N 1
ATOM 5470 C CA . GLU B 1 342 ? -14.383 -16.812 3.912 1 95.56 342 GLU B CA 1
ATOM 5471 C C . GLU B 1 342 ? -13.828 -18.234 3.814 1 95.56 342 GLU B C 1
ATOM 5473 O O . GLU B 1 342 ? -14.555 -19.203 4.012 1 95.56 342 GLU B O 1
ATOM 5478 N N . VAL B 1 343 ? -12.602 -18.344 3.506 1 96.81 343 VAL B N 1
ATOM 5479 C CA . VAL B 1 343 ? -11.969 -19.656 3.537 1 96.81 343 VAL B CA 1
ATOM 5480 C C . VAL B 1 343 ? -12.031 -20.219 4.953 1 96.81 343 VAL B C 1
ATOM 5482 O O . VAL B 1 343 ? -12.141 -21.438 5.137 1 96.81 343 VAL B O 1
ATOM 5485 N N . GLY B 1 344 ? -11.992 -19.328 5.938 1 95.88 344 GLY B N 1
ATOM 5486 C CA . GLY B 1 344 ? -12.055 -19.75 7.324 1 95.88 344 GLY B CA 1
ATOM 5487 C C . GLY B 1 344 ? -10.688 -20.016 7.926 1 95.88 344 GLY B C 1
ATOM 5488 O O . GLY B 1 344 ? -9.672 -19.531 7.426 1 95.88 344 GLY B O 1
ATOM 5489 N N . ALA B 1 345 ? -10.719 -20.781 9.039 1 97.5 345 ALA B N 1
ATOM 5490 C CA . ALA B 1 345 ? -9.477 -21.062 9.75 1 97.5 345 ALA B CA 1
ATOM 5491 C C . ALA B 1 345 ? -8.602 -22.031 8.969 1 97.5 345 ALA B C 1
ATOM 5493 O O . ALA B 1 345 ? -9.062 -23.094 8.547 1 97.5 345 ALA B O 1
ATOM 5494 N N . HIS B 1 346 ? -7.363 -21.656 8.789 1 98.25 346 HIS B N 1
ATOM 5495 C CA . HIS B 1 346 ? -6.402 -22.391 7.977 1 98.25 346 HIS B CA 1
ATOM 5496 C C . HIS B 1 346 ? -6.398 -23.875 8.344 1 98.25 346 HIS B C 1
ATOM 5498 O O . HIS B 1 346 ? -6.594 -24.734 7.477 1 98.25 346 HIS B O 1
ATOM 5504 N N . GLU B 1 347 ? -6.246 -24.219 9.641 1 97.44 347 GLU B N 1
ATOM 5505 C CA . GLU B 1 347 ? -6.105 -25.609 10.094 1 97.44 347 GLU B CA 1
ATOM 5506 C C . GLU B 1 347 ? -7.391 -26.391 9.859 1 97.44 347 GLU B C 1
ATOM 5508 O O . GLU B 1 347 ? -7.34 -27.578 9.531 1 97.44 347 GLU B O 1
ATOM 5513 N N . GLU B 1 348 ? -8.438 -25.719 10.047 1 97.69 348 GLU B N 1
ATOM 5514 C CA . GLU B 1 348 ? -9.719 -26.391 9.836 1 97.69 348 GLU B CA 1
ATOM 5515 C C . GLU B 1 348 ? -9.906 -26.781 8.375 1 97.69 348 GLU B C 1
ATOM 5517 O O . GLU B 1 348 ? -10.414 -27.859 8.07 1 97.69 348 GLU B O 1
ATOM 5522 N N . VAL B 1 349 ? -9.5 -25.906 7.496 1 97.88 349 VAL B N 1
ATOM 5523 C CA . VAL B 1 349 ? -9.656 -26.172 6.07 1 97.88 349 VAL B CA 1
ATOM 5524 C C . VAL B 1 349 ? -8.695 -27.281 5.645 1 97.88 349 VAL B C 1
ATOM 5526 O O . VAL B 1 349 ? -9.047 -28.125 4.816 1 97.88 349 VAL B O 1
ATOM 5529 N N . GLU B 1 350 ? -7.527 -27.281 6.188 1 98.19 350 GLU B N 1
ATOM 5530 C CA . GLU B 1 350 ? -6.586 -28.375 5.926 1 98.19 350 GLU B CA 1
ATOM 5531 C C . GLU B 1 350 ? -7.195 -29.719 6.277 1 98.19 350 GLU B C 1
ATOM 5533 O O . GLU B 1 350 ? -7.086 -30.688 5.508 1 98.19 350 GLU B O 1
ATOM 5538 N N . GLU B 1 351 ? -7.789 -29.797 7.414 1 98.06 351 GLU B N 1
ATOM 5539 C CA . GLU B 1 351 ? -8.43 -31.031 7.852 1 98.06 351 GLU B CA 1
ATOM 5540 C C . GLU B 1 351 ? -9.578 -31.406 6.922 1 98.06 351 GLU B C 1
ATOM 5542 O O . GLU B 1 351 ? -9.742 -32.594 6.59 1 98.06 351 GLU B O 1
ATOM 5547 N N . LYS B 1 352 ? -10.266 -30.422 6.559 1 97.12 352 LYS B N 1
ATOM 5548 C CA . LYS B 1 352 ? -11.375 -30.656 5.641 1 97.12 352 LYS B CA 1
ATOM 5549 C C . LYS B 1 352 ? -10.883 -31.234 4.316 1 97.12 352 LYS B C 1
ATOM 5551 O O . LYS B 1 352 ? -11.484 -32.156 3.77 1 97.12 352 LYS B O 1
ATOM 5556 N N . LEU B 1 353 ? -9.812 -30.703 3.789 1 98.25 353 LEU B N 1
ATOM 5557 C CA . LEU B 1 353 ? -9.242 -31.188 2.533 1 98.25 353 LEU B CA 1
ATOM 5558 C C . LEU B 1 353 ? -8.82 -32.656 2.643 1 98.25 353 LEU B C 1
ATOM 5560 O O . LEU B 1 353 ? -9.109 -33.438 1.748 1 98.25 353 LEU B O 1
ATOM 5564 N N . ARG B 1 354 ? -8.219 -33 3.725 1 97.69 354 ARG B N 1
ATOM 5565 C CA . ARG B 1 354 ? -7.832 -34.375 3.949 1 97.69 354 ARG B CA 1
ATOM 5566 C C . ARG B 1 354 ? -9.062 -35.281 3.994 1 97.69 354 ARG B C 1
ATOM 5568 O O . ARG B 1 354 ? -9.07 -36.375 3.387 1 97.69 354 ARG B O 1
ATOM 5575 N N . GLY B 1 355 ? -9.992 -34.844 4.684 1 97.62 355 GLY B N 1
ATOM 5576 C CA . GLY B 1 355 ? -11.219 -35.594 4.812 1 97.62 355 GLY B CA 1
ATOM 5577 C C . GLY B 1 355 ? -11.945 -35.781 3.496 1 97.62 355 GLY B C 1
ATOM 5578 O O . GLY B 1 355 ? -12.641 -36.812 3.301 1 97.62 355 GLY B O 1
ATOM 5579 N N . MET B 1 356 ? -11.766 -34.906 2.619 1 97.25 356 MET B N 1
ATOM 5580 C CA . MET B 1 356 ? -12.422 -34.938 1.315 1 97.25 356 MET B CA 1
ATOM 5581 C C . MET B 1 356 ? -11.641 -35.812 0.339 1 97.25 356 MET B C 1
ATOM 5583 O O . MET B 1 356 ? -12.047 -35.969 -0.812 1 97.25 356 MET B O 1
ATOM 5587 N N . GLY B 1 357 ? -10.469 -36.281 0.747 1 97.44 357 GLY B N 1
ATOM 5588 C CA . GLY B 1 357 ? -9.672 -37.156 -0.1 1 97.44 357 GLY B CA 1
ATOM 5589 C C . GLY B 1 357 ? -8.617 -36.406 -0.893 1 97.44 357 GLY B C 1
ATOM 5590 O O . GLY B 1 357 ? -8.156 -36.875 -1.933 1 97.44 357 GLY B O 1
ATOM 5591 N N . TYR B 1 358 ? -8.328 -35.188 -0.487 1 98.31 358 TYR B N 1
ATOM 5592 C CA . TYR B 1 358 ? -7.289 -34.406 -1.15 1 98.31 358 TYR B CA 1
ATOM 5593 C C . TYR B 1 358 ? -6.109 -34.156 -0.218 1 98.31 358 TYR B C 1
ATOM 5595 O O . TYR B 1 358 ? -5.754 -33 0.051 1 98.31 358 TYR B O 1
ATOM 5603 N N . PRO B 1 359 ? -5.445 -35.188 0.242 1 97.62 359 PRO B N 1
ATOM 5604 C CA . PRO B 1 359 ? -4.316 -35 1.154 1 97.62 359 PRO B CA 1
ATOM 5605 C C . PRO B 1 359 ? -3.135 -34.281 0.493 1 97.62 359 PRO B C 1
ATOM 5607 O O . PRO B 1 359 ? -2.238 -33.812 1.184 1 97.62 359 PRO B O 1
ATOM 5610 N N . HIS B 1 360 ? -3.064 -34.281 -0.836 1 98.31 360 HIS B N 1
ATOM 5611 C CA . HIS B 1 360 ? -1.961 -33.656 -1.572 1 98.31 360 HIS B CA 1
ATOM 5612 C C . HIS B 1 360 ? -2.252 -32.219 -1.901 1 98.31 360 HIS B C 1
ATOM 5614 O O . HIS B 1 360 ? -1.48 -31.562 -2.613 1 98.31 360 HIS B O 1
ATOM 5620 N N . VAL B 1 361 ? -3.402 -31.688 -1.453 1 98.81 361 VAL B N 1
ATOM 5621 C CA . VAL B 1 361 ? -3.785 -30.297 -1.604 1 98.81 361 VAL B CA 1
ATOM 5622 C C . VAL B 1 361 ? -3.711 -29.594 -0.25 1 98.81 361 VAL B C 1
ATOM 5624 O O . VAL B 1 361 ? -4.234 -30.094 0.747 1 98.81 361 VAL B O 1
ATOM 5627 N N . SER B 1 362 ? -3.021 -28.469 -0.177 1 98.81 362 SER B N 1
ATOM 5628 C CA . SER B 1 362 ? -2.859 -27.688 1.052 1 98.81 362 SER B CA 1
ATOM 5629 C C . SER B 1 362 ? -3.076 -26.203 0.804 1 98.81 362 SER B C 1
ATOM 5631 O O . SER B 1 362 ? -3.008 -25.734 -0.337 1 98.81 362 SER B O 1
ATOM 5633 N N . LEU B 1 363 ? -3.422 -25.5 1.862 1 98.88 363 LEU B N 1
ATOM 5634 C CA . LEU B 1 363 ? -3.42 -24.047 1.801 1 98.88 363 LEU B CA 1
ATOM 5635 C C . LEU B 1 363 ? -2 -23.5 1.916 1 98.88 363 LEU B C 1
ATOM 5637 O O . LEU B 1 363 ? -1.258 -23.875 2.826 1 98.88 363 LEU B O 1
ATOM 5641 N N . ALA B 1 364 ? -1.627 -22.641 0.958 1 98.88 364 ALA B N 1
ATOM 5642 C CA . ALA B 1 364 ? -0.398 -21.891 1.168 1 98.88 364 ALA B CA 1
ATOM 5643 C C . ALA B 1 364 ? -0.577 -20.844 2.273 1 98.88 364 ALA B C 1
ATOM 5645 O O . ALA B 1 364 ? -1.705 -20.5 2.627 1 98.88 364 ALA B O 1
ATOM 5646 N N . TRP B 1 365 ? 0.488 -20.422 2.9 1 98.81 365 TRP B N 1
ATOM 5647 C CA . TRP B 1 365 ? 0.453 -19.344 3.883 1 98.81 365 TRP B CA 1
ATOM 5648 C C . TRP B 1 365 ? 1.644 -18.406 3.707 1 98.81 365 TRP B C 1
ATOM 5650 O O . TRP B 1 365 ? 2.65 -18.766 3.102 1 98.81 365 TRP B O 1
ATOM 5660 N N . ASP B 1 366 ? 1.477 -17.172 4.148 1 98.69 366 ASP B N 1
ATOM 5661 C CA . ASP B 1 366 ? 2.539 -16.172 4.012 1 98.69 366 ASP B CA 1
ATOM 5662 C C . ASP B 1 366 ? 3.807 -16.625 4.73 1 98.69 366 ASP B C 1
ATOM 5664 O O . ASP B 1 366 ? 3.777 -16.922 5.93 1 98.69 366 ASP B O 1
ATOM 5668 N N . GLY B 1 367 ? 4.922 -16.703 3.986 1 97.94 367 GLY B N 1
ATOM 5669 C CA . GLY B 1 367 ? 6.203 -17.094 4.555 1 97.94 367 GLY B CA 1
ATOM 5670 C C . GLY B 1 367 ? 6.555 -18.547 4.27 1 97.94 367 GLY B C 1
ATOM 5671 O O . GLY B 1 367 ? 7.68 -18.984 4.539 1 97.94 367 GLY B O 1
ATOM 5672 N N . MET B 1 368 ? 5.637 -19.281 3.738 1 98.44 368 MET B N 1
ATOM 5673 C CA . MET B 1 368 ? 5.914 -20.656 3.35 1 98.44 368 MET B CA 1
ATOM 5674 C C . MET B 1 368 ? 6.996 -20.719 2.277 1 98.44 368 MET B C 1
ATOM 5676 O O . MET B 1 368 ? 7 -19.906 1.351 1 98.44 368 MET B O 1
ATOM 5680 N N . VAL B 1 369 ? 7.906 -21.734 2.385 1 98.06 369 VAL B N 1
ATOM 5681 C CA . VAL B 1 369 ? 8.984 -21.875 1.412 1 98.06 369 VAL B CA 1
ATOM 5682 C C . VAL B 1 369 ? 8.969 -23.297 0.843 1 98.06 369 VAL B C 1
ATOM 5684 O O . VAL B 1 369 ? 8.883 -24.266 1.594 1 98.06 369 VAL B O 1
ATOM 5687 N N . LEU B 1 370 ? 8.906 -23.359 -0.444 1 97.81 370 LEU B N 1
ATOM 5688 C CA . LEU B 1 370 ? 9.133 -24.609 -1.178 1 97.81 370 LEU B CA 1
ATOM 5689 C C . LEU B 1 370 ? 10.539 -24.656 -1.753 1 97.81 370 LEU B C 1
ATOM 5691 O O . LEU B 1 370 ? 10.906 -23.797 -2.572 1 97.81 370 LEU B O 1
ATOM 5695 N N . GLY B 1 371 ? 11.297 -25.641 -1.396 1 94.56 371 GLY B N 1
ATOM 5696 C CA . GLY B 1 371 ? 12.703 -25.672 -1.771 1 94.56 371 GLY B CA 1
ATOM 5697 C C . GLY B 1 371 ? 13.039 -26.75 -2.783 1 94.56 371 GLY B C 1
ATOM 5698 O O . GLY B 1 371 ? 12.297 -27.719 -2.928 1 94.56 371 GLY B O 1
ATOM 5699 N N . GLY B 1 372 ? 14.086 -26.453 -3.557 1 91.19 372 GLY B N 1
ATOM 5700 C CA . GLY B 1 372 ? 14.75 -27.484 -4.34 1 91.19 372 GLY B CA 1
ATOM 5701 C C . GLY B 1 372 ? 14.055 -27.781 -5.652 1 91.19 372 GLY B C 1
ATOM 5702 O O . GLY B 1 372 ? 14.109 -28.906 -6.152 1 91.19 372 GLY B O 1
ATOM 5703 N N . LEU B 1 373 ? 13.344 -26.797 -6.164 1 92.19 373 LEU B N 1
ATOM 5704 C CA . LEU B 1 373 ? 12.719 -27 -7.465 1 92.19 373 LEU B CA 1
ATOM 5705 C C . LEU B 1 373 ? 13.758 -27 -8.578 1 92.19 373 LEU B C 1
ATOM 5707 O O . LEU B 1 373 ? 14.672 -26.156 -8.578 1 92.19 373 LEU B O 1
ATOM 5711 N N . ARG B 1 374 ? 13.641 -27.875 -9.531 1 88 374 ARG B N 1
ATOM 5712 C CA . ARG B 1 374 ? 14.672 -28.109 -10.547 1 88 374 ARG B CA 1
ATOM 5713 C C . ARG B 1 374 ? 14.539 -27.094 -11.68 1 88 374 ARG B C 1
ATOM 5715 O O . ARG B 1 374 ? 13.43 -26.781 -12.109 1 88 374 ARG B O 1
ATOM 5722 N N . VAL B 1 375 ? 15.617 -26.562 -12.078 1 88.19 375 VAL B N 1
ATOM 5723 C CA . VAL B 1 375 ? 15.672 -25.625 -13.195 1 88.19 375 VAL B CA 1
ATOM 5724 C C . VAL B 1 375 ? 16.25 -26.312 -14.43 1 88.19 375 VAL B C 1
ATOM 5726 O O . VAL B 1 375 ? 17.078 -27.219 -14.312 1 88.19 375 VAL B O 1
#

Secondary structure (DSSP, 8-state):
------------------------------------------------------------EEEEEEEE-B-TT-BS-HHHHHHT--HHHHHHHH-TT-TT-BPBSEEEEEEES--SSSS----EEEEE---TTHHHHHHHHHHHHT-----EEE-S-SSHHHHTTGGGGGGGS-EEE-TTS--EEE--PEEEEE-HHHHHHHHHHTHHHHSS--TTS-S----SS----EEEEE-SSSSEEEE-TTT--EEEEEEEESSTT-EEEEEEESSTTTEEEE-S-SB--HHHHHHHHHSSPPSEEEEE---SSSSPPSSS--HHHHHHHHHHH--SEEEEESB-GGG--HHHHHHHHHHTT-TTEEE--TT-EEEEEE-/------------------------------------------------------------EEEEEEEE-B-TT-BS-HHHHHHT--HHHHHHHH-TT-TT-BPBSEEEEEEES--SSSS----EEEEE---TTHHHHHHHHHHHHT-----EEE-S-SSHHHHTTGGGGGGGS-EEE-TTS--EEE--PEEEEE-HHHHHHHHHHTHHHHSS--TTS-S----SS----EEEEE-SSSSEEEE-TTT--EEEEEEEESSTT-EEEEEEESSTTTEEEE-S-SB--HHHHHHHHHSSPPSEEEEE---SSSSPPSSS--HHHHHHHHHHH--SEEEEESB-GGG--HHHHHHHHHHTT-TTEEE--TT-EEEEEE-

Radius of gyration: 31.36 Å; Cα contacts (8 Å, |Δi|>4): 1520; chains: 2; bounding box: 166×81×63 Å

Nearest PDB structures (foldseek):
  6b9v-assembly1_B  TM=9.123E-01  e=3.737E-24  Candidatus Koribacter versatilis Ellin345
  6b9v-assembly1_A  TM=8.996E-01  e=5.033E-24  Candidatus Koribacter versatilis Ellin345
  3qh8-assembly1_A  TM=8.583E-01  e=1.305E-23  Brucella abortus 2308
  3p2u-assembly1_A  TM=8.084E-01  e=1.788E-16  Escherichia coli K-12
  2e7y-assembly1_B  TM=5.706E-01  e=1.086E-08  Thermotoga maritima

Organism: NCBI:txid72520

Solvent-accessible surface area (backbone atoms only — not comparable to full-atom values): 40681 Å² total; per-residue (Å²): 142,88,81,84,75,82,76,80,80,77,79,74,79,76,77,80,77,78,72,77,81,75,76,72,76,72,72,75,79,75,72,79,76,73,77,76,72,78,78,74,77,74,80,77,76,79,75,82,71,82,79,71,83,60,77,74,64,82,56,32,33,32,32,40,32,29,47,11,23,4,22,77,73,24,24,39,38,63,34,41,46,42,69,66,76,40,69,40,22,44,47,15,64,77,31,88,81,36,64,48,27,15,34,24,41,25,37,37,38,34,43,38,77,66,60,78,59,90,84,65,85,68,57,51,25,35,32,36,32,33,8,57,41,38,66,62,33,44,72,69,44,28,57,85,69,67,46,60,41,46,49,32,36,36,40,44,42,69,50,57,33,27,41,60,24,53,71,61,46,43,38,29,39,54,59,48,71,51,83,89,63,90,38,56,34,66,70,57,56,30,38,32,38,30,44,52,68,35,50,57,52,40,40,45,46,36,42,80,55,64,66,54,69,75,71,70,66,76,63,69,53,66,58,90,57,98,60,44,59,64,41,81,42,62,42,95,43,60,65,37,75,49,58,43,86,84,80,54,50,41,36,35,38,29,46,22,19,40,25,84,84,39,65,19,43,28,40,35,40,38,38,81,26,41,34,38,42,33,58,56,28,49,44,72,43,68,71,43,46,51,53,63,69,67,38,54,75,26,44,32,36,36,33,21,25,31,27,63,50,86,66,79,51,77,34,35,20,20,38,69,55,37,51,51,49,43,70,71,61,56,44,64,30,35,31,36,24,22,26,36,59,69,46,44,55,54,69,60,45,44,52,49,32,41,73,72,71,34,73,51,46,41,74,53,33,49,69,41,71,51,72,72,40,55,73,140,84,82,80,73,84,83,73,90,71,82,76,81,80,76,81,70,81,73,76,83,76,78,73,76,74,71,78,80,76,76,80,75,74,77,76,73,78,77,74,79,76,80,76,78,80,76,83,72,80,80,70,83,60,77,73,64,82,56,29,32,31,32,40,32,30,46,11,24,5,23,78,71,23,23,40,38,62,35,40,47,40,67,66,74,41,66,39,23,45,47,13,64,75,32,88,82,35,66,46,28,15,33,24,41,25,38,37,38,35,45,38,78,65,61,81,58,91,83,65,83,68,57,51,24,34,31,36,33,34,9,58,42,38,66,63,34,45,72,69,43,28,56,84,69,68,46,59,42,47,51,30,36,38,41,42,44,69,49,56,34,28,41,60,24,52,72,61,45,43,40,28,39,54,58,48,70,50,83,90,66,87,39,54,33,62,72,56,56,29,37,34,38,31,44,54,70,34,50,57,53,39,41,46,47,35,43,78,55,64,65,52,71,74,72,70,66,76,64,67,51,66,56,91,56,98,59,43,59,64,40,80,41,63,42,94,44,62,65,40,77,48,59,43,88,84,80,54,49,40,34,36,38,28,47,21,19,40,25,85,86,39,67,18,43,26,40,36,41,38,37,80,25,40,34,35,42,36,57,55,28,50,44,71,42,69,69,41,46,52,53,62,68,66,37,53,75,26,43,32,35,35,35,20,24,32,26,63,49,86,66,80,51,76,35,36,19,19,40,69,56,37,51,52,49,42,69,70,62,55,45,64,30,35,32,35,25,23,26,37,57,68,46,44,55,55,70,60,44,46,52,49,32,41,73,72,71,34,74,51,45,42,75,54,34,49,70,42,71,50,73,73,41,54,71